Protein AF-0000000080306352 (afdb_homodimer)

Sequence (410 aa):
MARPSNTSARRAEIVDALLRVLAERGWAAATTAEIARAAGMTPGLLHYHFASKQEILLALVERLTATLEARFERRAERAGDDPRARLFALLDAHVAQGDDADPAAVASWAAIAAEAGHQPEVRDVYARAIAKQLDAIDDLVSATLRAEGREVRGARRIAAGLLAAIEGSYRIAASAPGVLPEGFAAPTITRIAEGLLASQPKARRMARPSNTSARRAEIVDALLRVLAERGWAAATTAEIARAAGMTPGLLHYHFASKQEILLALVERLTATLEARFERRAERAGDDPRARLFALLDAHVAQGDDADPAAVASWAAIAAEAGHQPEVRDVYARAIAKQLDAIDDLVSATLRAEGREVRGARRIAAGLLAAIEGSYRIAASAPGVLPEGFAAPTITRIAEGLLASQPKARR

Nearest PDB structures (foldseek):
  2gfn-assembly1_B  TM=7.613E-01  e=2.752E-05  Rhodococcus jostii RHA1
  3br5-assembly2_E  TM=7.615E-01  e=8.671E-05  Staphylococcus aureus
  3bhq-assembly1_B  TM=6.679E-01  e=5.479E-05  Mesorhizobium japonicum MAFF 303099
  3eup-assembly1_B  TM=7.920E-01  e=9.434E-04  Cytophaga hutchinsonii ATCC 33406
  7pt0-assembly1_A  TM=6.375E-01  e=1.196E-04  Streptomyces coelicolor

InterPro domains:
  IPR001647 DNA-binding HTH domain, TetR-type [PF00440] (14-60)
  IPR001647 DNA-binding HTH domain, TetR-type [PR00455] (14-27)
  IPR001647 DNA-binding HTH domain, TetR-type [PR00455] (35-58)
  IPR001647 DNA-binding HTH domain, TetR-type [PS50977] (8-68)
  IPR009057 Homedomain-like superfamily [SSF46689] (3-81)
  IPR036271 Tetracyclin repressor-like, C-terminal domain superfamily [SSF48498] (81-192)
  IPR039538 BetI-type transcriptional repressor, C-terminal [PF13977] (83-197)
  IPR050109 HTH-type, TetR-like transcriptional regulator [PTHR30055] (2-197)

Organism: NCBI:txid927083

Secondary structure (DSSP, 8-state):
----HHHHHHHHHHHHHHHHHHHHH-TTT--HHHHHHHTT--HHHHHHH-SSHHHHHHHHHHHHHHHHHHHHHHHHGGGTT-HHHHHHHHHHHHH--STT--HHHHHHHHHHHHHHTT-HHHHHHHHHHHHHHHHHHHHHHHHHHHHTTB--TTHHHHHHHHHHHHHHHHHHHHHSTTSSPTT-HHHHHHHHHHHHHHHSPBPP-/----HHHHHHHHHHHHHHHHHHHHH-TTT--HHHHHHHTT--HHHHHHH-SSHHHHHHHHHHHHHHHHHHHHHHHHGGGTT-HHHHHHHHHHHHH--STT--HHHHHHHHHHHHHHTT-HHHHHHHHHHHHHHHHHHHHHHHHHHHHTTB--TTHHHHHHHHHHHHHHHHHHHHHSTTSSPTT-HHHHHHHHHHHHHHHSPBPP-

Structure (mmCIF, N/CA/C/O backbone):
data_AF-0000000080306352-model_v1
#
loop_
_entity.id
_entity.type
_entity.pdbx_description
1 polymer 'HTH-type transcriptional regulator BetI'
#
loop_
_atom_site.group_PDB
_atom_site.id
_atom_site.type_symbol
_atom_site.label_atom_id
_atom_site.label_alt_id
_atom_site.label_comp_id
_atom_site.label_asym_id
_atom_site.label_entity_id
_atom_site.label_seq_id
_atom_site.pdbx_PDB_ins_code
_atom_site.Cartn_x
_atom_site.Cartn_y
_atom_site.Cartn_z
_atom_site.occupancy
_atom_site.B_iso_or_equiv
_atom_site.auth_seq_id
_atom_site.auth_comp_id
_atom_site.auth_asym_id
_atom_site.auth_atom_id
_atom_site.pdbx_PDB_model_num
ATOM 1 N N . MET A 1 1 ? -47.219 12.938 8.984 1 34.75 1 MET A N 1
ATOM 2 C CA . MET A 1 1 ? -46.469 11.844 8.367 1 34.75 1 MET A CA 1
ATOM 3 C C . MET A 1 1 ? -45.031 12.25 8.141 1 34.75 1 MET A C 1
ATOM 5 O O . MET A 1 1 ? -44.75 13.18 7.383 1 34.75 1 MET A O 1
ATOM 9 N N . ALA A 1 2 ? -44.094 12.195 9.039 1 40.59 2 ALA A N 1
ATOM 10 C CA . ALA A 1 2 ? -42.906 13 9.258 1 40.59 2 ALA A CA 1
ATOM 11 C C . ALA A 1 2 ? -41.969 12.93 8.062 1 40.59 2 ALA A C 1
ATOM 13 O O . ALA A 1 2 ? -41.875 11.898 7.387 1 40.59 2 ALA A O 1
ATOM 14 N N . ARG A 1 3 ? -41.5 13.938 7.336 1 42.78 3 ARG A N 1
ATOM 15 C CA . ARG A 1 3 ? -40.656 14.141 6.152 1 42.78 3 ARG A CA 1
ATOM 16 C C . ARG A 1 3 ? -39.375 13.359 6.254 1 42.78 3 ARG A C 1
ATOM 18 O O . ARG A 1 3 ? -38.438 13.781 6.938 1 42.78 3 ARG A O 1
ATOM 25 N N . PRO A 1 4 ? -39.094 12.086 6.68 1 45.66 4 PRO A N 1
ATOM 26 C CA . PRO A 1 4 ? -38.156 11.031 7.004 1 45.66 4 PRO A CA 1
ATOM 27 C C . PRO A 1 4 ? -36.938 11.008 6.055 1 45.66 4 PRO A C 1
ATOM 29 O O . PRO A 1 4 ? -35.844 10.625 6.453 1 45.66 4 PRO A O 1
ATOM 32 N N . SER A 1 5 ? -37 10.797 4.719 1 53.09 5 SER A N 1
ATOM 33 C CA . SER A 1 5 ? -36.344 10.438 3.475 1 53.09 5 SER A CA 1
ATOM 34 C C . SER A 1 5 ? -35.188 11.414 3.156 1 53.09 5 SER A C 1
ATOM 36 O O . SER A 1 5 ? -34.156 11.023 2.613 1 53.09 5 SER A O 1
ATOM 38 N N . ASN A 1 6 ? -35.25 12.641 3.625 1 63.47 6 ASN A N 1
ATOM 39 C CA . ASN A 1 6 ? -34.375 13.789 3.455 1 63.47 6 ASN A CA 1
ATOM 40 C C . ASN A 1 6 ? -33.094 13.641 4.266 1 63.47 6 ASN A C 1
ATOM 42 O O . ASN A 1 6 ? -32 13.992 3.793 1 63.47 6 ASN A O 1
ATOM 46 N N . THR A 1 7 ? -33.25 12.82 5.332 1 76.56 7 THR A N 1
ATOM 47 C CA . THR A 1 7 ? -32.125 12.68 6.219 1 76.56 7 THR A CA 1
ATOM 48 C C . THR A 1 7 ? -31.047 11.781 5.59 1 76.56 7 THR A C 1
ATOM 50 O O . THR A 1 7 ? -29.859 12.109 5.617 1 76.56 7 THR A O 1
ATOM 53 N N . SER A 1 8 ? -31.672 10.734 4.973 1 84.56 8 SER A N 1
ATOM 54 C CA . SER A 1 8 ? -30.719 9.805 4.355 1 84.56 8 SER A CA 1
ATOM 55 C C . SER A 1 8 ? -30 10.453 3.18 1 84.56 8 SER A C 1
ATOM 57 O O . SER A 1 8 ? -28.797 10.273 3.008 1 84.56 8 SER A O 1
ATOM 59 N N . ALA A 1 9 ? -30.766 11.172 2.475 1 88.88 9 ALA A N 1
ATOM 60 C CA . ALA A 1 9 ? -30.172 11.867 1.331 1 88.88 9 ALA A CA 1
ATOM 61 C C . ALA A 1 9 ? -29.156 12.906 1.785 1 88.88 9 ALA A C 1
ATOM 63 O O . ALA A 1 9 ? -28.078 13.039 1.185 1 88.88 9 ALA A O 1
ATOM 64 N N . ARG A 1 10 ? -29.469 13.586 2.848 1 91.06 10 ARG A N 1
ATOM 65 C CA . ARG A 1 10 ? -28.562 14.602 3.375 1 91.06 10 ARG A CA 1
ATOM 66 C C . ARG A 1 10 ? -27.297 13.969 3.953 1 91.06 10 ARG A C 1
ATOM 68 O O . ARG A 1 10 ? -26.188 14.477 3.74 1 91.06 10 ARG A O 1
ATOM 75 N N . ARG A 1 11 ? -27.516 12.914 4.578 1 93.69 11 ARG A N 1
ATOM 76 C CA . ARG A 1 11 ? -26.344 12.195 5.105 1 93.69 11 ARG A CA 1
ATOM 77 C C . ARG A 1 11 ? -25.438 11.727 3.977 1 93.69 11 ARG A C 1
ATOM 79 O O . ARG A 1 11 ? -24.219 11.836 4.082 1 93.69 11 ARG A O 1
ATOM 86 N N . ALA A 1 12 ? -26.078 11.258 2.932 1 94.31 12 ALA A N 1
ATOM 87 C CA . ALA A 1 12 ? -25.312 10.82 1.777 1 94.31 12 ALA A CA 1
ATOM 88 C C . ALA A 1 12 ? -24.531 11.977 1.169 1 94.31 12 ALA A C 1
ATOM 90 O O . ALA A 1 12 ? -23.375 11.812 0.745 1 94.31 12 ALA A O 1
ATOM 91 N N . GLU A 1 13 ? -25.094 13.078 1.108 1 94.62 13 GLU A N 1
ATOM 92 C CA . GLU A 1 13 ? -24.453 14.273 0.581 1 94.62 13 GLU A CA 1
ATOM 93 C C . GLU A 1 13 ? -23.25 14.664 1.434 1 94.62 13 GLU A C 1
ATOM 95 O O . GLU A 1 13 ? -22.203 15.07 0.903 1 94.62 13 GLU A O 1
ATOM 100 N N . ILE A 1 14 ? -23.438 14.562 2.705 1 95.56 14 ILE A N 1
ATOM 101 C CA . ILE A 1 14 ? -22.375 14.898 3.643 1 95.56 14 ILE A CA 1
ATOM 102 C C . ILE A 1 14 ? -21.219 13.914 3.475 1 95.56 14 ILE A C 1
ATOM 104 O O . ILE A 1 14 ? -20.047 14.328 3.438 1 95.56 14 ILE A O 1
ATOM 108 N N . VAL A 1 15 ? -21.547 12.688 3.344 1 95.81 15 VAL A N 1
ATOM 109 C CA . VAL A 1 15 ? -20.531 11.648 3.162 1 95.81 15 VAL A CA 1
ATOM 110 C C . VAL A 1 15 ? -19.797 11.867 1.842 1 95.81 15 VAL A C 1
ATOM 112 O O . VAL A 1 15 ? -18.578 11.766 1.781 1 95.81 15 VAL A O 1
ATOM 115 N N . ASP A 1 16 ? -20.531 12.258 0.791 1 94.75 16 ASP A N 1
ATOM 116 C CA . ASP A 1 16 ? -19.938 12.578 -0.503 1 94.75 16 ASP A CA 1
ATOM 117 C C . ASP A 1 16 ? -19 13.773 -0.398 1 94.75 16 ASP A C 1
ATOM 119 O O . ASP A 1 16 ? -17.953 13.805 -1.043 1 94.75 16 ASP A O 1
ATOM 123 N N . ALA A 1 17 ? -19.406 14.672 0.369 1 94.94 17 ALA A N 1
ATOM 124 C CA . ALA A 1 17 ? -18.578 15.852 0.582 1 94.94 17 ALA A CA 1
ATOM 125 C C . ALA A 1 17 ? -17.266 15.484 1.271 1 94.94 17 ALA A C 1
ATOM 127 O O . ALA A 1 17 ? -16.203 15.961 0.878 1 94.94 17 ALA A O 1
ATOM 128 N N . LEU A 1 18 ? -17.375 14.648 2.336 1 93.94 18 LEU A N 1
ATOM 129 C CA . LEU A 1 18 ? -16.156 14.203 3.004 1 93.94 18 LEU A CA 1
ATOM 130 C C . LEU A 1 18 ? -15.234 13.484 2.025 1 93.94 18 LEU A C 1
ATOM 132 O O . LEU A 1 18 ? -14.023 13.727 2.016 1 93.94 18 LEU A O 1
ATOM 136 N N . LEU A 1 19 ? -15.828 12.602 1.184 1 92.31 19 LEU A N 1
ATOM 137 C CA . LEU A 1 19 ? -15.055 11.875 0.181 1 92.31 19 LEU A CA 1
ATOM 138 C C . LEU A 1 19 ? -14.266 12.836 -0.705 1 92.31 19 LEU A C 1
ATOM 140 O O . LEU A 1 19 ? -13.062 12.656 -0.906 1 92.31 19 LEU A O 1
ATOM 144 N N . ARG A 1 20 ? -14.859 13.828 -1.146 1 90.62 20 ARG A N 1
ATOM 145 C CA . ARG A 1 20 ? -14.234 14.781 -2.059 1 90.62 20 ARG A CA 1
ATOM 146 C C . ARG A 1 20 ? -13.148 15.586 -1.353 1 90.62 20 ARG A C 1
ATOM 148 O O . ARG A 1 20 ? -12.055 15.758 -1.891 1 90.62 20 ARG A O 1
ATOM 155 N N . VAL A 1 21 ? -13.461 16.062 -0.124 1 89.62 21 VAL A N 1
ATOM 156 C CA . VAL A 1 21 ? -12.5 16.859 0.625 1 89.62 21 VAL A CA 1
ATOM 157 C C . VAL A 1 21 ? -11.266 16.016 0.937 1 89.62 21 VAL A C 1
ATOM 159 O O . VAL A 1 21 ? -10.133 16.484 0.792 1 89.62 21 VAL A O 1
ATOM 162 N N . LEU A 1 22 ? -11.5 14.773 1.284 1 86.38 22 LEU A N 1
ATOM 163 C CA . LEU A 1 22 ? -10.398 13.867 1.593 1 86.38 22 LEU A CA 1
ATOM 164 C C . LEU A 1 22 ? -9.547 13.602 0.355 1 86.38 22 LEU A C 1
ATOM 166 O O . LEU A 1 22 ? -8.32 13.656 0.42 1 86.38 22 LEU A O 1
ATOM 170 N N . ALA A 1 23 ? -10.227 13.328 -0.707 1 83.44 23 ALA A N 1
ATOM 171 C CA . ALA A 1 23 ? -9.531 13 -1.949 1 83.44 23 ALA A CA 1
ATOM 172 C C . ALA A 1 23 ? -8.672 14.164 -2.428 1 83.44 23 ALA A C 1
ATOM 174 O O . ALA A 1 23 ? -7.578 13.961 -2.951 1 83.44 23 ALA A O 1
ATOM 175 N N . GLU A 1 24 ? -9.125 15.359 -2.176 1 82.56 24 GLU A N 1
ATOM 176 C CA . GLU A 1 24 ? -8.477 16.547 -2.744 1 82.56 24 GLU A CA 1
ATOM 177 C C . GLU A 1 24 ? -7.469 17.141 -1.77 1 82.56 24 GLU A C 1
ATOM 179 O O . GLU A 1 24 ? -6.395 17.594 -2.178 1 82.56 24 GLU A O 1
ATOM 184 N N . ARG A 1 25 ? -7.871 17.141 -0.413 1 81.31 25 ARG A N 1
ATOM 185 C CA . ARG A 1 25 ? -7.094 17.984 0.493 1 81.31 25 ARG A CA 1
ATOM 186 C C . ARG A 1 25 ? -6.617 17.188 1.704 1 81.31 25 ARG A C 1
ATOM 188 O O . ARG A 1 25 ? -5.816 17.688 2.502 1 81.31 25 ARG A O 1
ATOM 195 N N . GLY A 1 26 ? -7.105 16.031 1.854 1 79.12 26 GLY A N 1
ATOM 196 C CA . GLY A 1 26 ? -6.648 15.188 2.947 1 79.12 26 GLY A CA 1
ATOM 197 C C . GLY A 1 26 ? -7.449 15.375 4.223 1 79.12 26 GLY A C 1
ATOM 198 O O . GLY A 1 26 ? -8.359 16.219 4.273 1 79.12 26 GLY A O 1
ATOM 199 N N . TRP A 1 27 ? -7.148 14.617 5.266 1 79.5 27 TRP A N 1
ATOM 200 C CA . TRP A 1 27 ? -7.914 14.531 6.504 1 79.5 27 TRP A CA 1
ATOM 201 C C . TRP A 1 27 ? -7.77 15.805 7.328 1 79.5 27 TRP A C 1
ATOM 203 O O . TRP A 1 27 ? -8.734 16.266 7.941 1 79.5 27 TRP A O 1
ATOM 213 N N . ALA A 1 28 ? -6.547 16.312 7.406 1 75.06 28 ALA A N 1
ATOM 214 C CA . ALA A 1 28 ? -6.305 17.531 8.195 1 75.06 28 ALA A CA 1
ATOM 215 C C . ALA A 1 28 ? -7.172 18.688 7.711 1 75.06 28 ALA A C 1
ATOM 217 O O . ALA A 1 28 ? -7.625 19.5 8.508 1 75.06 28 ALA A O 1
ATOM 218 N N . ALA A 1 29 ? -7.457 18.672 6.488 1 82.81 29 ALA A N 1
ATOM 219 C CA . ALA A 1 29 ? -8.258 19.734 5.887 1 82.81 29 ALA A CA 1
ATOM 220 C C . ALA A 1 29 ? -9.75 19.438 6.012 1 82.81 29 ALA A C 1
ATOM 222 O O . ALA A 1 29 ? -10.578 20.328 5.828 1 82.81 29 ALA A O 1
ATOM 223 N N . ALA A 1 30 ? -10.086 18.203 6.281 1 88.19 30 ALA A N 1
ATOM 224 C CA . ALA A 1 30 ? -11.484 17.781 6.324 1 88.19 30 ALA A CA 1
ATOM 225 C C . ALA A 1 30 ? -12.117 18.125 7.664 1 88.19 30 ALA A C 1
ATOM 227 O O . ALA A 1 30 ? -12.586 17.25 8.391 1 88.19 30 ALA A O 1
ATOM 228 N N . THR A 1 31 ? -12.297 19.469 7.918 1 90.88 31 THR A N 1
ATOM 229 C CA . THR A 1 31 ? -13 19.922 9.117 1 90.88 31 THR A CA 1
ATOM 230 C C . THR A 1 31 ? -14.508 19.875 8.906 1 90.88 31 THR A C 1
ATOM 232 O O . THR A 1 31 ? -14.984 19.812 7.77 1 90.88 31 THR A O 1
ATOM 235 N N . THR A 1 32 ? -15.211 19.875 10.031 1 93.19 32 THR A N 1
ATOM 236 C CA . THR A 1 32 ? -16.656 19.891 9.922 1 93.19 32 THR A CA 1
ATOM 237 C C . THR A 1 32 ? -17.141 21.109 9.133 1 93.19 32 THR A C 1
ATOM 239 O O . THR A 1 32 ? -18.094 21.031 8.359 1 93.19 32 THR A O 1
ATOM 242 N N . ALA A 1 33 ? -16.5 22.203 9.312 1 94.25 33 ALA A N 1
ATOM 243 C CA . ALA A 1 33 ? -16.844 23.422 8.57 1 94.25 33 ALA A CA 1
ATOM 244 C C . ALA A 1 33 ? -16.609 23.234 7.074 1 94.25 33 ALA A C 1
ATOM 246 O O . ALA A 1 33 ? -17.453 23.609 6.258 1 94.25 33 ALA A O 1
ATOM 247 N N . GLU A 1 34 ? -15.516 22.641 6.703 1 94.5 34 GLU A N 1
ATOM 248 C CA . GLU A 1 34 ? -15.188 22.422 5.297 1 94.5 34 GLU A CA 1
ATOM 249 C C . GLU A 1 34 ? -16.109 21.391 4.664 1 94.5 34 GLU A C 1
ATOM 251 O O . GLU A 1 34 ? -16.5 21.531 3.502 1 94.5 34 GLU A O 1
ATOM 256 N N . ILE A 1 35 ? -16.406 20.328 5.406 1 95.88 35 ILE A N 1
ATOM 257 C CA . ILE A 1 35 ? -17.328 19.297 4.922 1 95.88 35 ILE A CA 1
ATOM 258 C C . ILE A 1 35 ? -18.703 19.891 4.68 1 95.88 35 ILE A C 1
ATOM 260 O O . ILE A 1 35 ? -19.328 19.641 3.65 1 95.88 35 ILE A O 1
ATOM 264 N N . ALA A 1 36 ? -19.125 20.734 5.637 1 96 36 ALA A N 1
ATOM 265 C CA . ALA A 1 36 ? -20.406 21.391 5.5 1 96 36 ALA A CA 1
ATOM 266 C C . ALA A 1 36 ? -20.438 22.281 4.262 1 96 36 ALA A C 1
ATOM 268 O O . ALA A 1 36 ? -21.375 22.219 3.467 1 96 36 ALA A O 1
ATOM 269 N N . ARG A 1 37 ? -19.469 23.047 4.082 1 95.88 37 ARG A N 1
ATOM 270 C CA . ARG A 1 37 ? -19.359 23.938 2.924 1 95.88 37 ARG A CA 1
ATOM 271 C C . ARG A 1 37 ? -19.406 23.141 1.623 1 95.88 37 ARG A C 1
ATOM 273 O O . ARG A 1 37 ? -20.141 23.5 0.698 1 95.88 37 ARG A O 1
ATOM 280 N N . ALA A 1 38 ? -18.672 22.047 1.567 1 94.56 38 ALA A N 1
ATOM 281 C CA . ALA A 1 38 ? -18.625 21.203 0.378 1 94.56 38 ALA A CA 1
ATOM 282 C C . ALA A 1 38 ? -19.984 20.562 0.105 1 94.56 38 ALA A C 1
ATOM 284 O O . ALA A 1 38 ? -20.312 20.266 -1.046 1 94.56 38 ALA A O 1
ATOM 285 N N . ALA A 1 39 ? -20.719 20.359 1.143 1 95.12 39 ALA A N 1
ATOM 286 C CA . ALA A 1 39 ? -22.031 19.734 1.022 1 95.12 39 ALA A CA 1
ATOM 287 C C . ALA A 1 39 ? -23.109 20.797 0.779 1 95.12 39 ALA A C 1
ATOM 289 O O . ALA A 1 39 ? -24.297 20.453 0.639 1 95.12 39 ALA A O 1
ATOM 290 N N . GLY A 1 40 ? -22.719 22.047 0.777 1 95.19 40 GLY A N 1
ATOM 291 C CA . GLY A 1 40 ? -23.672 23.125 0.581 1 95.19 40 GLY A CA 1
ATOM 292 C C . GLY A 1 40 ? -24.594 23.328 1.774 1 95.19 40 GLY A C 1
ATOM 293 O O . GLY A 1 40 ? -25.781 23.625 1.612 1 95.19 40 GLY A O 1
ATOM 294 N N . MET A 1 41 ? -24.047 23.078 2.922 1 93.94 41 MET A N 1
ATOM 295 C CA . MET A 1 41 ? -24.812 23.188 4.16 1 93.94 41 MET A CA 1
ATOM 296 C C . MET A 1 41 ? -24.094 24.078 5.176 1 93.94 41 MET A C 1
ATOM 298 O O . MET A 1 41 ? -22.922 24.406 5 1 93.94 41 MET A O 1
ATOM 302 N N . THR A 1 42 ? -24.844 24.5 6.18 1 92.5 42 THR A N 1
ATOM 303 C CA . THR A 1 42 ? -24.234 25.172 7.324 1 92.5 42 THR A CA 1
ATOM 304 C C . THR A 1 42 ? -23.672 24.156 8.312 1 92.5 42 THR A C 1
ATOM 306 O O . THR A 1 42 ? -24.141 23.016 8.375 1 92.5 42 THR A O 1
ATOM 309 N N . PRO A 1 43 ? -22.625 24.562 9.07 1 91.75 43 PRO A N 1
ATOM 310 C CA . PRO A 1 43 ? -22.094 23.656 10.094 1 91.75 43 PRO A CA 1
ATOM 311 C C . PRO A 1 43 ? -23.172 23.156 11.062 1 91.75 43 PRO A C 1
ATOM 313 O O . PRO A 1 43 ? -23.125 22 11.492 1 91.75 43 PRO A O 1
ATOM 316 N N . GLY A 1 44 ? -24.062 23.969 11.398 1 91 44 GLY A N 1
ATOM 317 C CA . GLY A 1 44 ? -25.156 23.578 12.289 1 91 44 GLY A CA 1
ATOM 318 C C . GLY A 1 44 ? -26 22.453 11.727 1 91 44 GLY A C 1
ATOM 319 O O . GLY A 1 44 ? -26.328 21.5 12.438 1 91 44 GLY A O 1
ATOM 320 N N . LEU A 1 45 ? -26.344 22.562 10.539 1 91.56 45 LEU A N 1
ATOM 321 C CA . LEU A 1 45 ? -27.141 21.531 9.875 1 91.56 45 LEU A CA 1
ATOM 322 C C . LEU A 1 45 ? -26.359 20.219 9.797 1 91.56 45 LEU A C 1
ATOM 324 O O . LEU A 1 45 ? -26.953 19.141 9.898 1 91.56 45 LEU A O 1
ATOM 328 N N . LEU A 1 46 ? -25.047 20.312 9.531 1 94.62 46 LEU A N 1
ATOM 329 C CA . LEU A 1 46 ? -24.234 19.094 9.508 1 94.62 46 LEU A CA 1
ATOM 330 C C . LEU A 1 46 ? -24.312 18.375 10.844 1 94.62 46 LEU A C 1
ATOM 332 O O . LEU A 1 46 ? -24.406 17.141 10.883 1 94.62 46 LEU A O 1
ATOM 336 N N . HIS A 1 47 ? -24.344 19.141 11.93 1 93.19 47 HIS A N 1
ATOM 337 C CA . HIS A 1 47 ? -24.344 18.578 13.266 1 93.19 47 HIS A CA 1
ATOM 338 C C . HIS A 1 47 ? -25.656 17.875 13.57 1 93.19 47 HIS A C 1
ATOM 340 O O . HIS A 1 47 ? -25.719 16.969 14.406 1 93.19 47 HIS A O 1
ATOM 346 N N . TYR A 1 48 ? -26.672 18.359 12.891 1 92.62 48 TYR A N 1
ATOM 347 C CA . TYR A 1 48 ? -27.969 17.688 13.023 1 92.62 48 TYR A CA 1
ATOM 348 C C . TYR A 1 48 ? -27.891 16.25 12.531 1 92.62 48 TYR A C 1
ATOM 350 O O . TYR A 1 48 ? -28.531 15.359 13.094 1 92.62 48 TYR A O 1
ATOM 358 N N . HIS A 1 49 ? -27.109 16.031 11.555 1 94.44 49 HIS A N 1
ATOM 359 C CA . HIS A 1 49 ? -27.078 14.742 10.891 1 94.44 49 HIS A CA 1
ATOM 360 C C . HIS A 1 49 ? -25.938 13.875 11.438 1 94.44 49 HIS A C 1
ATOM 362 O O . HIS A 1 49 ? -26.031 12.648 11.438 1 94.44 49 HIS A O 1
ATOM 368 N N . PHE A 1 50 ? -24.781 14.461 11.844 1 95.5 50 PHE A N 1
ATOM 369 C CA . PHE A 1 50 ? -23.641 13.758 12.391 1 95.5 50 PHE A CA 1
ATOM 370 C C . PHE A 1 50 ? -23.109 14.453 13.633 1 95.5 50 PHE A C 1
ATOM 372 O O . PHE A 1 50 ? -22.938 15.672 13.641 1 95.5 50 PHE A O 1
ATOM 379 N N . ALA A 1 51 ? -22.797 13.609 14.562 1 92.06 51 ALA A N 1
ATOM 380 C CA . ALA A 1 51 ? -22.375 14.148 15.852 1 92.06 51 ALA A CA 1
ATOM 381 C C . ALA A 1 51 ? -20.891 14.523 15.836 1 92.06 51 ALA A C 1
ATOM 383 O O . ALA A 1 51 ? -20.438 15.32 16.656 1 92.06 51 ALA A O 1
ATOM 384 N N . SER A 1 52 ? -20.188 13.852 14.938 1 90.31 52 SER A N 1
ATOM 385 C CA . SER A 1 52 ? -18.75 14.086 14.922 1 90.31 52 SER A CA 1
ATOM 386 C C . SER A 1 52 ? -18.156 13.766 13.555 1 90.31 52 SER A C 1
ATOM 388 O O . SER A 1 52 ? -18.781 13.109 12.734 1 90.31 52 SER A O 1
ATOM 390 N N . LYS A 1 53 ? -17.016 14.281 13.297 1 90 53 LYS A N 1
ATOM 391 C CA . LYS A 1 53 ? -16.25 13.953 12.094 1 90 53 LYS A CA 1
ATOM 392 C C . LYS A 1 53 ? -16 12.453 11.984 1 90 53 LYS A C 1
ATOM 394 O O . LYS A 1 53 ? -16.016 11.898 10.891 1 90 53 LYS A O 1
ATOM 399 N N . GLN A 1 54 ? -15.859 11.781 13.094 1 89.44 54 GLN A N 1
ATOM 400 C CA . GLN A 1 54 ? -15.625 10.344 13.141 1 89.44 54 GLN A CA 1
ATOM 401 C C . GLN A 1 54 ? -16.844 9.57 12.625 1 89.44 54 GLN A C 1
ATOM 403 O O . GLN A 1 54 ? -16.688 8.555 11.945 1 89.44 54 GLN A O 1
ATOM 408 N N . GLU A 1 55 ? -17.906 10.062 12.961 1 93.94 55 GLU A N 1
ATOM 409 C CA . GLU A 1 55 ? -19.125 9.414 12.484 1 93.94 55 GLU A CA 1
ATOM 410 C C . GLU A 1 55 ? -19.25 9.531 10.969 1 93.94 55 GLU A C 1
ATOM 412 O O . GLU A 1 55 ? -19.734 8.602 10.312 1 93.94 55 GLU A O 1
ATOM 417 N N . ILE A 1 56 ? -18.891 10.688 10.461 1 95.19 56 ILE A N 1
ATOM 418 C CA . ILE A 1 56 ? -18.922 10.859 9.008 1 95.19 56 ILE A CA 1
ATOM 419 C C . ILE A 1 56 ? -17.938 9.891 8.352 1 95.19 56 ILE A C 1
ATOM 421 O O . ILE A 1 56 ? -18.25 9.273 7.34 1 95.19 56 ILE A O 1
ATOM 425 N N . LEU A 1 57 ? -16.781 9.75 8.969 1 94.06 57 LEU A N 1
ATOM 426 C CA . LEU A 1 57 ? -15.766 8.844 8.461 1 94.06 57 LEU A CA 1
ATOM 427 C C . LEU A 1 57 ? -16.281 7.406 8.438 1 94.06 57 LEU A C 1
ATOM 429 O O . LEU A 1 57 ? -16.078 6.688 7.453 1 94.06 57 LEU A O 1
ATOM 433 N N . LEU A 1 58 ? -16.906 7.008 9.539 1 94.5 58 LEU A N 1
ATOM 434 C CA . LEU A 1 58 ? -17.469 5.664 9.609 1 94.5 58 LEU A CA 1
ATOM 435 C C . LEU A 1 58 ? -18.484 5.438 8.477 1 94.5 58 LEU A C 1
ATOM 437 O O . LEU A 1 58 ? -18.453 4.395 7.828 1 94.5 58 LEU A O 1
ATOM 441 N N . ALA A 1 59 ? -19.266 6.418 8.258 1 95.62 59 ALA A N 1
ATOM 442 C CA . ALA A 1 59 ? -20.266 6.328 7.184 1 95.62 59 ALA A CA 1
ATOM 443 C C . ALA A 1 59 ? -19.578 6.254 5.816 1 95.62 59 ALA A C 1
ATOM 445 O O . ALA A 1 59 ? -20.047 5.535 4.926 1 95.62 59 ALA A O 1
ATOM 446 N N . LEU A 1 60 ? -18.547 7.023 5.629 1 96.19 60 LEU A N 1
ATOM 447 C CA . LEU A 1 60 ? -17.812 6.992 4.375 1 96.19 60 LEU A CA 1
ATOM 448 C C . LEU A 1 60 ? -17.188 5.613 4.141 1 96.19 60 LEU A C 1
ATOM 450 O O . LEU A 1 60 ? -17.312 5.055 3.049 1 96.19 60 LEU A O 1
ATOM 454 N N . VAL A 1 61 ? -16.547 5.023 5.109 1 96.12 61 VAL A N 1
ATOM 455 C CA . VAL A 1 61 ? -15.93 3.707 4.996 1 96.12 61 VAL A CA 1
ATOM 456 C C . VAL A 1 61 ? -17 2.66 4.672 1 96.12 61 VAL A C 1
ATOM 458 O O . VAL A 1 61 ? -16.781 1.784 3.83 1 96.12 61 VAL A O 1
ATOM 461 N N . GLU A 1 62 ? -18.125 2.785 5.32 1 95.12 62 GLU A N 1
ATOM 462 C CA . GLU A 1 62 ? -19.234 1.884 5.031 1 95.12 62 GLU A CA 1
ATOM 463 C C . GLU A 1 62 ? -19.688 2.023 3.58 1 95.12 62 GLU A C 1
ATOM 465 O O . GLU A 1 62 ? -19.969 1.024 2.912 1 95.12 62 GLU A O 1
ATOM 470 N N . ARG A 1 63 ? -19.781 3.238 3.146 1 94.69 63 ARG A N 1
ATOM 471 C CA . ARG A 1 63 ? -20.172 3.492 1.763 1 94.69 63 ARG A CA 1
ATOM 472 C C . ARG A 1 63 ? -19.156 2.893 0.792 1 94.69 63 ARG A C 1
ATOM 474 O O . ARG A 1 63 ? -19.531 2.283 -0.21 1 94.69 63 ARG A O 1
ATOM 481 N N . LEU A 1 64 ? -17.891 3.096 1.023 1 95.38 64 LEU A N 1
ATOM 482 C CA . LEU A 1 64 ? -16.844 2.555 0.167 1 95.38 64 LEU A CA 1
ATOM 483 C C . LEU A 1 64 ? -16.891 1.029 0.153 1 95.38 64 LEU A C 1
ATOM 485 O O . LEU A 1 64 ? -16.734 0.41 -0.903 1 95.38 64 LEU A O 1
ATOM 489 N N . THR A 1 65 ? -17.125 0.426 1.311 1 94.75 65 THR A N 1
ATOM 490 C CA . THR A 1 65 ? -17.234 -1.023 1.424 1 94.75 65 THR A CA 1
ATOM 491 C C . THR A 1 65 ? -18.438 -1.531 0.636 1 94.75 65 THR A C 1
ATOM 493 O O . THR A 1 65 ? -18.344 -2.531 -0.079 1 94.75 65 THR A O 1
ATOM 496 N N . ALA A 1 66 ? -19.516 -0.82 0.771 1 93.88 66 ALA A N 1
ATOM 497 C CA . ALA A 1 66 ? -20.734 -1.196 0.048 1 93.88 66 ALA A CA 1
ATOM 498 C C . ALA A 1 66 ? -20.516 -1.108 -1.461 1 93.88 66 ALA A C 1
ATOM 500 O O . ALA A 1 66 ? -21.031 -1.938 -2.215 1 93.88 66 ALA A O 1
ATOM 501 N N . THR A 1 67 ? -19.844 -0.094 -1.889 1 93.44 67 THR A N 1
ATOM 502 C CA . THR A 1 67 ? -19.531 0.068 -3.303 1 93.44 67 THR A CA 1
ATOM 503 C C . THR A 1 67 ? -18.703 -1.109 -3.807 1 93.44 67 THR A C 1
ATOM 505 O O . THR A 1 67 ? -18.969 -1.648 -4.883 1 93.44 67 THR A O 1
ATOM 508 N N . LEU A 1 68 ? -17.719 -1.567 -3.086 1 95.38 68 LEU A N 1
ATOM 509 C CA . LEU A 1 68 ? -16.906 -2.719 -3.438 1 95.38 68 LEU A CA 1
ATOM 510 C C . LEU A 1 68 ? -17.734 -3.988 -3.516 1 95.38 68 LEU A C 1
ATOM 512 O O . LEU A 1 68 ? -17.578 -4.789 -4.441 1 95.38 68 LEU A O 1
ATOM 516 N N . GLU A 1 69 ? -18.609 -4.141 -2.525 1 95.31 69 GLU A N 1
ATOM 517 C CA . GLU A 1 69 ? -19.484 -5.309 -2.502 1 95.31 69 GLU A CA 1
ATOM 518 C C . GLU A 1 69 ? -20.391 -5.344 -3.729 1 95.31 69 GLU A C 1
ATOM 520 O O . GLU A 1 69 ? -20.609 -6.406 -4.316 1 95.31 69 GLU A O 1
ATOM 525 N N . ALA A 1 70 ? -20.906 -4.211 -4.09 1 94.69 70 ALA A N 1
ATOM 526 C CA . ALA A 1 70 ? -21.75 -4.133 -5.273 1 94.69 70 ALA A CA 1
ATOM 527 C C . ALA A 1 70 ? -20.969 -4.488 -6.535 1 94.69 70 ALA A C 1
ATOM 529 O O . ALA A 1 70 ? -21.484 -5.195 -7.41 1 94.69 70 ALA A O 1
ATOM 530 N N . ARG A 1 71 ? -19.781 -4 -6.668 1 94.62 71 ARG A N 1
ATOM 531 C CA . ARG A 1 71 ? -18.922 -4.34 -7.793 1 94.62 71 ARG A CA 1
ATOM 532 C C . ARG A 1 71 ? -18.641 -5.84 -7.848 1 94.62 71 ARG A C 1
ATOM 534 O O . ARG A 1 71 ? -18.688 -6.441 -8.922 1 94.62 71 ARG A O 1
ATOM 541 N N . PHE A 1 72 ? -18.422 -6.43 -6.73 1 96.5 72 PHE A N 1
ATOM 542 C CA . PHE A 1 72 ? -18.188 -7.867 -6.633 1 96.5 72 PHE A CA 1
ATOM 543 C C . PHE A 1 72 ? -19.406 -8.648 -7.105 1 96.5 72 PHE A C 1
ATOM 545 O O . PHE A 1 72 ? -19.281 -9.578 -7.91 1 96.5 72 PHE A O 1
ATOM 552 N N . GLU A 1 73 ? -20.531 -8.234 -6.582 1 95.38 73 GLU A N 1
ATOM 553 C CA . GLU A 1 73 ? -21.75 -8.953 -6.93 1 95.38 73 GLU A CA 1
ATOM 554 C C . GLU A 1 73 ? -22.016 -8.906 -8.43 1 95.38 73 GLU A C 1
ATOM 556 O O . GLU A 1 73 ? -22.438 -9.898 -9.023 1 95.38 73 GLU A O 1
ATOM 561 N N . ARG A 1 74 ? -21.75 -7.832 -9.047 1 93.5 74 ARG A N 1
ATOM 562 C CA . ARG A 1 74 ? -21.922 -7.691 -10.484 1 93.5 74 ARG A CA 1
ATOM 563 C C . ARG A 1 74 ? -21 -8.633 -11.25 1 93.5 74 ARG A C 1
ATOM 565 O O . ARG A 1 74 ? -21.406 -9.242 -12.242 1 93.5 74 ARG A O 1
ATOM 572 N N . ARG A 1 75 ? -19.812 -8.781 -10.773 1 93.06 75 ARG A N 1
ATOM 573 C CA . ARG A 1 75 ? -18.812 -9.602 -11.445 1 93.06 75 ARG A CA 1
ATOM 574 C C . ARG A 1 75 ? -19.016 -11.078 -11.133 1 93.06 75 ARG A C 1
ATOM 576 O O . ARG A 1 75 ? -18.656 -11.945 -11.93 1 93.06 75 ARG A O 1
ATOM 583 N N . ALA A 1 76 ? -19.547 -11.32 -9.922 1 94.94 76 ALA A N 1
ATOM 584 C CA . ALA A 1 76 ? -19.719 -12.695 -9.461 1 94.94 76 ALA A CA 1
ATOM 585 C C . ALA A 1 76 ? -20.953 -13.328 -10.078 1 94.94 76 ALA A C 1
ATOM 587 O O . ALA A 1 76 ? -21.172 -14.539 -9.961 1 94.94 76 ALA A O 1
ATOM 588 N N . GLU A 1 77 ? -21.781 -12.484 -10.617 1 92.06 77 GLU A N 1
ATOM 589 C CA . GLU A 1 77 ? -23.031 -13 -11.203 1 92.06 77 GLU A CA 1
ATOM 590 C C . GLU A 1 77 ? -22.734 -14.125 -12.195 1 92.06 77 GLU A C 1
ATOM 592 O O . GLU A 1 77 ? -23.453 -15.133 -12.211 1 92.06 77 GLU A O 1
ATOM 597 N N . ARG A 1 78 ? -21.719 -14.031 -13 1 87.88 78 ARG A N 1
ATOM 598 C CA . ARG A 1 78 ? -21.422 -15.016 -14.023 1 87.88 78 ARG A CA 1
ATOM 599 C C . ARG A 1 78 ? -20.625 -16.188 -13.445 1 87.88 78 ARG A C 1
ATOM 601 O O . ARG A 1 78 ? -20.484 -17.219 -14.086 1 87.88 78 ARG A O 1
ATOM 608 N N . ALA A 1 79 ? -20.078 -16.016 -12.258 1 89.94 79 ALA A N 1
ATOM 609 C CA . ALA A 1 79 ? -19.172 -17 -11.664 1 89.94 79 ALA A CA 1
ATOM 610 C C .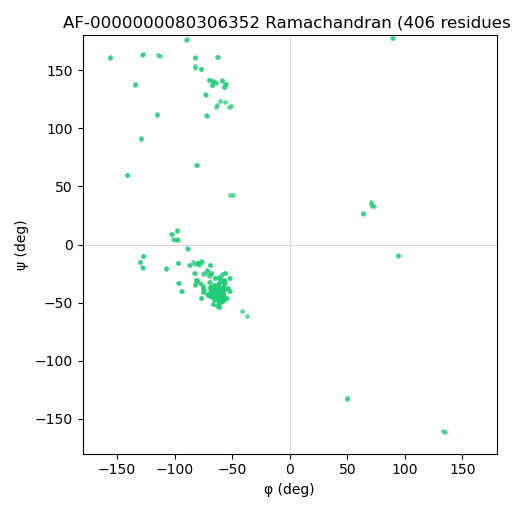 ALA A 1 79 ? -19.953 -18.203 -11.125 1 89.94 79 ALA A C 1
ATOM 612 O O . ALA A 1 79 ? -19.391 -19.266 -10.914 1 89.94 79 ALA A O 1
ATOM 613 N N . GLY A 1 80 ? -21.328 -18.141 -10.953 1 88.75 80 GLY A N 1
ATOM 614 C CA . GLY A 1 80 ? -22.062 -19.188 -10.281 1 88.75 80 GLY A CA 1
ATOM 615 C C . GLY A 1 80 ? -21.469 -19.578 -8.945 1 88.75 80 GLY A C 1
ATOM 616 O O . GLY A 1 80 ? -21.141 -18.719 -8.125 1 88.75 80 GLY A O 1
ATOM 617 N N . ASP A 1 81 ? -21.297 -20.953 -8.711 1 91.75 81 ASP A N 1
ATOM 618 C CA . ASP A 1 81 ? -20.812 -21.422 -7.422 1 91.75 81 ASP A CA 1
ATOM 619 C C . ASP A 1 81 ? -19.344 -21.812 -7.496 1 91.75 81 ASP A C 1
ATOM 621 O O . ASP A 1 81 ? -18.781 -22.359 -6.539 1 91.75 81 ASP A O 1
ATOM 625 N N . ASP A 1 82 ? -18.656 -21.516 -8.602 1 96.94 82 ASP A N 1
ATOM 626 C CA . ASP A 1 82 ? -17.234 -21.844 -8.758 1 96.94 82 ASP A CA 1
ATOM 627 C C . ASP A 1 82 ? -16.359 -20.953 -7.891 1 96.94 82 ASP A C 1
ATOM 629 O O . ASP A 1 82 ? -16.25 -19.75 -8.156 1 96.94 82 ASP A O 1
ATOM 633 N N . PRO A 1 83 ? -15.758 -21.531 -6.863 1 97.69 83 PRO A N 1
ATOM 634 C CA . PRO A 1 83 ? -15 -20.719 -5.91 1 97.69 83 PRO A CA 1
ATOM 635 C C . PRO A 1 83 ? -13.867 -19.938 -6.574 1 97.69 83 PRO A C 1
ATOM 637 O O . PRO A 1 83 ? -13.617 -18.781 -6.219 1 97.69 83 PRO A O 1
ATOM 640 N N . ARG A 1 84 ? -13.242 -20.547 -7.516 1 97.88 84 ARG A N 1
ATOM 641 C CA . ARG A 1 84 ? -12.141 -19.875 -8.195 1 97.88 84 ARG A CA 1
ATOM 642 C C . ARG A 1 84 ? -12.641 -18.672 -8.984 1 97.88 84 ARG A C 1
ATOM 644 O O . ARG A 1 84 ? -12.047 -17.594 -8.922 1 97.88 84 ARG A O 1
ATOM 651 N N . ALA A 1 85 ? -13.703 -18.875 -9.742 1 97.75 85 ALA A N 1
ATOM 652 C CA . ALA A 1 85 ? -14.289 -17.781 -10.5 1 97.75 85 ALA A CA 1
ATOM 653 C C . ALA A 1 85 ? -14.742 -16.656 -9.578 1 97.75 85 ALA A C 1
ATOM 655 O O . ALA A 1 85 ? -14.609 -15.477 -9.906 1 97.75 85 ALA A O 1
ATOM 656 N N . ARG A 1 86 ? -15.289 -16.969 -8.453 1 98.25 86 ARG A N 1
ATOM 657 C CA . ARG A 1 86 ? -15.742 -15.969 -7.488 1 98.25 86 ARG A CA 1
ATOM 658 C C . ARG A 1 86 ? -14.562 -15.227 -6.867 1 98.25 86 ARG A C 1
ATOM 660 O O . ARG A 1 86 ? -14.641 -14.023 -6.617 1 98.25 86 ARG A O 1
ATOM 667 N N . LEU A 1 87 ? -13.461 -15.953 -6.574 1 98.56 87 LEU A N 1
ATOM 668 C CA . LEU A 1 87 ? -12.25 -15.305 -6.082 1 98.56 87 LEU A CA 1
ATOM 669 C C . LEU A 1 87 ? -11.758 -14.258 -7.066 1 98.56 87 LEU A C 1
ATOM 671 O O . LEU A 1 87 ? -11.5 -13.109 -6.684 1 98.56 87 LEU A O 1
ATOM 675 N N . PHE A 1 88 ? -11.703 -14.602 -8.336 1 97.94 88 PHE A N 1
ATOM 676 C CA . PHE A 1 88 ? -11.188 -13.688 -9.344 1 97.94 88 PHE A CA 1
ATOM 677 C C . PHE A 1 88 ? -12.156 -12.523 -9.562 1 97.94 88 PHE A C 1
ATOM 679 O O . PHE A 1 88 ? -11.727 -11.398 -9.836 1 97.94 88 PHE A O 1
ATOM 686 N N . 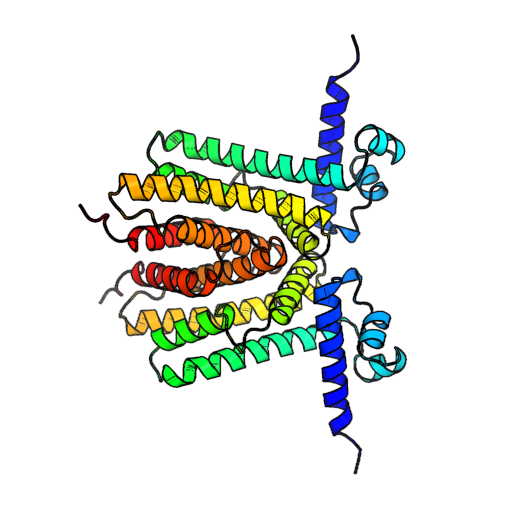ALA A 1 89 ? -13.461 -12.773 -9.406 1 97.5 89 ALA A N 1
ATOM 687 C CA . ALA A 1 89 ? -14.445 -11.695 -9.43 1 97.5 89 ALA A CA 1
ATOM 688 C C . ALA A 1 89 ? -14.203 -10.695 -8.305 1 97.5 89 ALA A C 1
ATOM 690 O O . ALA A 1 89 ? -14.305 -9.484 -8.5 1 97.5 89 ALA A O 1
ATOM 691 N N . LEU A 1 90 ? -13.891 -11.195 -7.129 1 97.94 90 LEU A N 1
ATOM 692 C CA . LEU A 1 90 ? -13.609 -10.336 -5.988 1 97.94 90 LEU A CA 1
ATOM 693 C C . LEU A 1 90 ? -12.344 -9.523 -6.219 1 97.94 90 LEU A C 1
ATOM 695 O O . LEU A 1 90 ? -12.312 -8.32 -5.945 1 97.94 90 LEU A O 1
ATOM 699 N N . LEU A 1 91 ? -11.281 -10.203 -6.715 1 98.06 91 LEU A N 1
ATOM 700 C CA . LEU A 1 91 ? -10.039 -9.5 -7.008 1 98.06 91 LEU A CA 1
ATOM 701 C C . LEU A 1 91 ? -10.258 -8.414 -8.055 1 98.06 91 LEU A C 1
ATOM 703 O O . LEU A 1 91 ? -9.797 -7.285 -7.895 1 98.06 91 LEU A O 1
ATOM 707 N N . ASP A 1 92 ? -11.031 -8.703 -9.094 1 96 92 ASP A N 1
ATOM 708 C CA . ASP A 1 92 ? -11.359 -7.738 -10.141 1 96 92 ASP A CA 1
ATOM 709 C C . ASP A 1 92 ? -12.172 -6.574 -9.578 1 96 92 ASP A C 1
ATOM 711 O O . ASP A 1 92 ? -12.016 -5.43 -10.008 1 96 92 ASP A O 1
ATOM 715 N N . ALA A 1 93 ? -13.07 -6.867 -8.688 1 96.25 93 ALA A N 1
ATOM 716 C CA . ALA A 1 93 ? -13.875 -5.812 -8.07 1 96.25 93 ALA A CA 1
ATOM 717 C C . ALA A 1 93 ? -12.984 -4.77 -7.406 1 96.25 93 ALA A C 1
ATOM 719 O O . ALA A 1 93 ? -13.32 -3.584 -7.375 1 96.25 93 ALA A O 1
ATOM 720 N N . HIS A 1 94 ? -11.898 -5.188 -6.879 1 97.12 94 HIS A N 1
ATOM 721 C CA . HIS A 1 94 ? -10.969 -4.285 -6.203 1 97.12 94 HIS A CA 1
ATOM 722 C C . HIS A 1 94 ? -10.188 -3.449 -7.211 1 97.12 94 HIS A C 1
ATOM 724 O O . HIS A 1 94 ? -9.977 -2.252 -7.004 1 97.12 94 HIS A O 1
ATOM 730 N N . VAL A 1 95 ? -9.758 -4.066 -8.406 1 96.25 95 VAL A N 1
ATOM 731 C CA . VAL A 1 95 ? -8.656 -3.402 -9.086 1 96.25 95 VAL A CA 1
ATOM 732 C C . VAL A 1 95 ? -9.008 -3.201 -10.562 1 96.25 95 VAL A C 1
ATOM 734 O O . VAL A 1 95 ? -8.297 -2.508 -11.289 1 96.25 95 VAL A O 1
ATOM 737 N N . ALA A 1 96 ? -10.016 -3.879 -11.039 1 92.69 96 ALA A N 1
ATOM 738 C CA . ALA A 1 96 ? -10.352 -3.75 -12.453 1 92.69 96 ALA A CA 1
ATOM 739 C C . ALA A 1 96 ? -10.812 -2.334 -12.781 1 92.69 96 ALA A C 1
ATOM 741 O O . ALA A 1 96 ? -11.523 -1.707 -11.992 1 92.69 96 ALA A O 1
ATOM 742 N N . GLN A 1 97 ? -10.352 -1.963 -13.875 1 88.5 97 GLN A N 1
ATOM 743 C CA . GLN A 1 97 ? -10.797 -0.671 -14.383 1 88.5 97 GLN A CA 1
ATOM 744 C C . GLN A 1 97 ? -12.047 -0.823 -15.25 1 88.5 97 GLN A C 1
ATOM 746 O O . GLN A 1 97 ? -12.625 -1.909 -15.328 1 88.5 97 GLN A O 1
ATOM 751 N N . GLY A 1 98 ? -12.625 0.193 -15.727 1 83.12 98 GLY A N 1
ATOM 752 C CA . GLY A 1 98 ? -13.844 0.178 -16.516 1 83.12 98 GLY A CA 1
ATOM 753 C C . GLY A 1 98 ? -14.852 1.225 -16.094 1 83.12 98 GLY A C 1
ATOM 754 O O . GLY A 1 98 ? -14.508 2.162 -15.367 1 83.12 98 GLY A O 1
ATOM 755 N N . ASP A 1 99 ? -16.062 0.985 -16.5 1 82.88 99 ASP A N 1
ATOM 756 C CA . ASP A 1 99 ? -17.094 2.01 -16.328 1 82.88 99 ASP A CA 1
ATOM 757 C C . ASP A 1 99 ? -17.5 2.146 -14.859 1 82.88 99 ASP A C 1
ATOM 759 O O . ASP A 1 99 ? -17.953 3.211 -14.43 1 82.88 99 ASP A O 1
ATOM 763 N N . ASP A 1 100 ? -17.266 1.121 -14.133 1 87.12 100 ASP A N 1
ATOM 764 C CA . ASP A 1 100 ? -17.703 1.158 -12.742 1 87.12 100 ASP A CA 1
ATOM 765 C C . ASP A 1 100 ? -16.547 1.499 -11.812 1 87.12 100 ASP A C 1
ATOM 767 O O . ASP A 1 100 ? -16.672 1.428 -10.586 1 87.12 100 ASP A O 1
ATOM 771 N N . ALA A 1 101 ? -15.438 1.76 -12.445 1 86.25 101 ALA A N 1
ATOM 772 C CA . ALA A 1 101 ? -14.289 2.199 -11.656 1 86.25 101 ALA A CA 1
ATOM 773 C C . ALA A 1 101 ? -14.516 3.605 -11.102 1 86.25 101 ALA A C 1
ATOM 775 O O . ALA A 1 101 ? -15.148 4.441 -11.75 1 86.25 101 ALA A O 1
ATOM 776 N N . ASP A 1 102 ? -14.07 3.822 -9.859 1 87.31 102 ASP A N 1
ATOM 777 C CA . ASP A 1 102 ? -14.203 5.109 -9.18 1 87.31 102 ASP A CA 1
ATOM 778 C C . ASP A 1 102 ? -12.867 5.574 -8.609 1 87.31 102 ASP A C 1
ATOM 780 O O . ASP A 1 102 ? -12.562 5.324 -7.438 1 87.31 102 ASP A O 1
ATOM 784 N N . PRO A 1 103 ? -12.125 6.34 -9.406 1 86.25 103 PRO A N 1
ATOM 785 C CA . PRO A 1 103 ? -10.82 6.809 -8.953 1 86.25 103 PRO A CA 1
ATOM 786 C C . PRO A 1 103 ? -10.898 7.652 -7.684 1 86.25 103 PRO A C 1
ATOM 788 O O . PRO A 1 103 ? -9.969 7.641 -6.875 1 86.25 103 PRO A O 1
ATOM 791 N N . ALA A 1 104 ? -11.969 8.367 -7.496 1 85.69 104 ALA A N 1
ATOM 792 C CA . ALA A 1 104 ? -12.133 9.18 -6.289 1 85.69 104 ALA A CA 1
ATOM 793 C C . ALA A 1 104 ? -12.273 8.297 -5.055 1 85.69 104 ALA A C 1
ATOM 795 O O . ALA A 1 104 ? -11.789 8.641 -3.975 1 85.69 104 ALA A O 1
ATOM 796 N N . ALA A 1 105 ? -12.953 7.156 -5.223 1 89.75 105 ALA A N 1
ATOM 797 C CA . ALA A 1 105 ? -13.094 6.203 -4.125 1 89.75 105 ALA A CA 1
ATOM 798 C C . ALA A 1 105 ? -11.742 5.645 -3.705 1 89.75 105 ALA A C 1
ATOM 800 O O . ALA A 1 105 ? -11.445 5.539 -2.512 1 89.75 105 ALA A O 1
ATOM 801 N N . VAL A 1 106 ? -10.891 5.352 -4.719 1 89.06 106 VAL A N 1
ATOM 802 C CA . VAL A 1 106 ? -9.562 4.816 -4.461 1 89.06 106 VAL A CA 1
ATOM 803 C C . VAL A 1 106 ? -8.711 5.867 -3.742 1 89.06 106 VAL A C 1
ATOM 805 O O . VAL A 1 106 ? -8.055 5.566 -2.744 1 89.06 106 VAL A O 1
ATOM 808 N N . ALA A 1 107 ? -8.781 7.07 -4.234 1 86.75 107 ALA A N 1
ATOM 809 C CA . ALA A 1 107 ? -8.016 8.164 -3.635 1 86.75 107 ALA A CA 1
ATOM 810 C C . ALA A 1 107 ? -8.469 8.422 -2.199 1 86.75 107 ALA A C 1
ATOM 812 O O . ALA A 1 107 ? -7.641 8.656 -1.315 1 86.75 107 ALA A O 1
ATOM 813 N N . SER A 1 108 ? -9.758 8.414 -1.981 1 89.5 108 SER A N 1
ATOM 814 C CA . SER A 1 108 ? -10.297 8.617 -0.643 1 89.5 108 SER A CA 1
ATOM 815 C C . SER A 1 108 ? -9.867 7.504 0.303 1 89.5 108 SER A C 1
ATOM 817 O O . SER A 1 108 ? -9.516 7.762 1.455 1 89.5 108 SER A O 1
ATOM 819 N N . TRP A 1 109 ? -9.906 6.262 -0.207 1 92.94 109 TRP A N 1
ATOM 820 C CA . TRP A 1 109 ? -9.469 5.121 0.592 1 92.94 109 TRP A CA 1
ATOM 821 C C . TRP A 1 109 ? -8.008 5.254 0.985 1 92.94 109 TRP A C 1
ATOM 823 O O . TRP A 1 109 ? -7.641 5.023 2.141 1 92.94 109 TRP A O 1
ATOM 833 N N . ALA A 1 110 ? -7.176 5.617 0.011 1 89.81 110 ALA A N 1
ATOM 834 C CA . ALA A 1 110 ? -5.754 5.828 0.283 1 89.81 110 ALA A CA 1
ATOM 835 C C . ALA A 1 110 ? -5.555 6.926 1.322 1 89.81 110 ALA A C 1
ATOM 837 O O . ALA A 1 110 ? -4.664 6.828 2.174 1 89.81 110 ALA A O 1
ATOM 838 N N . ALA A 1 111 ? -6.34 7.977 1.27 1 86.88 111 ALA A N 1
ATOM 839 C CA . ALA A 1 111 ? -6.254 9.078 2.229 1 86.88 111 ALA A CA 1
ATOM 840 C C . ALA A 1 111 ? -6.633 8.609 3.631 1 86.88 111 ALA A C 1
ATOM 842 O O . ALA A 1 111 ? -6.012 9.016 4.617 1 86.88 111 ALA A O 1
ATOM 843 N N . ILE A 1 112 ? -7.684 7.812 3.699 1 91.38 112 ILE A N 1
ATOM 844 C CA . ILE A 1 112 ? -8.102 7.262 4.984 1 91.38 112 ILE A CA 1
ATOM 845 C C . ILE A 1 112 ? -6.977 6.414 5.574 1 91.38 112 ILE A C 1
ATOM 847 O O . ILE A 1 112 ? -6.656 6.527 6.758 1 91.38 112 ILE A O 1
ATOM 851 N N . ALA A 1 113 ? -6.355 5.609 4.738 1 91.56 113 ALA A N 1
ATOM 852 C CA . ALA A 1 113 ? -5.238 4.773 5.168 1 91.56 113 ALA A CA 1
ATOM 853 C C . ALA A 1 113 ? -4.098 5.621 5.723 1 91.56 113 ALA A C 1
ATOM 855 O O . ALA A 1 113 ? -3.496 5.273 6.742 1 91.56 113 ALA A O 1
ATOM 856 N N . ALA A 1 114 ? -3.816 6.684 5.027 1 84.69 114 ALA A N 1
ATOM 857 C CA . ALA A 1 114 ? -2.748 7.586 5.445 1 84.69 114 ALA A CA 1
ATOM 858 C C . ALA A 1 114 ? -3.014 8.141 6.844 1 84.69 114 ALA A C 1
ATOM 860 O O . ALA A 1 114 ? -2.104 8.219 7.672 1 84.69 114 ALA A O 1
ATOM 861 N N . GLU A 1 115 ? -4.23 8.453 7.105 1 84.94 115 GLU A N 1
ATOM 862 C CA . GLU A 1 115 ? -4.59 9.047 8.383 1 84.94 115 GLU A CA 1
ATOM 863 C C . GLU A 1 115 ? -4.637 7.992 9.492 1 84.94 115 GLU A C 1
ATOM 865 O O . GLU A 1 115 ? -4.383 8.297 10.656 1 84.94 115 GLU A O 1
ATOM 870 N N . ALA A 1 116 ? -5.043 6.809 9.133 1 89.44 116 ALA A N 1
ATOM 871 C CA . ALA A 1 116 ? -5.125 5.707 10.086 1 89.44 116 ALA A CA 1
ATOM 872 C C . ALA A 1 116 ? -3.777 5.473 10.766 1 89.44 116 ALA A C 1
ATOM 874 O O . ALA A 1 116 ? -3.727 5.031 11.922 1 89.44 116 ALA A O 1
ATOM 875 N N . GLY A 1 117 ? -2.691 5.859 10.148 1 83.5 117 GLY A N 1
ATOM 876 C CA . GLY A 1 117 ? -1.365 5.727 10.734 1 83.5 117 GLY A CA 1
ATOM 877 C C . GLY A 1 117 ? -1.134 6.648 11.914 1 83.5 117 GLY A C 1
ATOM 878 O O . GLY A 1 117 ? -0.239 6.414 12.727 1 83.5 117 GLY A O 1
ATOM 879 N N . HIS A 1 118 ? -1.944 7.664 12.055 1 80.5 118 HIS A N 1
ATOM 880 C CA . HIS A 1 118 ? -1.619 8.695 13.039 1 80.5 118 HIS A CA 1
ATOM 881 C C . HIS A 1 118 ? -2.795 8.953 13.977 1 80.5 118 HIS A C 1
ATOM 883 O O . HIS A 1 118 ? -2.619 9.523 15.055 1 80.5 118 HIS A O 1
ATOM 889 N N . GLN A 1 119 ? -3.947 8.57 13.547 1 82.69 119 GLN A N 1
ATOM 890 C CA . GLN A 1 119 ? -5.152 8.805 14.336 1 82.69 119 GLN A CA 1
ATOM 891 C C . GLN A 1 119 ? -5.785 7.488 14.781 1 82.69 119 GLN A C 1
ATOM 893 O O . GLN A 1 119 ? -6.395 6.785 13.969 1 82.69 119 GLN A O 1
ATOM 898 N N . PRO A 1 120 ? -5.723 7.266 16.062 1 85.31 120 PRO A N 1
ATOM 899 C CA . PRO A 1 120 ? -6.227 5.98 16.562 1 85.31 120 PRO A CA 1
ATOM 900 C C . PRO A 1 120 ? -7.68 5.723 16.156 1 85.31 120 PRO A C 1
ATOM 902 O O . PRO A 1 120 ? -8.047 4.586 15.859 1 85.31 120 PRO A O 1
ATOM 905 N N . GLU A 1 121 ? -8.469 6.766 16.172 1 83.69 121 GLU A N 1
ATOM 906 C CA . GLU A 1 121 ? -9.883 6.582 15.852 1 83.69 121 GLU A CA 1
ATOM 907 C C . GLU A 1 121 ? -10.07 6.223 14.383 1 83.69 121 GLU A C 1
ATOM 909 O O . GLU A 1 121 ? -10.961 5.441 14.039 1 83.69 121 GLU A O 1
ATOM 914 N N . VAL A 1 122 ? -9.32 6.781 13.508 1 89.31 122 VAL A N 1
ATOM 915 C CA . VAL A 1 122 ? -9.359 6.434 12.094 1 89.31 122 VAL A CA 1
ATOM 916 C C . VAL A 1 122 ? -8.789 5.031 11.891 1 89.31 122 VAL A C 1
ATOM 918 O O . VAL A 1 122 ? -9.336 4.242 11.109 1 89.31 122 VAL A O 1
ATOM 921 N N . ARG A 1 123 ? -7.754 4.727 12.695 1 93.19 123 ARG A N 1
ATOM 922 C CA . ARG A 1 123 ? -7.074 3.438 12.602 1 93.19 123 ARG A CA 1
ATOM 923 C C . ARG A 1 123 ? -8.039 2.289 12.891 1 93.19 123 ARG A C 1
ATOM 925 O O . ARG A 1 123 ? -8.039 1.28 12.18 1 93.19 123 ARG A O 1
ATOM 932 N N . ASP A 1 124 ? -8.836 2.455 13.883 1 93.62 124 ASP A N 1
ATOM 933 C CA . ASP A 1 124 ? -9.758 1.392 14.266 1 93.62 124 ASP A CA 1
ATOM 934 C C . ASP A 1 124 ? -10.758 1.103 13.141 1 93.62 124 ASP A C 1
ATOM 936 O O . ASP A 1 124 ? -11.016 -0.058 12.82 1 93.62 124 ASP A O 1
ATOM 940 N N . VAL A 1 125 ? -11.32 2.17 12.594 1 93.31 125 VAL A N 1
ATOM 941 C CA . VAL A 1 125 ? -12.289 2.039 11.516 1 93.31 125 VAL A CA 1
ATOM 942 C C . VAL A 1 125 ? -11.633 1.406 10.297 1 93.31 125 VAL A C 1
ATOM 944 O O . VAL A 1 125 ? -12.172 0.47 9.703 1 93.31 125 VAL A O 1
ATOM 947 N N . TYR A 1 126 ? -10.5 1.819 9.953 1 95.31 126 TYR A N 1
ATOM 948 C CA . TYR A 1 126 ? -9.766 1.328 8.789 1 95.31 126 TYR A CA 1
ATOM 949 C C . TYR A 1 126 ? -9.352 -0.125 8.984 1 95.31 126 TYR A C 1
ATOM 951 O O . TYR A 1 126 ? -9.531 -0.955 8.094 1 95.31 126 TYR A O 1
ATOM 959 N N . ALA A 1 127 ? -8.828 -0.454 10.195 1 96.75 127 ALA A N 1
ATOM 960 C CA . ALA A 1 127 ? -8.352 -1.804 10.492 1 96.75 127 ALA A CA 1
ATOM 961 C C . ALA A 1 127 ? -9.492 -2.814 10.406 1 96.75 127 ALA A C 1
ATOM 963 O O . ALA A 1 127 ? -9.312 -3.926 9.906 1 96.75 127 ALA A O 1
ATOM 964 N N . ARG A 1 128 ? -10.609 -2.408 10.836 1 95.81 128 ARG A N 1
ATOM 965 C CA . ARG A 1 128 ? -11.766 -3.293 10.766 1 95.81 128 ARG A CA 1
ATOM 966 C C . ARG A 1 128 ? -12.156 -3.559 9.32 1 95.81 128 ARG A C 1
ATOM 968 O O . ARG A 1 128 ? -12.523 -4.68 8.961 1 95.81 128 ARG A O 1
ATOM 975 N N . ALA A 1 129 ? -12.133 -2.488 8.516 1 97 129 ALA A N 1
ATOM 976 C CA . ALA A 1 129 ? -12.453 -2.639 7.102 1 97 129 ALA A CA 1
ATOM 977 C C . ALA A 1 129 ? -11.445 -3.543 6.402 1 97 129 ALA A C 1
ATOM 979 O O . ALA A 1 129 ? -11.82 -4.398 5.598 1 97 129 ALA A O 1
ATOM 980 N N . ILE A 1 130 ? -10.18 -3.418 6.73 1 98 130 ILE A N 1
ATOM 981 C CA . ILE A 1 130 ? -9.109 -4.23 6.16 1 98 130 ILE A CA 1
ATOM 982 C C . ILE A 1 130 ? -9.273 -5.684 6.598 1 98 130 ILE A C 1
ATOM 984 O O . ILE A 1 130 ? -9.133 -6.602 5.785 1 98 130 ILE A O 1
ATOM 988 N N . ALA A 1 131 ? -9.586 -5.875 7.863 1 98.06 131 ALA A N 1
ATOM 989 C CA . ALA A 1 131 ? -9.805 -7.227 8.375 1 98.06 131 ALA A CA 1
ATOM 990 C C . ALA A 1 131 ? -10.953 -7.91 7.645 1 98.06 131 ALA A C 1
ATOM 992 O O . ALA A 1 131 ? -10.867 -9.094 7.305 1 98.06 131 ALA A O 1
ATOM 993 N N . LYS A 1 132 ? -11.977 -7.176 7.43 1 97.69 132 LYS A N 1
ATOM 994 C CA . LYS A 1 132 ? -13.125 -7.719 6.707 1 97.69 132 LYS A CA 1
ATOM 995 C C . LYS A 1 132 ? -12.742 -8.102 5.281 1 97.69 132 LYS A C 1
ATOM 997 O O . LYS A 1 132 ? -13.188 -9.133 4.77 1 97.69 132 LYS A O 1
ATOM 1002 N N . GLN A 1 133 ? -11.992 -7.254 4.617 1 98.06 133 GLN A N 1
ATOM 1003 C CA . GLN A 1 133 ? -11.523 -7.562 3.271 1 98.06 133 GLN A CA 1
ATOM 1004 C C . GLN A 1 133 ? -10.641 -8.812 3.266 1 98.06 133 GLN A C 1
ATOM 1006 O O . GLN A 1 133 ? -10.789 -9.68 2.402 1 98.06 133 GLN A O 1
ATOM 1011 N N . LEU A 1 134 ? -9.734 -8.906 4.242 1 98.5 134 LEU A N 1
ATOM 1012 C CA . LEU A 1 134 ? -8.875 -10.078 4.363 1 98.5 134 LEU A CA 1
ATOM 1013 C C . LEU A 1 134 ? -9.703 -11.344 4.551 1 98.5 134 LEU A C 1
ATOM 1015 O O . LEU A 1 134 ? -9.438 -12.367 3.914 1 98.5 134 LEU A O 1
ATOM 1019 N N . ASP A 1 135 ? -10.688 -11.258 5.406 1 98.56 135 ASP A N 1
ATOM 1020 C CA . ASP A 1 135 ? -11.562 -12.398 5.66 1 98.56 135 ASP A CA 1
ATOM 1021 C C . ASP A 1 135 ? -12.273 -12.844 4.383 1 98.56 135 ASP A C 1
ATOM 1023 O O . ASP A 1 135 ? -12.383 -14.047 4.113 1 98.56 135 ASP A O 1
ATOM 1027 N N . ALA A 1 136 ? -12.773 -11.906 3.625 1 98.38 136 ALA A N 1
ATOM 1028 C CA . ALA A 1 136 ? -13.484 -12.219 2.391 1 98.38 136 ALA A CA 1
ATOM 1029 C C . ALA A 1 136 ? -12.57 -12.922 1.391 1 98.38 136 ALA A C 1
ATOM 1031 O O . ALA A 1 136 ? -12.961 -13.914 0.775 1 98.38 136 ALA A O 1
ATOM 1032 N N . ILE A 1 137 ? -11.375 -12.445 1.209 1 98.75 137 ILE A N 1
ATOM 1033 C CA . ILE A 1 137 ? -10.414 -13.062 0.294 1 98.75 137 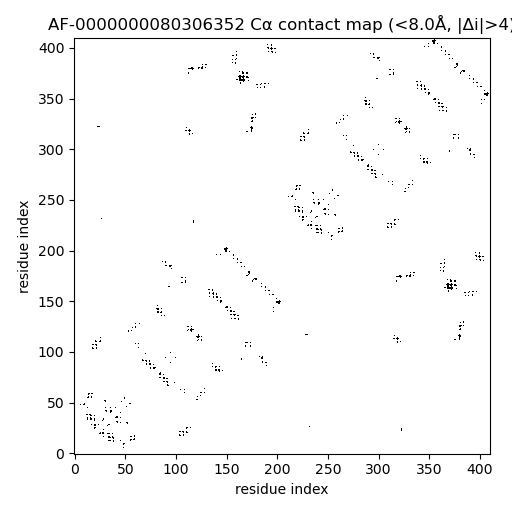ILE A CA 1
ATOM 1034 C C . ILE A 1 137 ? -10.016 -14.438 0.816 1 98.75 137 ILE A C 1
ATOM 1036 O O . ILE A 1 137 ? -9.953 -15.406 0.053 1 98.75 137 ILE A O 1
ATOM 1040 N N . ASP A 1 138 ? -9.75 -14.5 2.119 1 98.69 138 ASP A N 1
ATOM 1041 C CA . ASP A 1 138 ? -9.367 -15.758 2.748 1 98.69 138 ASP A CA 1
ATOM 1042 C C . ASP A 1 138 ? -10.438 -16.828 2.535 1 98.69 138 ASP A C 1
ATOM 1044 O O . ASP A 1 138 ? -10.117 -17.984 2.225 1 98.69 138 ASP A O 1
ATOM 1048 N N . ASP A 1 139 ? -11.68 -16.469 2.736 1 98.69 139 ASP A N 1
ATOM 1049 C CA . ASP A 1 139 ? -12.781 -17.391 2.557 1 98.69 139 ASP A CA 1
ATOM 1050 C C . ASP A 1 139 ? -12.781 -17.984 1.146 1 98.69 139 ASP A C 1
ATOM 1052 O O . ASP A 1 139 ? -12.914 -19.203 0.973 1 98.69 139 ASP A O 1
ATOM 1056 N N . LEU A 1 140 ? -12.625 -17.172 0.167 1 98.62 140 LEU A N 1
ATOM 1057 C CA . LEU A 1 140 ? -12.688 -17.625 -1.216 1 98.62 140 LEU A CA 1
ATOM 1058 C C . LEU A 1 140 ? -11.422 -18.375 -1.604 1 98.62 140 LEU A C 1
ATOM 1060 O O . LEU A 1 140 ? -11.469 -19.328 -2.391 1 98.62 140 LEU A O 1
ATOM 1064 N N . VAL A 1 141 ? -10.242 -17.938 -1.075 1 98.75 141 VAL A N 1
ATOM 1065 C CA . VAL A 1 141 ? -9.008 -18.688 -1.29 1 98.75 141 VAL A CA 1
ATOM 1066 C C . VAL A 1 141 ? -9.156 -20.094 -0.716 1 98.75 141 VAL A C 1
ATOM 1068 O O . VAL A 1 141 ? -8.844 -21.078 -1.388 1 98.75 141 VAL A O 1
ATOM 1071 N N . SER A 1 142 ? -9.641 -20.172 0.547 1 98.69 142 SER A N 1
ATOM 1072 C CA . SER A 1 142 ? -9.828 -21.453 1.209 1 98.69 142 SER A CA 1
ATOM 1073 C C . SER A 1 142 ? -10.789 -22.344 0.425 1 98.69 142 SER A C 1
ATOM 1075 O O . SER A 1 142 ? -10.523 -23.531 0.223 1 98.69 142 SER A O 1
ATOM 1077 N N . ALA A 1 143 ? -11.914 -21.781 -0.009 1 98.5 143 ALA A N 1
ATOM 1078 C CA . ALA A 1 143 ? -12.891 -22.516 -0.799 1 98.5 143 ALA A CA 1
ATOM 1079 C C . ALA A 1 143 ? -12.273 -23.031 -2.102 1 98.5 143 ALA A C 1
ATOM 1081 O O . ALA A 1 143 ? -12.531 -24.156 -2.521 1 98.5 143 ALA A O 1
ATOM 1082 N N . THR A 1 144 ? -11.508 -22.203 -2.801 1 98.56 144 THR A N 1
ATOM 1083 C CA . THR A 1 144 ? -10.852 -22.562 -4.047 1 98.56 144 THR A CA 1
ATOM 1084 C C . THR A 1 144 ? -9.883 -23.734 -3.818 1 98.56 144 THR A C 1
ATOM 1086 O O . THR A 1 144 ? -9.898 -24.719 -4.559 1 98.56 144 THR A O 1
ATOM 1089 N N . LEU A 1 145 ? -9.031 -23.609 -2.732 1 98.25 145 LEU A N 1
ATOM 1090 C CA . LEU A 1 145 ? -8.07 -24.656 -2.414 1 98.25 145 LEU A CA 1
ATOM 1091 C C . LEU A 1 145 ? -8.773 -25.969 -2.113 1 98.25 145 LEU A C 1
ATOM 1093 O O . LEU A 1 145 ? -8.367 -27.031 -2.605 1 98.25 145 LEU A O 1
ATOM 1097 N N . ARG A 1 146 ? -9.828 -25.906 -1.348 1 97.88 146 ARG A N 1
ATOM 1098 C CA . ARG A 1 146 ? -10.602 -27.094 -1.038 1 97.88 146 ARG A CA 1
ATOM 1099 C C . ARG A 1 146 ? -11.164 -27.734 -2.307 1 97.88 146 ARG A C 1
ATOM 1101 O O . ARG A 1 146 ? -11.055 -28.953 -2.502 1 97.88 146 ARG A O 1
ATOM 1108 N N . ALA A 1 147 ? -11.75 -26.938 -3.141 1 97.31 147 ALA A N 1
ATOM 1109 C CA . ALA A 1 147 ? -12.359 -27.422 -4.379 1 97.31 147 ALA A CA 1
ATOM 1110 C C . ALA A 1 147 ? -11.312 -28.062 -5.285 1 97.31 147 ALA A C 1
ATOM 1112 O O . ALA A 1 147 ? -11.617 -28.984 -6.047 1 97.31 147 ALA A O 1
ATOM 1113 N N . GLU A 1 148 ? -10.07 -27.625 -5.184 1 96.94 148 GLU A N 1
ATOM 1114 C CA . GLU A 1 148 ? -9 -28.109 -6.055 1 96.94 148 GLU A CA 1
ATOM 1115 C C . GLU A 1 148 ? -8.195 -29.219 -5.379 1 96.94 148 GLU A C 1
ATOM 1117 O O . GLU A 1 148 ? -7.172 -29.656 -5.906 1 96.94 148 GLU A O 1
ATOM 1122 N N . GLY A 1 149 ? -8.594 -29.625 -4.211 1 97.31 149 GLY A N 1
ATOM 1123 C CA . GLY A 1 149 ? -7.934 -30.703 -3.494 1 97.31 149 GLY A CA 1
ATOM 1124 C C . GLY A 1 149 ? -6.562 -30.328 -2.971 1 97.31 149 GLY A C 1
ATOM 1125 O O . GLY A 1 149 ? -5.648 -31.141 -2.951 1 97.31 149 GLY A O 1
ATOM 1126 N N . ARG A 1 150 ? -6.43 -29.062 -2.537 1 97.12 150 ARG A N 1
ATOM 1127 C CA . ARG A 1 150 ? -5.152 -28.578 -2.029 1 97.12 150 ARG A CA 1
ATOM 1128 C C . ARG A 1 150 ? -5.246 -28.25 -0.541 1 97.12 150 ARG A C 1
ATOM 1130 O O . ARG A 1 150 ? -6.344 -28.109 0.003 1 97.12 150 ARG A O 1
ATOM 1137 N N . GLU A 1 151 ? -4.066 -28.141 0.113 1 96.94 151 GLU A N 1
ATOM 1138 C CA . GLU A 1 151 ? -4.008 -27.828 1.537 1 96.94 151 GLU A CA 1
ATOM 1139 C C . GLU A 1 151 ? -4.496 -26.406 1.807 1 96.94 151 GLU A C 1
ATOM 1141 O O . GLU A 1 151 ? -4.113 -25.469 1.106 1 96.94 151 GLU A O 1
ATOM 1146 N N . VAL A 1 152 ? -5.297 -26.266 2.873 1 96.94 152 VAL A N 1
ATOM 1147 C CA . VAL A 1 152 ? -5.906 -24.984 3.17 1 96.94 152 VAL A CA 1
ATOM 1148 C C . VAL A 1 152 ? -5.078 -24.25 4.219 1 96.94 152 VAL A C 1
ATOM 1150 O O . VAL A 1 152 ? -5.27 -23.047 4.445 1 96.94 152 VAL A O 1
ATOM 1153 N N . ARG A 1 153 ? -4.164 -24.812 4.984 1 92.94 153 ARG A N 1
ATOM 1154 C CA . ARG A 1 153 ? -3.377 -24.234 6.066 1 92.94 153 ARG A CA 1
ATOM 1155 C C . ARG A 1 153 ? -2.664 -22.969 5.609 1 92.94 153 ARG A C 1
ATOM 1157 O O . ARG A 1 153 ? -2.502 -22.031 6.387 1 92.94 153 ARG A O 1
ATOM 1164 N N . GLY A 1 154 ? -2.293 -22.734 4.395 1 93.62 154 GLY A N 1
ATOM 1165 C CA . GLY A 1 154 ? -1.598 -21.562 3.893 1 93.62 154 GLY A CA 1
ATOM 1166 C C . GLY A 1 154 ? -2.527 -20.547 3.256 1 93.62 154 GLY A C 1
ATOM 1167 O O . GLY A 1 154 ? -2.076 -19.516 2.754 1 93.62 154 GLY A O 1
ATOM 1168 N N . ALA A 1 155 ? -3.869 -20.719 3.465 1 97.5 155 ALA A N 1
ATOM 1169 C CA . ALA A 1 155 ? -4.844 -19.891 2.746 1 97.5 155 ALA A CA 1
ATOM 1170 C C . ALA A 1 155 ? -4.801 -18.453 3.217 1 97.5 155 ALA A C 1
ATOM 1172 O O . ALA A 1 155 ? -4.836 -17.516 2.402 1 97.5 155 ALA A O 1
ATOM 1173 N N . ARG A 1 156 ? -4.734 -18.234 4.504 1 97.44 156 ARG A N 1
ATOM 1174 C CA . ARG A 1 156 ? -4.773 -16.875 5.035 1 97.44 156 ARG A CA 1
ATOM 1175 C C . ARG A 1 156 ? -3.547 -16.078 4.598 1 97.44 156 ARG A C 1
ATOM 1177 O O . ARG A 1 156 ? -3.633 -14.875 4.359 1 97.44 156 ARG A O 1
ATOM 1184 N N . ARG A 1 157 ? -2.379 -16.703 4.516 1 96.94 157 ARG A N 1
ATOM 1185 C CA . ARG A 1 157 ? -1.175 -16.031 4.031 1 96.94 157 ARG A CA 1
ATOM 1186 C C . ARG A 1 157 ? -1.308 -15.672 2.557 1 96.94 157 ARG A C 1
ATOM 1188 O O . ARG A 1 157 ? -0.853 -14.609 2.131 1 96.94 157 ARG A O 1
ATOM 1195 N N . ILE A 1 158 ? -1.906 -16.578 1.804 1 97.38 158 ILE A N 1
ATOM 1196 C CA . ILE A 1 158 ? -2.195 -16.281 0.404 1 97.38 158 ILE A CA 1
ATOM 1197 C C . ILE A 1 158 ? -3.109 -15.062 0.312 1 97.38 158 ILE A C 1
ATOM 1199 O O . ILE A 1 158 ? -2.822 -14.117 -0.427 1 97.38 158 ILE A O 1
ATOM 1203 N N . ALA A 1 159 ? -4.207 -15.078 1.107 1 98.56 159 ALA A N 1
ATOM 1204 C CA . ALA A 1 159 ? -5.152 -13.969 1.135 1 98.56 159 ALA A CA 1
ATOM 1205 C C . ALA A 1 159 ? -4.453 -12.664 1.517 1 98.56 159 ALA A C 1
ATOM 1207 O O . ALA A 1 159 ? -4.695 -11.625 0.908 1 98.56 159 ALA A O 1
ATOM 1208 N N . ALA A 1 160 ? -3.574 -12.727 2.502 1 98.38 160 ALA A N 1
ATOM 1209 C CA . ALA A 1 160 ? -2.826 -11.562 2.967 1 98.38 160 ALA A CA 1
ATOM 1210 C C . ALA A 1 160 ? -1.936 -11.008 1.858 1 98.38 160 ALA A C 1
ATOM 1212 O O . ALA A 1 160 ? -1.824 -9.789 1.696 1 98.38 160 ALA A O 1
ATOM 1213 N N . GLY A 1 161 ? -1.262 -11.883 1.133 1 98.19 161 GLY A N 1
ATOM 1214 C CA . GLY A 1 161 ? -0.439 -11.453 0.014 1 98.19 161 GLY A CA 1
ATOM 1215 C C . GLY A 1 161 ? -1.23 -10.75 -1.071 1 98.19 161 GLY A C 1
ATOM 1216 O O . GLY A 1 161 ? -0.788 -9.727 -1.607 1 98.19 161 GLY A O 1
ATOM 1217 N N . LEU A 1 162 ? -2.4 -11.266 -1.363 1 98.69 162 LEU A N 1
ATOM 1218 C CA . LEU A 1 162 ? -3.266 -10.656 -2.367 1 98.69 162 LEU A CA 1
ATOM 1219 C C . LEU A 1 162 ? -3.762 -9.289 -1.904 1 98.69 162 LEU A C 1
ATOM 1221 O O . LEU A 1 162 ? -3.756 -8.328 -2.676 1 98.69 162 LEU A O 1
ATOM 1225 N N . LEU A 1 163 ? -4.152 -9.211 -0.668 1 98.69 163 LEU A N 1
ATOM 1226 C CA . LEU A 1 163 ? -4.605 -7.945 -0.107 1 98.69 163 LEU A CA 1
ATOM 1227 C C . LEU A 1 163 ? -3.484 -6.91 -0.119 1 98.69 163 LEU A C 1
ATOM 1229 O O . LEU A 1 163 ? -3.709 -5.746 -0.462 1 98.69 163 LEU A O 1
ATOM 1233 N N . ALA A 1 164 ? -2.295 -7.336 0.263 1 98.31 164 ALA A N 1
ATOM 1234 C CA . ALA A 1 164 ? -1.151 -6.43 0.25 1 98.31 164 ALA A CA 1
ATOM 1235 C C . ALA A 1 164 ? -0.903 -5.879 -1.151 1 98.31 164 ALA A C 1
ATOM 1237 O O . ALA A 1 164 ? -0.673 -4.68 -1.323 1 98.31 164 ALA A O 1
ATOM 1238 N N . ALA A 1 165 ? -0.942 -6.73 -2.146 1 98.44 165 ALA A N 1
ATOM 1239 C CA . ALA A 1 165 ? -0.745 -6.293 -3.525 1 98.44 165 ALA A CA 1
ATOM 1240 C C . ALA A 1 165 ? -1.83 -5.309 -3.951 1 98.44 165 ALA A C 1
ATOM 1242 O O . ALA A 1 165 ? -1.546 -4.309 -4.617 1 98.44 165 ALA A O 1
ATOM 1243 N N . ILE A 1 166 ? -3.076 -5.566 -3.582 1 98.19 166 ILE A N 1
ATOM 1244 C CA . ILE A 1 166 ? -4.203 -4.691 -3.887 1 98.19 166 ILE A CA 1
ATOM 1245 C C . ILE A 1 166 ? -3.984 -3.322 -3.244 1 98.19 166 ILE A C 1
ATOM 1247 O O . ILE A 1 166 ? -4.023 -2.295 -3.924 1 98.19 166 ILE A O 1
ATOM 1251 N N . GLU A 1 167 ? -3.75 -3.34 -1.969 1 97.62 167 GLU A N 1
ATOM 1252 C CA . GLU A 1 167 ? -3.576 -2.098 -1.22 1 97.62 167 GLU A CA 1
ATOM 1253 C C . GLU A 1 167 ? -2.359 -1.32 -1.715 1 97.62 167 GLU A C 1
ATOM 1255 O O . GLU A 1 167 ? -2.385 -0.089 -1.77 1 97.62 167 GLU A O 1
ATOM 1260 N N . GLY A 1 168 ? -1.275 -2.055 -1.988 1 97.44 168 GLY A N 1
ATOM 1261 C CA . GLY A 1 168 ? -0.116 -1.399 -2.572 1 97.44 168 GLY A CA 1
ATOM 1262 C C . GLY A 1 168 ? -0.412 -0.737 -3.904 1 97.44 168 GLY A C 1
ATOM 1263 O O . GLY A 1 168 ? 0.104 0.345 -4.195 1 97.44 168 GLY A O 1
ATOM 1264 N N . SER A 1 169 ? -1.229 -1.356 -4.766 1 96.94 169 SER A N 1
ATOM 1265 C CA . SER A 1 169 ? -1.628 -0.767 -6.039 1 96.94 169 SER A CA 1
ATOM 1266 C C . SER A 1 169 ? -2.398 0.533 -5.828 1 96.94 169 SER A C 1
ATOM 1268 O O . SER A 1 169 ? -2.193 1.507 -6.555 1 96.94 169 SER A O 1
ATOM 1270 N N . TYR A 1 170 ? -3.314 0.551 -4.82 1 94.81 170 TYR A N 1
ATOM 1271 C CA . TYR A 1 170 ? -4.047 1.767 -4.488 1 94.81 170 TYR A CA 1
ATOM 1272 C C . TYR A 1 170 ? -3.096 2.875 -4.055 1 94.81 170 TYR A C 1
ATOM 1274 O O . TYR A 1 170 ? -3.211 4.016 -4.512 1 94.81 170 TYR A O 1
ATOM 1282 N N . ARG A 1 171 ? -2.236 2.512 -3.191 1 93.81 171 ARG A N 1
ATOM 1283 C CA . ARG A 1 171 ? -1.322 3.492 -2.615 1 93.81 171 ARG A CA 1
ATOM 1284 C C . ARG A 1 171 ? -0.441 4.117 -3.689 1 93.81 171 ARG A C 1
ATOM 1286 O O . ARG A 1 171 ? -0.306 5.344 -3.754 1 93.81 171 ARG A O 1
ATOM 1293 N N . ILE A 1 172 ? 0.19 3.291 -4.504 1 95.56 172 ILE A N 1
ATOM 1294 C CA . ILE A 1 172 ? 1.103 3.801 -5.523 1 95.56 172 ILE A CA 1
ATOM 1295 C C . ILE A 1 172 ? 0.326 4.633 -6.543 1 95.56 172 ILE A C 1
ATOM 1297 O O . ILE A 1 172 ? 0.79 5.688 -6.973 1 95.56 172 ILE A O 1
ATOM 1301 N N . ALA A 1 173 ? -0.885 4.215 -6.898 1 92.75 173 ALA A N 1
ATOM 1302 C CA . ALA A 1 173 ? -1.72 4.98 -7.82 1 92.75 173 ALA A CA 1
ATOM 1303 C C . ALA A 1 173 ? -2.002 6.379 -7.277 1 92.75 173 ALA A C 1
ATOM 1305 O O . ALA A 1 173 ? -2.016 7.355 -8.031 1 92.75 173 ALA A O 1
ATOM 1306 N N . ALA A 1 174 ? -2.188 6.469 -6.004 1 89.19 174 ALA A N 1
ATOM 1307 C CA . ALA A 1 174 ? -2.549 7.734 -5.371 1 89.19 174 ALA A CA 1
ATOM 1308 C C . ALA A 1 174 ? -1.316 8.602 -5.133 1 89.19 174 ALA A C 1
ATOM 1310 O O . ALA A 1 174 ? -1.379 9.828 -5.254 1 89.19 174 ALA A O 1
ATOM 1311 N N . SER A 1 175 ? -0.186 7.996 -4.832 1 92.62 175 SER A N 1
ATOM 1312 C CA . SER A 1 175 ? 0.949 8.75 -4.309 1 92.62 175 SER A CA 1
ATOM 1313 C C . SER A 1 175 ? 2.053 8.883 -5.352 1 92.62 175 SER A C 1
ATOM 1315 O O . SER A 1 175 ? 2.951 9.711 -5.211 1 92.62 175 SER A O 1
ATOM 1317 N N . ALA A 1 176 ? 2.035 8.039 -6.301 1 94.94 176 ALA A N 1
ATOM 1318 C CA . ALA A 1 176 ? 3.023 8.039 -7.375 1 94.94 176 ALA A CA 1
ATOM 1319 C C . ALA A 1 176 ? 2.377 7.695 -8.719 1 94.94 176 ALA A C 1
ATOM 1321 O O . ALA A 1 176 ? 2.779 6.738 -9.375 1 94.94 176 ALA A O 1
ATOM 1322 N N . PRO A 1 177 ? 1.406 8.547 -9.117 1 91.88 177 PRO A N 1
ATOM 1323 C CA . PRO A 1 177 ? 0.705 8.266 -10.375 1 91.88 177 PRO A CA 1
ATOM 1324 C C . PRO A 1 177 ? 1.65 8.172 -11.57 1 91.88 177 PRO A C 1
ATOM 1326 O O . PRO A 1 177 ? 2.594 8.961 -11.672 1 91.88 177 PRO A O 1
ATOM 1329 N N . GLY A 1 178 ? 1.423 7.145 -12.398 1 93.62 178 GLY A N 1
ATOM 1330 C CA . GLY A 1 178 ? 2.176 7.027 -13.641 1 93.62 178 GLY A CA 1
ATOM 1331 C C . GLY A 1 178 ? 3.402 6.145 -13.508 1 93.62 178 GLY A C 1
ATOM 1332 O O . GLY A 1 178 ? 4.035 5.801 -14.508 1 93.62 178 GLY A O 1
ATOM 1333 N N . VAL A 1 179 ? 3.754 5.746 -12.297 1 96.38 179 VAL A N 1
ATOM 1334 C CA . VAL A 1 179 ? 4.957 4.941 -12.125 1 96.38 179 VAL A CA 1
ATOM 1335 C C . VAL A 1 179 ? 4.68 3.5 -12.539 1 96.38 179 VAL A C 1
ATOM 1337 O O . VAL A 1 179 ? 5.488 2.879 -13.234 1 96.38 179 VAL A O 1
ATOM 1340 N N . LEU A 1 180 ? 3.521 2.951 -12.07 1 96.38 180 LEU A N 1
ATOM 1341 C CA . LEU A 1 180 ? 3.164 1.593 -12.461 1 96.38 180 LEU A CA 1
ATOM 1342 C C . LEU A 1 180 ? 2.623 1.568 -13.891 1 96.38 180 LEU A C 1
ATOM 1344 O O . LEU A 1 180 ? 2.025 2.545 -14.352 1 96.38 180 LEU A O 1
ATOM 1348 N N . PRO A 1 181 ? 2.826 0.449 -14.562 1 94 181 PRO A N 1
ATOM 1349 C CA . PRO A 1 181 ? 2.258 0.337 -15.906 1 94 181 PRO A CA 1
ATOM 1350 C C . PRO A 1 181 ? 0.74 0.502 -15.922 1 94 181 PRO A C 1
ATOM 1352 O O . PRO A 1 181 ? 0.06 0.071 -14.984 1 94 181 PRO A O 1
ATOM 1355 N N . GLU A 1 182 ? 0.236 1.224 -17 1 89.69 182 GLU A N 1
ATOM 1356 C CA . GLU A 1 182 ? -1.207 1.386 -17.156 1 89.69 182 GLU A CA 1
ATOM 1357 C C . GLU A 1 182 ? -1.914 0.034 -17.188 1 89.69 182 GLU A C 1
ATOM 1359 O O . GLU A 1 182 ? -1.446 -0.901 -17.844 1 89.69 182 GLU A O 1
ATOM 1364 N N . GLY A 1 183 ? -3.018 -0.08 -16.531 1 90.19 183 GLY A N 1
ATOM 1365 C CA . GLY A 1 183 ? -3.822 -1.29 -16.562 1 90.19 183 GLY A CA 1
ATOM 1366 C C . GLY A 1 183 ? -3.111 -2.498 -15.977 1 90.19 183 GLY A C 1
ATOM 1367 O O . GLY A 1 183 ? -3.383 -3.635 -16.375 1 90.19 183 GLY A O 1
ATOM 1368 N N . PHE A 1 184 ? -2.186 -2.312 -15.094 1 91.88 184 PHE A N 1
ATOM 1369 C CA . PHE A 1 184 ? -1.351 -3.428 -14.664 1 91.88 184 PHE A CA 1
ATOM 1370 C C . PHE A 1 184 ? -2.064 -4.262 -13.609 1 91.88 184 PHE A C 1
ATOM 1372 O O . PHE A 1 184 ? -1.839 -5.469 -13.508 1 91.88 184 PHE A O 1
ATOM 1379 N N . ALA A 1 185 ? -2.936 -3.607 -12.781 1 95.19 185 ALA A N 1
ATOM 1380 C CA . ALA A 1 185 ? -3.301 -4.184 -11.492 1 95.19 185 ALA A CA 1
ATOM 1381 C C . ALA A 1 185 ? -4.102 -5.469 -11.672 1 95.19 185 ALA A C 1
ATOM 1383 O O . ALA A 1 185 ? -3.725 -6.52 -11.148 1 95.19 185 ALA A O 1
ATOM 1384 N N . ALA A 1 186 ? -5.168 -5.422 -12.484 1 95.69 186 ALA A N 1
ATOM 1385 C CA . ALA A 1 186 ? -6.086 -6.555 -12.562 1 95.69 186 ALA A CA 1
ATOM 1386 C C . ALA A 1 186 ? -5.383 -7.793 -13.109 1 95.69 186 ALA A C 1
ATOM 1388 O O . ALA A 1 186 ? -5.359 -8.836 -12.453 1 95.69 186 ALA A O 1
ATOM 1389 N N . PRO A 1 187 ? -4.711 -7.703 -14.25 1 95.31 187 PRO A N 1
ATOM 1390 C CA . PRO A 1 187 ? -4.051 -8.906 -14.766 1 95.31 187 PRO A CA 1
ATOM 1391 C C . PRO A 1 187 ? -2.914 -9.383 -13.859 1 95.31 187 PRO A C 1
ATOM 1393 O O . PRO A 1 187 ? -2.689 -10.594 -13.734 1 95.31 187 PRO A O 1
ATOM 1396 N N . THR A 1 188 ? -2.197 -8.484 -13.242 1 95.69 188 THR A N 1
ATOM 1397 C CA . THR A 1 188 ? -1.06 -8.844 -12.398 1 95.69 188 THR A CA 1
ATOM 1398 C C . THR A 1 188 ? -1.53 -9.508 -11.109 1 95.69 188 THR A C 1
ATOM 1400 O O . THR A 1 188 ? -0.959 -10.516 -10.68 1 95.69 188 THR A O 1
ATOM 1403 N N . ILE A 1 189 ? -2.58 -8.969 -10.469 1 97.25 189 ILE A N 1
ATOM 1404 C CA . ILE A 1 189 ? -3.117 -9.555 -9.25 1 97.25 189 ILE A CA 1
ATOM 1405 C C . ILE A 1 189 ? -3.67 -10.953 -9.547 1 97.25 189 ILE A C 1
ATOM 1407 O O . ILE A 1 189 ? -3.512 -11.875 -8.742 1 97.25 189 ILE A O 1
ATOM 1411 N N . THR A 1 190 ? -4.32 -11.078 -10.68 1 96.81 190 THR A N 1
ATOM 1412 C CA . THR A 1 190 ? -4.797 -12.383 -11.117 1 96.81 190 THR A CA 1
ATOM 1413 C C . THR A 1 190 ? -3.637 -13.367 -11.234 1 96.81 190 THR A C 1
ATOM 1415 O O . THR A 1 190 ? -3.732 -14.508 -10.766 1 96.81 190 THR A O 1
ATOM 1418 N N . ARG A 1 191 ? -2.541 -12.961 -11.82 1 95.75 191 ARG A N 1
ATOM 1419 C CA . ARG A 1 191 ? -1.373 -13.828 -11.969 1 95.75 191 ARG A CA 1
ATOM 1420 C C . ARG A 1 191 ? -0.775 -14.188 -10.617 1 95.75 191 ARG A C 1
ATOM 1422 O O . ARG A 1 191 ? -0.332 -15.312 -10.406 1 95.75 191 ARG A O 1
ATOM 1429 N N . ILE A 1 192 ? -0.727 -13.227 -9.742 1 97.56 192 ILE A N 1
ATOM 1430 C CA . ILE A 1 192 ? -0.247 -13.484 -8.391 1 97.56 192 ILE A CA 1
ATOM 1431 C C . ILE A 1 192 ? -1.11 -14.562 -7.73 1 97.56 192 ILE A C 1
ATOM 1433 O O . ILE A 1 192 ? -0.589 -15.531 -7.172 1 97.56 192 ILE A O 1
ATOM 1437 N N . ALA A 1 193 ? -2.412 -14.367 -7.84 1 98.25 193 ALA A N 1
ATOM 1438 C CA . ALA A 1 193 ? -3.336 -15.336 -7.25 1 98.25 193 ALA A CA 1
ATOM 1439 C C . ALA A 1 193 ? -3.119 -16.734 -7.832 1 98.25 193 ALA A C 1
ATOM 1441 O O . ALA A 1 193 ? -3.045 -17.719 -7.094 1 98.25 193 ALA A O 1
ATOM 1442 N N . GLU A 1 194 ? -3.016 -16.812 -9.156 1 96.62 194 GLU A N 1
ATOM 1443 C CA . GLU A 1 194 ? -2.801 -18.094 -9.82 1 96.62 194 GLU A CA 1
ATOM 1444 C C . GLU A 1 194 ? -1.523 -18.766 -9.32 1 96.62 194 GLU A C 1
ATOM 1446 O O . GLU A 1 194 ? -1.52 -19.953 -9.031 1 96.62 194 GLU A O 1
ATOM 1451 N N . GLY A 1 195 ? -0.479 -17.953 -9.219 1 93.94 195 GLY A N 1
ATOM 1452 C CA . GLY A 1 195 ? 0.79 -18.5 -8.75 1 93.94 195 GLY A CA 1
ATOM 1453 C C . GLY A 1 195 ? 0.742 -18.984 -7.316 1 93.94 195 GLY A C 1
ATOM 1454 O O . GLY A 1 195 ? 1.271 -20.047 -7 1 93.94 195 GLY A O 1
ATOM 1455 N N . LEU A 1 196 ? 0.132 -18.234 -6.445 1 96 196 LEU A N 1
ATOM 1456 C CA . LEU A 1 196 ? 0.058 -18.594 -5.031 1 96 196 LEU A CA 1
ATOM 1457 C C . LEU A 1 196 ? -0.802 -19.844 -4.832 1 96 196 LEU A C 1
ATOM 1459 O O . LEU A 1 196 ? -0.446 -20.734 -4.051 1 96 196 LEU A O 1
ATOM 1463 N N . LEU A 1 197 ? -1.93 -19.906 -5.559 1 95.88 197 LEU A N 1
ATOM 1464 C CA . LEU A 1 197 ? -2.795 -21.078 -5.457 1 95.88 197 LEU A CA 1
ATOM 1465 C C . LEU A 1 197 ? -2.078 -22.328 -5.953 1 95.88 197 LEU A C 1
ATOM 1467 O O . LEU A 1 197 ? -2.148 -23.375 -5.316 1 95.88 197 LEU A O 1
ATOM 1471 N N . ALA A 1 198 ? -1.369 -22.141 -7.027 1 92.38 198 ALA A N 1
ATOM 1472 C CA . ALA A 1 198 ? -0.688 -23.266 -7.648 1 92.38 198 ALA A CA 1
ATOM 1473 C C . ALA A 1 198 ? 0.451 -23.781 -6.766 1 92.38 198 ALA A C 1
ATOM 1475 O O . ALA A 1 198 ? 0.854 -24.938 -6.867 1 92.38 198 ALA A O 1
ATOM 1476 N N . SER A 1 199 ? 0.98 -22.969 -5.926 1 90.31 199 SER A N 1
ATOM 1477 C CA . SER A 1 199 ? 2.127 -23.328 -5.098 1 90.31 199 SER A CA 1
ATOM 1478 C C . SER A 1 199 ? 1.698 -24.156 -3.893 1 90.31 199 SER A C 1
ATOM 1480 O O . SER A 1 199 ? 2.537 -24.75 -3.219 1 90.31 199 SER A O 1
ATOM 1482 N N . GLN A 1 200 ? 0.396 -24.156 -3.578 1 94 200 GLN A N 1
ATOM 1483 C CA . GLN A 1 200 ? -0.074 -24.938 -2.436 1 94 200 GLN A CA 1
ATOM 1484 C C . GLN A 1 200 ? -0.065 -26.438 -2.744 1 94 200 GLN A C 1
ATOM 1486 O O . GLN A 1 200 ? -0.509 -26.859 -3.814 1 94 200 GLN A O 1
ATOM 1491 N N . PRO A 1 201 ? 0.537 -27.156 -1.862 1 93.31 201 PRO A N 1
ATOM 1492 C CA . PRO A 1 201 ? 0.602 -28.609 -2.092 1 93.31 201 PRO A CA 1
ATOM 1493 C C . PRO A 1 201 ? -0.778 -29.266 -2.121 1 93.31 201 PRO A C 1
ATOM 1495 O O . PRO A 1 201 ? -1.743 -28.703 -1.596 1 93.31 201 PRO A O 1
ATOM 1498 N N . LYS A 1 202 ? -0.796 -30.453 -2.697 1 94.56 202 LYS A N 1
ATOM 1499 C CA . LYS A 1 202 ? -2.016 -31.266 -2.664 1 94.56 202 LYS A CA 1
ATOM 1500 C C . LYS A 1 202 ? -2.33 -31.719 -1.245 1 94.56 202 LYS A C 1
ATOM 1502 O O . LYS A 1 202 ? -1.422 -32.031 -0.472 1 94.56 202 LYS A O 1
ATOM 1507 N N . ALA A 1 203 ? -3.623 -31.688 -0.976 1 89.81 203 ALA A N 1
ATOM 1508 C CA . ALA A 1 203 ? -4.031 -32.156 0.347 1 89.81 203 ALA A CA 1
ATOM 1509 C C . ALA A 1 203 ? -3.707 -33.625 0.531 1 89.81 203 ALA A C 1
ATOM 1511 O O . ALA A 1 203 ? -3.781 -34.406 -0.42 1 89.81 203 ALA A O 1
ATOM 1512 N N . ARG A 1 204 ? -2.859 -33.969 1.483 1 79.38 204 ARG A N 1
ATOM 1513 C CA . ARG A 1 204 ? -2.553 -35.375 1.758 1 79.38 204 ARG A CA 1
ATOM 1514 C C . ARG A 1 204 ? -3.83 -36.188 1.935 1 79.38 204 ARG A C 1
ATOM 1516 O O . ARG A 1 204 ? -4.781 -35.719 2.572 1 79.38 204 ARG A O 1
ATOM 1523 N N . ARG A 1 205 ? -4.07 -37.25 1.052 1 66.06 205 ARG A N 1
ATOM 1524 C CA . ARG A 1 205 ? -5.137 -38.25 1.253 1 66.06 205 ARG A CA 1
ATOM 1525 C C . ARG A 1 205 ? -4.984 -38.938 2.594 1 66.06 205 ARG A C 1
ATOM 1527 O O . ARG A 1 205 ? -3.865 -39.125 3.084 1 66.06 205 ARG A O 1
ATOM 1534 N N . MET B 1 1 ? 41.625 25.578 9.289 1 35.53 1 MET B N 1
ATOM 1535 C CA . MET B 1 1 ? 41.094 24.359 8.727 1 35.53 1 MET B CA 1
ATOM 1536 C C . MET B 1 1 ? 39.594 24.234 9.047 1 35.53 1 MET B C 1
ATOM 1538 O O . MET B 1 1 ? 39.219 24.234 10.211 1 35.53 1 MET B O 1
ATOM 1542 N N . ALA B 1 2 ? 38.688 24.656 8.312 1 41.06 2 ALA B N 1
ATOM 1543 C CA . ALA B 1 2 ? 37.281 25 8.641 1 41.06 2 ALA B CA 1
ATOM 1544 C C . ALA B 1 2 ? 36.562 23.828 9.289 1 41.06 2 ALA B C 1
ATOM 1546 O O . ALA B 1 2 ? 36.812 22.672 8.945 1 41.06 2 ALA B O 1
ATOM 1547 N N . ARG B 1 3 ? 35.969 23.781 10.461 1 43.22 3 ARG B N 1
ATOM 1548 C CA . ARG B 1 3 ? 35.312 22.781 11.297 1 43.22 3 ARG B CA 1
ATOM 1549 C C . ARG B 1 3 ? 34.25 22.047 10.516 1 43.22 3 ARG B C 1
ATOM 1551 O O . ARG B 1 3 ? 33.125 22.562 10.367 1 43.22 3 ARG B O 1
ATOM 1558 N N . PRO B 1 4 ? 34.219 21.531 9.242 1 46.28 4 PRO B N 1
ATOM 1559 C CA . PRO B 1 4 ? 33.469 20.906 8.156 1 46.28 4 PRO B CA 1
ATOM 1560 C C . PRO B 1 4 ? 32.5 19.828 8.648 1 46.28 4 PRO B C 1
ATOM 1562 O O . PRO B 1 4 ? 31.484 19.594 8.016 1 46.28 4 PRO B O 1
ATOM 1565 N N . SER B 1 5 ? 32.875 18.781 9.352 1 53.59 5 SER B N 1
ATOM 1566 C CA . SER B 1 5 ? 32.438 17.469 9.82 1 53.59 5 SER B CA 1
ATOM 1567 C C . SER B 1 5 ? 31.172 17.578 10.648 1 53.59 5 SER B C 1
ATOM 1569 O O . SER B 1 5 ? 30.297 16.719 10.562 1 53.59 5 SER B O 1
ATOM 1571 N N . ASN B 1 6 ? 30.906 18.719 11.273 1 63.97 6 ASN B N 1
ATOM 1572 C CA . ASN B 1 6 ? 29.812 19.062 12.172 1 63.97 6 ASN B CA 1
ATOM 1573 C C . ASN B 1 6 ? 28.516 19.281 11.414 1 63.97 6 ASN B C 1
ATOM 1575 O O . ASN B 1 6 ? 27.438 18.875 11.867 1 63.97 6 ASN B O 1
ATOM 1579 N N . THR B 1 7 ? 28.734 19.656 10.125 1 76.81 7 THR B N 1
ATOM 1580 C CA . THR B 1 7 ? 27.562 19.984 9.328 1 76.81 7 THR B CA 1
ATOM 1581 C C . THR B 1 7 ? 26.812 18.719 8.914 1 76.81 7 THR B C 1
ATOM 1583 O O . THR B 1 7 ? 25.594 18.641 9.016 1 76.81 7 THR B O 1
ATOM 1586 N N . SER B 1 8 ? 27.734 17.766 8.57 1 84.5 8 SER B N 1
ATOM 1587 C CA . SER B 1 8 ? 27.125 16.516 8.133 1 84.5 8 SER B CA 1
ATOM 1588 C C . SER B 1 8 ? 26.406 15.82 9.289 1 84.5 8 SER B C 1
ATOM 1590 O O . SER B 1 8 ? 25.312 15.289 9.125 1 84.5 8 SER B O 1
ATOM 1592 N N . ALA B 1 9 ? 27.062 15.883 10.375 1 88.75 9 ALA B N 1
ATOM 1593 C CA . ALA B 1 9 ? 26.469 15.266 11.555 1 88.75 9 ALA B CA 1
ATOM 1594 C C . ALA B 1 9 ? 25.188 15.984 11.969 1 88.75 9 ALA B C 1
ATOM 1596 O O . ALA B 1 9 ? 24.188 15.344 12.328 1 88.75 9 ALA B O 1
ATOM 1597 N N . ARG B 1 10 ? 25.203 17.281 11.867 1 91 10 ARG B N 1
ATOM 1598 C CA . ARG B 1 10 ? 24.031 18.062 12.227 1 91 10 ARG B CA 1
ATOM 1599 C C . ARG B 1 10 ? 22.891 17.844 11.234 1 91 10 ARG B C 1
ATOM 1601 O O . ARG B 1 10 ? 21.734 17.703 11.633 1 91 10 ARG B O 1
ATOM 1608 N N . ARG B 1 11 ? 23.266 17.75 10.039 1 93.56 11 ARG B N 1
ATOM 1609 C CA . ARG B 1 11 ? 22.25 17.469 9.031 1 93.56 11 ARG B CA 1
ATOM 1610 C C . ARG B 1 11 ? 21.609 16.094 9.273 1 93.56 11 ARG B C 1
ATOM 1612 O O . ARG B 1 11 ? 20.391 15.953 9.164 1 93.56 11 ARG B O 1
ATOM 1619 N N . ALA B 1 12 ? 22.469 15.172 9.633 1 94.12 12 ALA B N 1
ATOM 1620 C CA . ALA B 1 12 ? 21.953 13.836 9.93 1 94.12 12 ALA B CA 1
ATOM 1621 C C . ALA B 1 12 ? 21 13.859 11.125 1 94.12 12 ALA B C 1
ATOM 1623 O O . ALA B 1 12 ? 19.984 13.164 11.133 1 94.12 12 ALA B O 1
ATOM 1624 N N . GLU B 1 13 ? 21.312 14.594 12.07 1 94.5 13 GLU B N 1
ATOM 1625 C CA . GLU B 1 13 ? 20.469 14.734 13.25 1 94.5 13 GLU B CA 1
ATOM 1626 C C . GLU B 1 13 ? 19.125 15.344 12.898 1 94.5 13 GLU B C 1
ATOM 1628 O O . GLU B 1 13 ? 18.094 14.922 13.43 1 94.5 13 GLU B O 1
ATOM 1633 N N . ILE B 1 14 ? 19.172 16.312 12.031 1 95.44 14 ILE B N 1
ATOM 1634 C CA . ILE B 1 14 ? 17.953 16.984 11.594 1 95.44 14 ILE B CA 1
ATOM 1635 C C . ILE B 1 14 ? 17.094 15.992 10.812 1 95.44 14 ILE B C 1
ATOM 1637 O O . ILE B 1 14 ? 15.875 15.922 11.023 1 95.44 14 ILE B O 1
ATOM 1641 N N . VAL B 1 15 ? 17.703 15.242 9.984 1 95.56 15 VAL B N 1
ATOM 1642 C CA . VAL B 1 15 ? 17 14.25 9.188 1 95.56 15 VAL B CA 1
ATOM 1643 C C . VAL B 1 15 ? 16.391 13.18 10.102 1 95.56 15 VAL B C 1
ATOM 1645 O O . VAL B 1 15 ? 15.242 12.781 9.93 1 95.56 15 VAL B O 1
ATOM 1648 N N . ASP B 1 16 ? 17.141 12.789 11.148 1 94.38 16 ASP B N 1
ATOM 1649 C CA . ASP B 1 16 ? 16.656 11.828 12.133 1 94.38 16 ASP B CA 1
ATOM 1650 C C . ASP B 1 16 ? 15.453 12.391 12.891 1 94.38 16 ASP B C 1
ATOM 1652 O O . ASP B 1 16 ? 14.508 11.664 13.211 1 94.38 16 ASP B O 1
ATOM 1656 N N . ALA B 1 17 ? 15.555 13.609 13.148 1 94.81 17 ALA B N 1
ATOM 1657 C CA . ALA B 1 17 ? 14.445 14.266 13.844 1 94.81 17 ALA B CA 1
ATOM 1658 C C . ALA B 1 17 ? 13.188 14.266 12.984 1 94.81 17 ALA B C 1
ATOM 1660 O O . ALA B 1 17 ? 12.094 13.984 13.484 1 94.81 17 ALA B O 1
ATOM 1661 N N . LEU B 1 18 ? 13.352 14.625 11.688 1 93.75 18 LEU B N 1
ATOM 1662 C CA . LEU B 1 18 ? 12.195 14.578 10.797 1 93.75 18 LEU B CA 1
ATOM 1663 C C . LEU B 1 18 ? 11.602 13.18 10.75 1 93.75 18 LEU B C 1
ATOM 1665 O O . LEU B 1 18 ? 10.375 13.016 10.812 1 93.75 18 LEU B O 1
ATOM 1669 N N . LEU B 1 19 ? 12.477 12.156 10.656 1 91.94 19 LEU B N 1
ATOM 1670 C CA . LEU B 1 19 ? 12.023 10.773 10.633 1 91.94 19 LEU B CA 1
ATOM 1671 C C . LEU B 1 19 ? 11.156 10.461 11.844 1 91.94 19 LEU B C 1
ATOM 1673 O O . LEU B 1 19 ? 10.055 9.914 11.703 1 91.94 19 LEU B O 1
ATOM 1677 N N . ARG B 1 20 ? 11.562 10.836 12.953 1 90.19 20 ARG B N 1
ATOM 1678 C CA . ARG B 1 20 ? 10.844 10.539 14.195 1 90.19 20 ARG B CA 1
ATOM 1679 C C . ARG B 1 20 ? 9.523 11.289 14.258 1 90.19 20 ARG B C 1
ATOM 1681 O O . ARG B 1 20 ? 8.492 10.711 14.609 1 90.19 20 ARG B O 1
ATOM 1688 N N . VAL B 1 21 ? 9.555 12.609 13.891 1 89.69 21 VAL B N 1
ATOM 1689 C CA . VAL B 1 21 ? 8.344 13.414 13.938 1 89.69 21 VAL B CA 1
ATOM 1690 C C . VAL B 1 21 ? 7.312 12.859 12.953 1 89.69 21 VAL B C 1
ATOM 1692 O O . VAL B 1 21 ? 6.129 12.75 13.281 1 89.69 21 VAL B O 1
ATOM 1695 N N . LEU B 1 22 ? 7.789 12.461 11.812 1 86.38 22 LEU B N 1
ATOM 1696 C CA . LEU B 1 22 ? 6.902 11.898 10.797 1 86.38 22 LEU B CA 1
ATOM 1697 C C . LEU B 1 22 ? 6.297 10.586 11.266 1 86.38 22 LEU B C 1
ATOM 1699 O O . LEU B 1 22 ? 5.094 10.359 11.125 1 86.38 22 LEU B O 1
ATOM 1703 N N . ALA B 1 23 ? 7.152 9.766 11.789 1 83.12 23 ALA B N 1
ATOM 1704 C CA . ALA B 1 23 ? 6.719 8.445 12.234 1 83.12 23 ALA B CA 1
ATOM 1705 C C . ALA B 1 23 ? 5.672 8.547 13.336 1 83.12 23 ALA B C 1
ATOM 1707 O O . ALA B 1 23 ? 4.727 7.758 13.391 1 83.12 23 ALA B O 1
ATOM 1708 N N . GLU B 1 24 ? 5.805 9.547 14.156 1 82.5 24 GLU B N 1
ATOM 1709 C CA . GLU B 1 24 ? 4.973 9.648 15.359 1 82.5 24 GLU B CA 1
ATOM 1710 C C . GLU B 1 24 ? 3.734 10.5 15.094 1 82.5 24 GLU B C 1
ATOM 1712 O O . GLU B 1 24 ? 2.646 10.195 15.586 1 82.5 24 GLU B O 1
ATOM 1717 N N . ARG B 1 25 ? 3.953 11.656 14.297 1 81.69 25 ARG B N 1
ATOM 1718 C CA . ARG B 1 25 ? 2.893 12.656 14.289 1 81.69 25 ARG B CA 1
ATOM 1719 C C . ARG B 1 25 ? 2.475 13 12.859 1 81.69 25 ARG B C 1
ATOM 1721 O O . ARG B 1 25 ? 1.485 13.703 12.656 1 81.69 25 ARG B O 1
ATOM 1728 N N . GLY B 1 26 ? 3.191 12.555 11.93 1 79.44 26 GLY B N 1
ATOM 1729 C CA . GLY B 1 26 ? 2.824 12.789 10.547 1 79.44 26 GLY B CA 1
ATOM 1730 C C . GLY B 1 26 ? 3.396 14.078 9.984 1 79.44 26 GLY B C 1
ATOM 1731 O O . GLY B 1 26 ? 4.062 14.828 10.703 1 79.44 26 GLY B O 1
ATOM 1732 N N . TRP B 1 27 ? 3.17 14.383 8.711 1 79.44 27 TRP B N 1
ATOM 1733 C CA . TRP B 1 27 ? 3.781 15.469 7.961 1 79.44 27 TRP B CA 1
ATOM 1734 C C . TRP B 1 27 ? 3.232 16.812 8.414 1 79.44 27 TRP B C 1
ATOM 1736 O O . TRP B 1 27 ? 3.975 17.797 8.5 1 79.44 27 TRP B O 1
ATOM 1746 N N . ALA B 1 28 ? 1.92 16.891 8.617 1 75 28 ALA B N 1
ATOM 1747 C CA . ALA B 1 28 ? 1.301 18.141 9.023 1 75 28 ALA B CA 1
ATOM 1748 C C . ALA B 1 28 ? 1.92 18.672 10.312 1 75 28 ALA B C 1
ATOM 1750 O O . ALA B 1 28 ? 2.062 19.875 10.5 1 75 28 ALA B O 1
ATOM 1751 N N . ALA B 1 29 ? 2.352 17.781 11.102 1 82.94 29 ALA B N 1
ATOM 1752 C CA . ALA B 1 29 ? 2.941 18.156 12.391 1 82.94 29 ALA B CA 1
ATOM 1753 C C . ALA B 1 29 ? 4.434 18.438 12.25 1 82.94 29 ALA B C 1
ATOM 1755 O O . ALA B 1 29 ? 5.047 19.016 13.141 1 82.94 29 ALA B O 1
ATOM 1756 N N . ALA B 1 30 ? 5.016 17.969 11.172 1 88.19 30 ALA B N 1
ATOM 1757 C CA . ALA B 1 30 ? 6.461 18.094 10.977 1 88.19 30 ALA B CA 1
ATOM 1758 C C . ALA B 1 30 ? 6.828 19.484 10.477 1 88.19 30 ALA B C 1
ATOM 1760 O O . ALA B 1 30 ? 7.398 19.641 9.391 1 88.19 30 ALA B O 1
ATOM 1761 N N . THR B 1 31 ? 6.652 20.516 11.367 1 90.75 31 THR B N 1
ATOM 1762 C CA . THR B 1 31 ? 7.07 21.875 11.039 1 90.75 31 THR B CA 1
A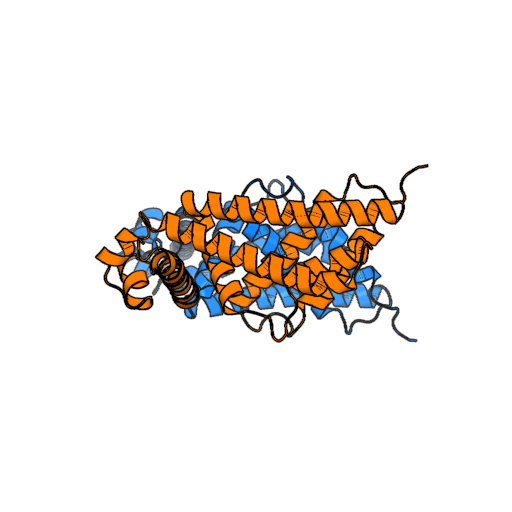TOM 1763 C C . THR B 1 31 ? 8.562 22.047 11.305 1 90.75 31 THR B C 1
ATOM 1765 O O . THR B 1 31 ? 9.18 21.25 12.016 1 90.75 31 THR B O 1
ATOM 1768 N N . THR B 1 32 ? 9.094 23.094 10.688 1 93.19 32 THR B N 1
ATOM 1769 C CA . THR B 1 32 ? 10.508 23.375 10.922 1 93.19 32 THR B CA 1
ATOM 1770 C C . THR B 1 32 ? 10.773 23.609 12.406 1 93.19 32 THR B C 1
ATOM 1772 O O . THR B 1 32 ? 11.812 23.188 12.922 1 93.19 32 THR B O 1
ATOM 1775 N N . ALA B 1 33 ? 9.891 24.234 13.078 1 94.25 33 ALA B N 1
ATOM 1776 C CA . ALA B 1 33 ? 10.023 24.453 14.516 1 94.25 33 ALA B CA 1
ATOM 1777 C C . ALA B 1 33 ? 10.023 23.141 15.281 1 94.25 33 ALA B C 1
ATOM 1779 O O . ALA B 1 33 ? 10.852 22.922 16.172 1 94.25 33 ALA B O 1
ATOM 1780 N N . GLU B 1 34 ? 9.156 22.234 14.93 1 94.5 34 GLU B N 1
ATOM 1781 C CA . GLU B 1 34 ? 9.055 20.938 15.602 1 94.5 34 GLU B CA 1
ATOM 1782 C C . GLU B 1 34 ? 10.273 20.078 15.305 1 94.5 34 GLU B C 1
ATOM 1784 O O . GLU B 1 34 ? 10.758 19.344 16.172 1 94.5 34 GLU B O 1
ATOM 1789 N N . ILE B 1 35 ? 10.727 20.094 14.047 1 95.81 35 ILE B N 1
ATOM 1790 C CA . ILE B 1 35 ? 11.906 19.328 13.648 1 95.81 35 ILE B CA 1
ATOM 1791 C C . ILE B 1 35 ? 13.125 19.844 14.414 1 95.81 35 ILE B C 1
ATOM 1793 O O . ILE B 1 35 ? 13.922 19.047 14.93 1 95.81 35 ILE B O 1
ATOM 1797 N N . ALA B 1 36 ? 13.211 21.172 14.508 1 96 36 ALA B N 1
ATOM 1798 C CA . ALA B 1 36 ? 14.312 21.766 15.25 1 96 36 ALA B CA 1
ATOM 1799 C C . ALA B 1 36 ? 14.289 21.344 16.719 1 96 36 ALA B C 1
ATOM 1801 O O . ALA B 1 36 ? 15.305 20.922 17.266 1 96 36 ALA B O 1
ATOM 1802 N N . ARG B 1 37 ? 13.195 21.406 17.312 1 95.88 37 ARG B N 1
ATOM 1803 C CA . ARG B 1 37 ? 13.016 21.016 18.703 1 95.88 37 ARG B CA 1
ATOM 1804 C C . ARG B 1 37 ? 13.414 19.547 18.906 1 95.88 37 ARG B C 1
ATOM 1806 O O . ARG B 1 37 ? 14.148 19.234 19.844 1 95.88 37 ARG B O 1
ATOM 1813 N N . ALA B 1 38 ? 12.969 18.703 18.031 1 94.5 38 ALA B N 1
ATOM 1814 C CA . ALA B 1 38 ? 13.258 17.266 18.109 1 94.5 38 ALA B CA 1
ATOM 1815 C C . ALA B 1 38 ? 14.75 17.016 17.922 1 94.5 38 ALA B C 1
ATOM 1817 O O . ALA B 1 38 ? 15.289 16.031 18.453 1 94.5 38 ALA B O 1
ATOM 1818 N N . ALA B 1 39 ? 15.391 17.859 17.203 1 95.06 39 ALA B N 1
ATOM 1819 C CA . ALA B 1 39 ? 16.812 17.719 16.938 1 95.06 39 ALA B CA 1
ATOM 1820 C C . ALA B 1 39 ? 17.641 18.406 18.031 1 95.06 39 ALA B C 1
ATOM 1822 O O . ALA B 1 39 ? 18.875 18.375 17.984 1 95.06 39 ALA B O 1
ATOM 1823 N N . GLY B 1 40 ? 16.969 19.062 18.953 1 95.12 40 GLY B N 1
ATOM 1824 C CA . GLY B 1 40 ? 17.672 19.766 20.016 1 95.12 40 GLY B CA 1
ATOM 1825 C C . GLY B 1 40 ? 18.359 21.031 19.531 1 95.12 40 GLY B C 1
ATOM 1826 O O . GLY B 1 40 ? 19.453 21.359 19.984 1 95.12 40 GLY B O 1
ATOM 1827 N N . MET B 1 41 ? 17.734 21.641 18.562 1 93.88 41 MET B N 1
ATOM 1828 C CA . MET B 1 41 ? 18.312 22.844 17.938 1 93.88 41 MET B CA 1
ATOM 1829 C C . MET B 1 41 ? 17.281 23.969 17.922 1 93.88 41 MET B C 1
ATOM 1831 O O . MET B 1 41 ? 16.094 23.75 18.156 1 93.88 41 MET B O 1
ATOM 1835 N N . THR B 1 42 ? 17.797 25.188 17.703 1 92.5 42 THR B N 1
ATOM 1836 C CA . THR B 1 42 ? 16.906 26.312 17.438 1 92.5 42 THR B CA 1
ATOM 1837 C C . THR B 1 42 ? 16.484 26.328 15.969 1 92.5 42 THR B C 1
ATOM 1839 O O . THR B 1 42 ? 17.188 25.828 15.102 1 92.5 42 THR B O 1
ATOM 1842 N N . PRO B 1 43 ? 15.289 26.922 15.695 1 91.81 43 PRO B N 1
ATOM 1843 C CA . PRO B 1 43 ? 14.859 27.047 14.305 1 91.81 43 PRO B CA 1
ATOM 1844 C C . PRO B 1 43 ? 15.891 27.75 13.43 1 91.81 43 PRO B C 1
ATOM 1846 O O . PRO B 1 43 ? 16.062 27.406 12.258 1 91.81 43 PRO B O 1
ATOM 1849 N N . GLY B 1 44 ? 16.531 28.703 13.938 1 90.88 44 GLY B N 1
ATOM 1850 C CA . GLY B 1 44 ? 17.547 29.422 13.203 1 90.88 44 GLY B CA 1
ATOM 1851 C C . GLY B 1 44 ? 18.719 28.531 12.781 1 90.88 44 GLY B C 1
ATOM 1852 O O . GLY B 1 44 ? 19.156 28.594 11.633 1 90.88 44 GLY B O 1
ATOM 1853 N N . LEU B 1 45 ? 19.156 27.766 13.633 1 91.5 45 LEU B N 1
ATOM 1854 C CA . LEU B 1 45 ? 20.25 26.828 13.336 1 91.5 45 LEU B CA 1
ATOM 1855 C C . LEU B 1 45 ? 19.812 25.812 12.289 1 91.5 45 LEU B C 1
ATOM 1857 O O . LEU B 1 45 ? 20.625 25.406 11.453 1 91.5 45 LEU B O 1
ATOM 1861 N N . LEU B 1 46 ? 18.562 25.344 12.383 1 94.62 46 LEU B N 1
ATOM 1862 C CA . LEU B 1 46 ? 18.062 24.422 11.375 1 94.62 46 LEU B CA 1
ATOM 1863 C C . LEU B 1 46 ? 18.141 25.031 9.984 1 94.62 46 LEU B C 1
ATOM 1865 O O . LEU B 1 46 ? 18.531 24.375 9.023 1 94.62 46 LEU B O 1
ATOM 1869 N N . HIS B 1 47 ? 17.875 26.344 9.914 1 93.12 47 HIS B N 1
ATOM 1870 C CA . HIS B 1 47 ? 17.844 27.031 8.633 1 93.12 47 HIS B CA 1
ATOM 1871 C C . HIS B 1 47 ? 19.234 27.172 8.047 1 93.12 47 HIS B C 1
ATOM 1873 O O . HIS B 1 47 ? 19.406 27.297 6.832 1 93.12 47 HIS B O 1
ATOM 1879 N N . TYR B 1 48 ? 20.172 27.172 8.953 1 92.62 48 TYR B N 1
ATOM 1880 C CA . TYR B 1 48 ? 21.562 27.188 8.5 1 92.62 48 TYR B CA 1
ATOM 1881 C C . TYR B 1 48 ? 21.891 25.938 7.691 1 92.62 48 TYR B C 1
ATOM 1883 O O . TYR B 1 48 ? 22.656 26.016 6.723 1 92.62 48 TYR B O 1
ATOM 1891 N N . HIS B 1 49 ? 21.312 24.875 8.047 1 94.44 49 HIS B N 1
ATOM 1892 C CA . HIS B 1 49 ? 21.656 23.594 7.461 1 94.44 49 HIS B CA 1
ATOM 1893 C C . HIS B 1 49 ? 20.703 23.234 6.324 1 94.44 49 HIS B C 1
ATOM 1895 O O . HIS B 1 49 ? 21.078 22.531 5.387 1 94.44 49 HIS B O 1
ATOM 1901 N N . PHE B 1 50 ? 19.406 23.625 6.398 1 95.44 50 PHE B N 1
ATOM 1902 C CA . PHE B 1 50 ? 18.391 23.344 5.387 1 95.44 50 PHE B CA 1
ATOM 1903 C C . PHE B 1 50 ? 17.578 24.594 5.086 1 95.44 50 PHE B C 1
ATOM 1905 O O . PHE B 1 50 ? 17.125 25.297 6.004 1 95.44 50 PHE B O 1
ATOM 1912 N N . ALA B 1 51 ? 17.359 24.75 3.812 1 91.94 51 ALA B N 1
ATOM 1913 C CA . ALA B 1 51 ? 16.672 25.953 3.375 1 91.94 51 ALA B CA 1
ATOM 1914 C C . ALA B 1 51 ? 15.164 25.812 3.512 1 91.94 51 ALA B C 1
ATOM 1916 O O . ALA B 1 51 ? 14.438 26.812 3.564 1 91.94 51 ALA B O 1
ATOM 1917 N N . SER B 1 52 ? 14.75 24.547 3.492 1 90 52 SER B N 1
ATOM 1918 C CA . SER B 1 52 ? 13.312 24.328 3.529 1 90 52 SER B CA 1
ATOM 1919 C C . SER B 1 52 ? 12.977 22.938 4.074 1 90 52 SER B C 1
ATOM 1921 O O . SER B 1 52 ? 13.844 22.062 4.145 1 90 52 SER B O 1
ATOM 1923 N N . LYS B 1 53 ? 11.781 22.781 4.5 1 89.56 53 LYS B N 1
ATOM 1924 C CA . LYS B 1 53 ? 11.266 21.484 4.922 1 89.56 53 LYS B CA 1
ATOM 1925 C C . LYS B 1 53 ? 11.383 20.453 3.799 1 89.56 53 LYS B C 1
ATOM 1927 O O . LYS B 1 53 ? 11.656 19.281 4.055 1 89.56 53 LYS B O 1
ATOM 1932 N N . GLN B 1 54 ? 11.281 20.859 2.574 1 88.81 54 GLN B N 1
ATOM 1933 C CA . GLN B 1 54 ? 11.391 20 1.406 1 88.81 54 GLN B CA 1
ATOM 1934 C C . GLN B 1 54 ? 12.797 19.438 1.259 1 88.81 54 GLN B C 1
ATOM 1936 O O . GLN B 1 54 ? 12.977 18.266 0.883 1 88.81 54 GLN B O 1
ATOM 1941 N N . GLU B 1 55 ? 13.664 20.234 1.551 1 93.75 55 GLU B N 1
ATOM 1942 C CA . GLU B 1 55 ? 15.047 19.766 1.478 1 93.75 55 GLU B CA 1
ATOM 1943 C C . GLU B 1 55 ? 15.328 18.703 2.529 1 93.75 55 GLU B C 1
ATOM 1945 O O . GLU B 1 55 ? 16.078 17.766 2.277 1 93.75 55 GLU B O 1
ATOM 1950 N N . ILE B 1 56 ? 14.781 18.906 3.705 1 95 56 ILE B N 1
ATOM 1951 C CA . ILE B 1 56 ? 14.938 17.891 4.746 1 95 56 ILE B CA 1
ATOM 1952 C C . ILE B 1 56 ? 14.289 16.578 4.305 1 95 56 ILE B C 1
ATOM 1954 O O . ILE B 1 56 ? 14.859 15.5 4.492 1 95 56 ILE B O 1
ATOM 1958 N N . LEU B 1 57 ? 13.141 16.703 3.686 1 93.69 57 LEU B N 1
ATOM 1959 C CA . LEU B 1 57 ? 12.422 15.531 3.186 1 93.69 57 LEU B CA 1
ATOM 1960 C C . LEU B 1 57 ? 13.258 14.789 2.15 1 93.69 57 LEU B C 1
ATOM 1962 O O . LEU B 1 57 ? 13.352 13.555 2.189 1 93.69 57 LEU B O 1
ATOM 1966 N N . LEU B 1 58 ? 13.828 15.547 1.227 1 94.31 58 LEU B N 1
ATOM 1967 C CA . LEU B 1 58 ? 14.672 14.938 0.209 1 94.31 58 LEU B CA 1
ATOM 1968 C C . LEU B 1 58 ? 15.828 14.18 0.85 1 94.31 58 LEU B C 1
ATOM 1970 O O . LEU B 1 58 ? 16.125 13.047 0.451 1 94.31 58 LEU B O 1
ATOM 1974 N N . ALA B 1 59 ? 16.391 14.773 1.836 1 95.44 59 ALA B N 1
ATOM 1975 C CA . ALA B 1 59 ? 17.484 14.133 2.545 1 95.44 59 ALA B CA 1
ATOM 1976 C C . ALA B 1 59 ? 17.016 12.875 3.27 1 95.44 59 ALA B C 1
ATOM 1978 O O . ALA B 1 59 ? 17.719 11.867 3.322 1 95.44 59 ALA B O 1
ATOM 1979 N N . LEU B 1 60 ? 15.859 12.945 3.871 1 95.94 60 LEU B N 1
ATOM 1980 C CA . LEU B 1 60 ? 15.297 11.781 4.551 1 95.94 60 LEU B CA 1
ATOM 1981 C C . LEU B 1 60 ? 15.047 10.641 3.568 1 95.94 60 LEU B C 1
ATOM 1983 O O . LEU B 1 60 ? 15.414 9.492 3.838 1 95.94 60 LEU B O 1
ATOM 1987 N N . VAL B 1 61 ? 14.461 10.875 2.432 1 96 61 VAL B N 1
ATOM 1988 C CA . VAL B 1 61 ? 14.18 9.859 1.421 1 96 61 VAL B CA 1
ATOM 1989 C C . VAL B 1 61 ? 15.492 9.242 0.941 1 96 61 VAL B C 1
ATOM 1991 O O . VAL B 1 61 ? 15.578 8.023 0.773 1 96 61 VAL B O 1
ATOM 1994 N N . GLU B 1 62 ? 16.469 10.086 0.752 1 95 62 GLU B N 1
ATOM 1995 C CA . GLU B 1 62 ? 17.797 9.586 0.366 1 95 62 GLU B CA 1
ATOM 1996 C C . GLU B 1 62 ? 18.375 8.664 1.436 1 95 62 GLU B C 1
ATOM 1998 O O . GLU B 1 62 ? 18.953 7.625 1.119 1 95 62 GLU B O 1
ATOM 2003 N N . ARG B 1 63 ? 18.219 9.07 2.654 1 94.44 63 ARG B N 1
ATOM 2004 C CA . ARG B 1 63 ? 18.688 8.25 3.762 1 94.44 63 ARG B CA 1
ATOM 2005 C C . ARG B 1 63 ? 17.969 6.91 3.803 1 94.44 63 ARG B C 1
ATOM 2007 O O . ARG B 1 63 ? 18.594 5.867 4.008 1 94.44 63 ARG B O 1
ATOM 2014 N N . LEU B 1 64 ? 16.688 6.906 3.67 1 95.12 64 LEU B N 1
ATOM 2015 C CA . LEU B 1 64 ? 15.898 5.68 3.672 1 95.12 64 LEU B CA 1
ATOM 2016 C C . LEU B 1 64 ? 16.297 4.77 2.516 1 95.12 64 LEU B C 1
ATOM 2018 O O . LEU B 1 64 ? 16.422 3.557 2.688 1 95.12 64 LEU B O 1
ATOM 2022 N N . THR B 1 65 ? 16.531 5.355 1.348 1 94.69 65 THR B N 1
ATOM 2023 C CA . THR B 1 65 ? 16.969 4.605 0.176 1 94.69 65 THR B CA 1
ATOM 2024 C C . THR B 1 65 ? 18.344 3.982 0.421 1 94.69 65 THR B C 1
ATOM 2026 O O . THR B 1 65 ? 18.562 2.816 0.09 1 94.69 65 THR B O 1
ATOM 2029 N N . ALA B 1 66 ? 19.203 4.766 1.014 1 93.75 66 ALA B N 1
ATOM 2030 C CA . ALA B 1 66 ? 20.547 4.273 1.318 1 93.75 66 ALA B CA 1
ATOM 2031 C C . ALA B 1 66 ? 20.5 3.117 2.312 1 93.75 66 ALA B C 1
ATOM 2033 O O . ALA B 1 66 ? 21.266 2.166 2.209 1 93.75 66 ALA B O 1
ATOM 2034 N N . THR B 1 67 ? 19.656 3.232 3.281 1 93.12 67 THR B N 1
ATOM 2035 C CA . THR B 1 67 ? 19.469 2.168 4.258 1 93.12 67 THR B CA 1
ATOM 2036 C C . THR B 1 67 ? 19 0.885 3.578 1 93.12 67 THR B C 1
ATOM 2038 O O . THR B 1 67 ? 19.5 -0.199 3.871 1 93.12 67 THR B O 1
ATOM 2041 N N . LEU B 1 68 ? 18.078 0.936 2.664 1 95.25 68 LEU B N 1
ATOM 2042 C CA . LEU B 1 68 ? 17.594 -0.214 1.908 1 95.25 68 LEU B CA 1
ATOM 2043 C C . LEU B 1 68 ? 18.719 -0.831 1.079 1 95.25 68 LEU B C 1
ATOM 2045 O O . LEU B 1 68 ? 18.859 -2.055 1.029 1 95.25 68 LEU B O 1
ATOM 2049 N N . GLU B 1 69 ? 19.484 0.04 0.441 1 95.25 69 GLU B N 1
ATOM 2050 C CA . GLU B 1 69 ? 20.594 -0.433 -0.372 1 95.25 69 GLU B CA 1
ATOM 2051 C C . GLU B 1 69 ? 21.625 -1.181 0.478 1 95.25 69 GLU B C 1
ATOM 2053 O O . GLU B 1 69 ? 22.141 -2.213 0.058 1 95.25 69 GLU B O 1
ATOM 2058 N N . ALA B 1 70 ? 21.891 -0.661 1.628 1 94.56 70 ALA B N 1
ATOM 2059 C CA . ALA B 1 70 ? 22.828 -1.322 2.533 1 94.56 70 ALA B CA 1
ATOM 2060 C C . ALA B 1 70 ? 22.297 -2.686 2.969 1 94.56 70 ALA B C 1
ATOM 2062 O O . ALA B 1 70 ? 23.047 -3.66 3.035 1 94.56 70 ALA B O 1
ATOM 2063 N N . ARG B 1 71 ? 21.047 -2.781 3.293 1 94.44 71 ARG B N 1
ATOM 2064 C CA . ARG B 1 71 ? 20.406 -4.047 3.648 1 94.44 71 ARG B CA 1
ATOM 2065 C C . ARG B 1 71 ? 20.516 -5.051 2.502 1 94.44 71 ARG B C 1
ATOM 2067 O O . ARG B 1 71 ? 20.812 -6.227 2.721 1 94.44 71 ARG B O 1
ATOM 2074 N N . PHE B 1 72 ? 20.297 -4.59 1.319 1 96.38 72 PHE B N 1
ATOM 2075 C CA . PHE B 1 72 ? 20.406 -5.426 0.129 1 96.38 72 PHE B CA 1
ATOM 2076 C C . PHE B 1 72 ? 21.812 -5.969 -0.035 1 96.38 72 PHE B C 1
ATOM 2078 O O . PHE B 1 72 ? 22 -7.164 -0.254 1 96.38 72 PHE B O 1
ATOM 2085 N N . GLU B 1 73 ? 22.75 -5.059 0.077 1 95.31 73 GLU B N 1
ATOM 2086 C CA . GLU B 1 73 ? 24.141 -5.461 -0.119 1 95.31 73 GLU B CA 1
ATOM 2087 C C . GLU B 1 73 ? 24.547 -6.527 0.893 1 95.31 73 GLU B C 1
ATOM 2089 O O . GLU B 1 73 ? 25.281 -7.465 0.552 1 95.31 73 GLU B O 1
ATOM 2094 N N . ARG B 1 74 ? 24.109 -6.414 2.07 1 93.31 74 ARG B N 1
ATOM 2095 C CA . ARG B 1 74 ? 24.422 -7.395 3.107 1 93.31 74 ARG B CA 1
ATOM 2096 C C . ARG B 1 74 ? 23.828 -8.758 2.758 1 93.31 74 ARG B C 1
ATOM 2098 O O . ARG B 1 74 ? 24.484 -9.789 2.963 1 93.31 74 ARG B O 1
ATOM 2105 N N . ARG B 1 75 ? 22.672 -8.766 2.211 1 92.75 75 ARG B N 1
ATOM 2106 C CA . ARG B 1 75 ? 21.969 -10.008 1.886 1 92.75 75 ARG B CA 1
ATOM 2107 C C . ARG B 1 75 ? 22.484 -10.594 0.573 1 92.75 75 ARG B C 1
ATOM 2109 O O . ARG B 1 75 ? 22.438 -11.812 0.368 1 92.75 75 ARG B O 1
ATOM 2116 N N . ALA B 1 76 ? 22.906 -9.68 -0.313 1 94.94 76 ALA B N 1
ATOM 2117 C CA . ALA B 1 76 ? 23.344 -10.102 -1.644 1 94.94 76 ALA B CA 1
ATOM 2118 C C . ALA B 1 76 ? 24.75 -10.672 -1.606 1 94.94 76 ALA B C 1
ATOM 2120 O O . ALA B 1 76 ? 25.219 -11.273 -2.578 1 94.94 76 ALA B O 1
ATOM 2121 N N . GLU B 1 77 ? 25.438 -10.375 -0.534 1 92.25 77 GLU B N 1
ATOM 2122 C CA . GLU B 1 77 ? 26.812 -10.867 -0.417 1 92.25 77 GLU B CA 1
ATOM 2123 C C . GLU B 1 77 ? 26.875 -12.367 -0.653 1 92.25 77 GLU B C 1
ATOM 2125 O O . GLU B 1 77 ? 27.797 -12.852 -1.323 1 92.25 77 GLU B O 1
ATOM 2130 N N . ARG B 1 78 ? 25.953 -13.133 -0.171 1 88 78 ARG B N 1
ATOM 2131 C CA . ARG B 1 78 ? 25.969 -14.586 -0.286 1 88 78 ARG B CA 1
ATOM 2132 C C . ARG B 1 78 ? 25.422 -15.031 -1.64 1 88 78 ARG B C 1
ATOM 2134 O O . ARG B 1 78 ? 25.594 -16.188 -2.033 1 88 78 ARG B O 1
ATOM 2141 N 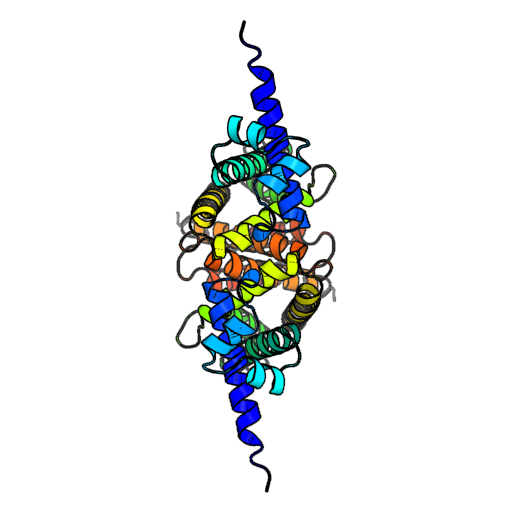N . ALA B 1 79 ? 24.734 -14.148 -2.324 1 89.88 79 ALA B N 1
ATOM 2142 C CA . ALA B 1 79 ? 24.031 -14.5 -3.561 1 89.88 79 ALA B CA 1
ATOM 2143 C C . ALA B 1 79 ? 25.016 -14.617 -4.727 1 89.88 79 ALA B C 1
ATOM 2145 O O . ALA B 1 79 ? 24.703 -15.234 -5.75 1 89.88 79 ALA B O 1
ATOM 2146 N N . GLY B 1 80 ? 26.297 -14.133 -4.633 1 88.81 80 GLY B N 1
ATOM 2147 C CA . GLY B 1 80 ? 27.203 -14.078 -5.781 1 88.81 80 GLY B CA 1
ATOM 2148 C C . GLY B 1 80 ? 26.562 -13.43 -7 1 88.81 80 GLY B C 1
ATOM 2149 O O . GLY B 1 80 ? 25.953 -12.359 -6.895 1 88.81 80 GLY B O 1
ATOM 2150 N N . ASP B 1 81 ? 26.719 -14.102 -8.203 1 91.75 81 ASP B N 1
ATOM 2151 C CA . ASP B 1 81 ? 26.219 -13.508 -9.438 1 91.75 81 ASP B CA 1
ATOM 2152 C C . ASP B 1 81 ? 24.906 -14.141 -9.867 1 91.75 81 ASP B C 1
ATOM 2154 O O . ASP B 1 81 ? 24.391 -13.859 -10.953 1 91.75 81 ASP B O 1
ATOM 2158 N N . ASP B 1 82 ? 24.281 -14.977 -9.039 1 96.94 82 ASP B N 1
ATOM 2159 C CA . ASP B 1 82 ? 23.016 -15.625 -9.359 1 96.94 82 ASP B CA 1
ATOM 2160 C C . ASP B 1 82 ? 21.859 -14.625 -9.312 1 96.94 82 ASP B C 1
ATOM 2162 O O . ASP B 1 82 ? 21.484 -14.148 -8.242 1 96.94 82 ASP B O 1
ATOM 2166 N N . PRO B 1 83 ? 21.297 -14.336 -10.484 1 97.69 83 PRO B N 1
ATOM 2167 C CA . PRO B 1 83 ? 20.266 -13.297 -10.547 1 97.69 83 PRO B CA 1
ATOM 2168 C C . PRO B 1 83 ? 19.062 -13.609 -9.656 1 97.69 83 PRO B C 1
ATOM 2170 O O . PRO B 1 83 ? 18.516 -12.703 -9.023 1 97.69 83 PRO B O 1
ATOM 2173 N N . ARG B 1 84 ? 18.703 -14.836 -9.602 1 97.88 84 ARG B N 1
ATOM 2174 C CA . ARG B 1 84 ? 17.562 -15.211 -8.781 1 97.88 84 ARG B CA 1
ATOM 2175 C C . ARG B 1 84 ? 17.844 -14.977 -7.297 1 97.88 84 ARG B C 1
ATOM 2177 O O . ARG B 1 84 ? 17.016 -14.43 -6.574 1 97.88 84 ARG B O 1
ATOM 2184 N N . ALA B 1 85 ? 19.016 -15.43 -6.855 1 97.69 85 ALA B N 1
ATOM 2185 C CA . ALA B 1 85 ? 19.406 -15.219 -5.465 1 97.69 85 ALA B CA 1
ATOM 2186 C C . ALA B 1 85 ? 19.469 -13.734 -5.137 1 97.69 85 ALA B C 1
ATOM 2188 O O . ALA B 1 85 ? 19.094 -13.312 -4.039 1 97.69 85 ALA B O 1
ATOM 2189 N N . ARG B 1 86 ? 19.953 -12.93 -6.023 1 98.25 86 ARG B N 1
ATOM 2190 C CA . ARG B 1 86 ? 20.047 -11.484 -5.812 1 98.25 86 ARG B CA 1
ATOM 2191 C C . ARG B 1 86 ? 18.656 -10.844 -5.773 1 98.25 86 ARG B C 1
ATOM 2193 O O . ARG B 1 86 ? 18.422 -9.914 -5 1 98.25 86 ARG B O 1
ATOM 2200 N N . LEU B 1 87 ? 17.734 -11.32 -6.633 1 98.56 87 LEU B N 1
ATOM 2201 C CA . LEU B 1 87 ? 16.359 -10.844 -6.586 1 98.56 87 LEU B CA 1
ATOM 2202 C C . LEU B 1 87 ? 15.75 -11.086 -5.211 1 98.56 87 LEU B C 1
ATOM 2204 O O . LEU B 1 87 ? 15.188 -10.172 -4.605 1 98.56 87 LEU B O 1
ATOM 2208 N N . PHE B 1 88 ? 15.914 -12.273 -4.684 1 97.88 88 PHE B N 1
ATOM 2209 C CA . PHE B 1 88 ? 15.32 -12.625 -3.4 1 97.88 88 PHE B CA 1
ATOM 2210 C C . PHE B 1 88 ? 16 -11.875 -2.264 1 97.88 88 PHE B C 1
ATOM 2212 O O . PHE B 1 88 ? 15.359 -11.508 -1.278 1 97.88 88 PHE B O 1
ATOM 2219 N N . ALA B 1 89 ? 17.312 -11.586 -2.408 1 97.44 89 ALA B N 1
ATOM 2220 C CA . ALA B 1 89 ? 18 -10.734 -1.453 1 97.44 89 ALA B CA 1
ATOM 2221 C C . ALA B 1 89 ? 17.406 -9.328 -1.431 1 97.44 89 ALA B C 1
ATOM 2223 O O . ALA B 1 89 ? 17.234 -8.734 -0.363 1 97.44 89 ALA B O 1
ATOM 2224 N N . LEU B 1 90 ? 17.078 -8.797 -2.59 1 97.94 90 LEU B N 1
ATOM 2225 C CA . LEU B 1 90 ? 16.484 -7.473 -2.68 1 97.94 90 LEU B CA 1
ATOM 2226 C C . LEU B 1 90 ? 15.094 -7.461 -2.053 1 97.94 90 LEU B C 1
ATOM 2228 O O . LEU B 1 90 ? 14.758 -6.543 -1.302 1 97.94 90 LEU B O 1
ATOM 2232 N N . LEU B 1 91 ? 14.289 -8.508 -2.383 1 98.06 91 LEU B N 1
ATOM 2233 C CA . LEU B 1 91 ? 12.961 -8.609 -1.797 1 98.06 91 LEU B CA 1
ATOM 2234 C C . LEU B 1 91 ? 13.039 -8.711 -0.277 1 98.06 91 LEU B C 1
ATOM 2236 O O . LEU B 1 91 ? 12.305 -8.023 0.436 1 98.06 91 LEU B O 1
ATOM 2240 N N . ASP B 1 92 ? 13.969 -9.5 0.241 1 96 92 ASP B N 1
ATOM 2241 C CA . ASP B 1 92 ? 14.172 -9.648 1.679 1 96 92 ASP B CA 1
ATOM 2242 C C . ASP B 1 92 ? 14.625 -8.336 2.309 1 96 92 ASP B C 1
ATOM 2244 O O . ASP B 1 92 ? 14.242 -8.023 3.441 1 96 92 ASP B O 1
ATOM 2248 N N . ALA B 1 93 ? 15.453 -7.613 1.624 1 96.19 93 ALA B N 1
ATOM 2249 C CA . ALA B 1 93 ? 15.906 -6.324 2.137 1 96.19 93 ALA B CA 1
ATOM 2250 C C . ALA B 1 93 ? 14.727 -5.398 2.42 1 96.19 93 ALA B C 1
ATOM 2252 O O . ALA B 1 93 ? 14.781 -4.586 3.348 1 96.19 93 ALA B O 1
ATOM 2253 N N . HIS B 1 94 ? 13.719 -5.5 1.644 1 97.06 94 HIS B N 1
ATOM 2254 C CA . HIS B 1 94 ? 12.539 -4.66 1.812 1 97.06 94 HIS B CA 1
ATOM 2255 C C . HIS B 1 94 ? 11.703 -5.125 3 1 97.06 94 HIS B C 1
ATOM 2257 O O . HIS B 1 94 ? 11.195 -4.301 3.766 1 97.06 94 HIS B O 1
ATOM 2263 N N . VAL B 1 95 ? 11.57 -6.504 3.227 1 96.06 95 VAL B N 1
ATOM 2264 C CA . VAL B 1 95 ? 10.43 -6.895 4.047 1 96.06 95 VAL B CA 1
ATOM 2265 C C . VAL B 1 95 ? 10.891 -7.828 5.164 1 96.06 95 VAL B C 1
ATOM 2267 O O . VAL B 1 95 ? 10.117 -8.148 6.074 1 96.06 95 VAL B O 1
ATOM 2270 N N . ALA B 1 96 ? 12.07 -8.367 5.055 1 92.44 96 ALA B N 1
ATOM 2271 C CA . ALA B 1 96 ? 12.523 -9.297 6.082 1 92.44 96 ALA B CA 1
ATOM 2272 C C . ALA B 1 96 ? 12.664 -8.609 7.434 1 92.44 96 ALA B C 1
ATOM 2274 O O . ALA B 1 96 ? 13.109 -7.457 7.508 1 92.44 96 ALA B O 1
ATOM 2275 N N . GLN B 1 97 ? 12.234 -9.336 8.352 1 88.44 97 GLN B N 1
ATOM 2276 C CA . GLN B 1 97 ? 12.406 -8.859 9.719 1 88.44 97 GLN B CA 1
ATOM 2277 C C . GLN B 1 97 ? 13.734 -9.32 10.305 1 88.44 97 GLN B C 1
ATOM 2279 O O . GLN B 1 97 ? 14.562 -9.898 9.594 1 88.44 97 GLN B O 1
ATOM 2284 N N . GLY B 1 98 ? 14.094 -8.961 11.453 1 82.88 98 GLY B N 1
ATOM 2285 C CA . GLY B 1 98 ? 15.352 -9.305 12.094 1 82.88 98 GLY B CA 1
ATOM 2286 C C . GLY B 1 98 ? 16.047 -8.109 12.727 1 82.88 98 GLY B C 1
ATOM 2287 O O . GLY B 1 98 ? 15.422 -7.066 12.938 1 82.88 98 GLY B O 1
ATOM 2288 N N . ASP B 1 99 ? 17.312 -8.289 12.938 1 82.38 99 ASP B N 1
ATOM 2289 C CA . ASP B 1 99 ? 18.047 -7.305 13.727 1 82.38 99 ASP B CA 1
ATOM 2290 C C . ASP B 1 99 ? 18.25 -6.008 12.953 1 82.38 99 ASP B C 1
ATOM 2292 O O . ASP B 1 99 ? 18.391 -4.938 13.547 1 82.38 99 ASP B O 1
ATOM 2296 N N . ASP B 1 100 ? 18.172 -6.109 11.68 1 87 100 ASP B N 1
ATOM 2297 C CA . ASP B 1 100 ? 18.438 -4.914 10.883 1 87 100 ASP B CA 1
ATOM 2298 C C . ASP B 1 100 ? 17.141 -4.27 10.414 1 87 100 ASP B C 1
ATOM 2300 O O . ASP B 1 100 ? 17.156 -3.342 9.602 1 87 100 ASP B O 1
ATOM 2304 N N . ALA B 1 101 ? 16.094 -4.852 10.891 1 86.25 101 ALA B N 1
ATOM 2305 C CA . ALA B 1 101 ? 14.789 -4.246 10.594 1 86.25 101 ALA B CA 1
ATOM 2306 C C . ALA B 1 101 ? 14.617 -2.928 11.344 1 86.25 101 ALA B C 1
ATOM 2308 O O . ALA B 1 101 ? 15.109 -2.777 12.461 1 86.25 101 ALA B O 1
ATOM 2309 N N . ASP B 1 102 ? 14 -1.946 10.68 1 87.25 102 ASP B N 1
ATOM 2310 C CA . ASP B 1 102 ? 13.766 -0.623 11.242 1 87.25 102 ASP B CA 1
ATOM 2311 C C . ASP B 1 102 ? 12.297 -0.215 11.086 1 87.25 102 ASP B C 1
ATOM 2313 O O . ASP B 1 102 ? 11.938 0.463 10.125 1 87.25 102 ASP B O 1
ATOM 2317 N N . PRO B 1 103 ? 11.492 -0.539 12.102 1 86.19 103 PRO B N 1
ATOM 2318 C CA . PRO B 1 103 ? 10.07 -0.212 12.023 1 86.19 103 PRO B CA 1
ATOM 2319 C C . PRO B 1 103 ? 9.812 1.286 11.883 1 86.19 103 PRO B C 1
ATOM 2321 O O . PRO B 1 103 ? 8.828 1.691 11.258 1 86.19 103 PRO B O 1
ATOM 2324 N N . ALA B 1 104 ? 10.672 2.104 12.438 1 85.56 104 ALA B N 1
ATOM 2325 C CA . ALA B 1 104 ? 10.516 3.551 12.312 1 85.56 104 ALA B CA 1
ATOM 2326 C C . ALA B 1 104 ? 10.727 4.004 10.867 1 85.56 104 ALA B C 1
ATOM 2328 O O . ALA B 1 104 ? 10.055 4.93 10.398 1 85.56 104 ALA B O 1
ATOM 2329 N N . ALA B 1 105 ? 11.656 3.346 10.172 1 89.62 105 ALA B N 1
ATOM 2330 C CA . ALA B 1 105 ? 11.891 3.652 8.766 1 89.62 105 ALA B CA 1
ATOM 2331 C C . ALA B 1 105 ? 10.664 3.324 7.918 1 89.62 105 ALA B C 1
ATOM 2333 O O . ALA B 1 105 ? 10.273 4.105 7.047 1 89.62 105 ALA B O 1
ATOM 2334 N N . VAL B 1 106 ? 10.031 2.17 8.25 1 89 106 VAL B N 1
ATOM 2335 C CA . VAL B 1 106 ? 8.836 1.74 7.523 1 89 106 VAL B CA 1
ATOM 233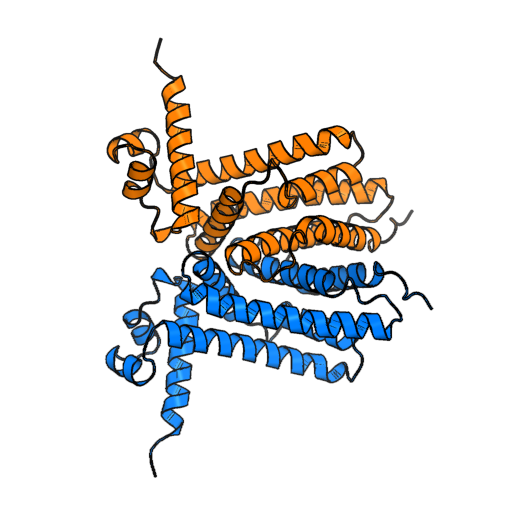6 C C . VAL B 1 106 ? 7.695 2.723 7.781 1 89 106 VAL B C 1
ATOM 2338 O O . VAL B 1 106 ? 7.02 3.156 6.844 1 89 106 VAL B O 1
ATOM 2341 N N . ALA B 1 107 ? 7.539 3.072 9.016 1 86.69 107 ALA B N 1
ATOM 2342 C CA . ALA B 1 107 ? 6.484 4.012 9.391 1 86.69 107 ALA B CA 1
ATOM 2343 C C . ALA B 1 107 ? 6.707 5.371 8.734 1 86.69 107 ALA B C 1
ATOM 2345 O O . ALA B 1 107 ? 5.754 6.004 8.266 1 86.69 107 ALA B O 1
ATOM 2346 N N . SER B 1 108 ? 7.934 5.84 8.742 1 89.25 108 SER B N 1
ATOM 2347 C CA . SER B 1 108 ? 8.266 7.113 8.109 1 89.25 108 SER B CA 1
ATOM 2348 C C . SER B 1 108 ? 8 7.074 6.609 1 89.25 108 SER B C 1
ATOM 2350 O O . SER B 1 108 ? 7.473 8.031 6.043 1 89.25 108 SER B O 1
ATOM 2352 N N . TRP B 1 109 ? 8.367 5.945 5.992 1 92.75 109 TRP B N 1
ATOM 2353 C CA . TRP B 1 109 ? 8.117 5.781 4.562 1 92.75 109 TRP B CA 1
ATOM 2354 C C . TRP B 1 109 ? 6.625 5.828 4.262 1 92.75 109 TRP B C 1
ATOM 2356 O O . TRP B 1 109 ? 6.199 6.5 3.32 1 92.75 109 TRP B O 1
ATOM 2366 N N . ALA B 1 110 ? 5.848 5.113 5.066 1 89.62 110 ALA B N 1
ATOM 2367 C CA . ALA B 1 110 ? 4.395 5.121 4.902 1 89.62 110 ALA B CA 1
ATOM 2368 C C . ALA B 1 110 ? 3.834 6.531 5.07 1 89.62 110 ALA B C 1
ATOM 2370 O O . ALA B 1 110 ? 2.904 6.926 4.363 1 89.62 110 ALA B O 1
ATOM 2371 N N . ALA B 1 111 ? 4.375 7.293 5.992 1 86.5 111 ALA B N 1
ATOM 2372 C CA . ALA B 1 111 ? 3.936 8.664 6.223 1 86.5 111 ALA B CA 1
ATOM 2373 C C . ALA B 1 111 ? 4.25 9.555 5.023 1 86.5 111 ALA B C 1
ATOM 2375 O O . ALA B 1 111 ? 3.445 10.406 4.645 1 86.5 111 ALA B O 1
ATOM 2376 N N . ILE B 1 112 ? 5.438 9.383 4.48 1 91.19 112 ILE B N 1
ATOM 2377 C CA . ILE B 1 112 ? 5.82 10.133 3.291 1 91.19 112 ILE B CA 1
ATOM 2378 C C . ILE B 1 112 ? 4.863 9.82 2.145 1 91.19 112 ILE B C 1
ATOM 2380 O O . ILE B 1 112 ? 4.395 10.727 1.451 1 91.19 112 ILE B O 1
ATOM 2384 N N . ALA B 1 113 ? 4.539 8.555 1.987 1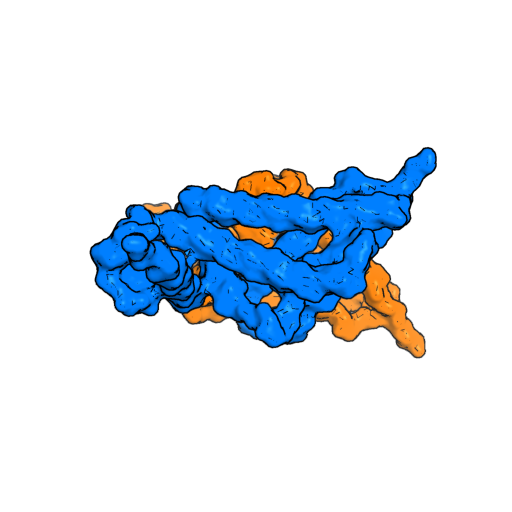 91.44 113 ALA B N 1
ATOM 2385 C CA . ALA B 1 113 ? 3.604 8.125 0.95 1 91.44 113 ALA B CA 1
ATOM 2386 C C . ALA B 1 113 ? 2.242 8.789 1.128 1 91.44 113 ALA B C 1
ATOM 2388 O O . ALA B 1 113 ? 1.625 9.219 0.153 1 91.44 113 ALA B O 1
ATOM 2389 N N . ALA B 1 114 ? 1.809 8.82 2.346 1 84.5 114 ALA B N 1
ATOM 2390 C CA . ALA B 1 114 ? 0.521 9.43 2.66 1 84.5 114 ALA B CA 1
ATOM 2391 C C . ALA B 1 114 ? 0.492 10.898 2.236 1 84.5 114 ALA B C 1
ATOM 2393 O O . ALA B 1 114 ? -0.5 11.367 1.675 1 84.5 114 ALA B O 1
ATOM 2394 N N . GLU B 1 115 ? 1.564 11.562 2.434 1 84.62 115 GLU B N 1
ATOM 2395 C CA . GLU B 1 115 ? 1.631 12.992 2.121 1 84.62 115 GLU B CA 1
ATOM 2396 C C . GLU B 1 115 ? 1.795 13.219 0.621 1 84.62 115 GLU B C 1
ATOM 2398 O O . GLU B 1 115 ? 1.346 14.234 0.089 1 84.62 115 GLU B O 1
ATOM 2403 N N . ALA B 1 116 ? 2.492 12.32 -0.02 1 89.31 116 ALA B N 1
ATOM 2404 C CA . ALA B 1 116 ? 2.713 12.414 -1.461 1 89.31 116 ALA B CA 1
ATOM 2405 C C . ALA B 1 116 ? 1.388 12.492 -2.213 1 89.31 116 ALA B C 1
ATOM 2407 O O . ALA B 1 116 ? 1.309 13.094 -3.285 1 89.31 116 ALA B O 1
ATOM 2408 N N . GLY B 1 117 ? 0.33 12.008 -1.646 1 83.25 117 GLY B N 1
ATOM 2409 C CA . GLY B 1 117 ? -0.987 12.062 -2.258 1 83.25 117 GLY B CA 1
ATOM 2410 C C . GLY B 1 117 ? -1.557 13.469 -2.316 1 83.25 117 GLY B C 1
ATOM 2411 O O . GLY B 1 117 ? -2.463 13.742 -3.107 1 83.25 117 GLY B O 1
ATOM 2412 N N . HIS B 1 118 ? -1.025 14.375 -1.541 1 80.31 118 HIS B N 1
ATOM 2413 C CA . HIS B 1 118 ? -1.691 15.664 -1.407 1 80.31 118 HIS B CA 1
ATOM 2414 C C . HIS B 1 118 ? -0.721 16.812 -1.657 1 80.31 118 HIS B C 1
ATOM 2416 O O . HIS B 1 118 ? -1.144 17.953 -1.897 1 80.31 118 HIS B O 1
ATOM 2422 N N . GLN B 1 119 ? 0.521 16.516 -1.558 1 82.19 119 GLN B N 1
ATOM 2423 C CA . GLN B 1 119 ? 1.546 17.547 -1.736 1 82.19 119 GLN B CA 1
ATOM 2424 C C . GLN B 1 119 ? 2.406 17.25 -2.963 1 82.19 119 GLN B C 1
ATOM 2426 O O . GLN B 1 119 ? 3.25 16.344 -2.936 1 82.19 119 GLN B O 1
ATOM 2431 N N . PRO B 1 120 ? 2.254 18.094 -3.945 1 84.88 120 PRO B N 1
ATOM 2432 C CA . PRO B 1 120 ? 2.977 17.828 -5.191 1 84.88 120 PRO B CA 1
ATOM 2433 C C . PRO B 1 120 ? 4.484 17.703 -4.984 1 84.88 120 PRO B C 1
ATOM 2435 O O . PRO B 1 120 ? 5.137 16.875 -5.629 1 84.88 120 PRO B O 1
ATOM 2438 N N . GLU B 1 121 ? 5 18.516 -4.109 1 83.25 121 GLU B N 1
ATOM 2439 C CA . GLU B 1 121 ? 6.445 18.484 -3.898 1 83.25 121 GLU B CA 1
ATOM 2440 C C . GLU B 1 121 ? 6.883 17.188 -3.229 1 83.25 121 GLU B C 1
ATOM 2442 O O . GLU B 1 121 ? 7.957 16.656 -3.521 1 83.25 121 GLU B O 1
ATOM 2447 N N . VAL B 1 122 ? 6.125 16.688 -2.324 1 88.81 122 VAL B N 1
ATOM 2448 C CA . VAL B 1 122 ? 6.406 15.398 -1.695 1 88.81 122 VAL B CA 1
ATOM 2449 C C . VAL B 1 122 ? 6.203 14.266 -2.707 1 88.81 122 VAL B C 1
ATOM 2451 O O . VAL B 1 122 ? 6.996 13.328 -2.766 1 88.81 122 VAL B O 1
ATOM 2454 N N . ARG B 1 123 ? 5.188 14.461 -3.564 1 92.88 123 ARG B N 1
ATOM 2455 C CA . ARG B 1 123 ? 4.84 13.461 -4.57 1 92.88 123 ARG B CA 1
ATOM 2456 C C . ARG B 1 123 ? 6.004 13.227 -5.527 1 92.88 123 ARG B C 1
ATOM 2458 O O . ARG B 1 123 ? 6.32 12.078 -5.859 1 92.88 123 ARG B O 1
ATOM 2465 N N . ASP B 1 124 ? 6.621 14.281 -5.945 1 93.31 124 ASP B N 1
ATOM 2466 C CA . ASP B 1 124 ? 7.719 14.156 -6.902 1 93.31 124 ASP B CA 1
ATOM 2467 C C . ASP B 1 124 ? 8.875 13.359 -6.309 1 93.31 124 ASP B C 1
ATOM 2469 O O . ASP B 1 124 ? 9.438 12.484 -6.969 1 93.31 124 ASP B O 1
ATOM 2473 N N . VAL B 1 125 ? 9.227 13.695 -5.086 1 93 125 VAL B N 1
ATOM 2474 C CA . VAL B 1 125 ? 10.32 13.023 -4.398 1 93 125 VAL B CA 1
ATOM 2475 C C . VAL B 1 125 ? 9.969 11.547 -4.188 1 93 125 VAL B C 1
ATOM 2477 O O . VAL B 1 125 ? 10.781 10.664 -4.469 1 93 125 VAL B O 1
ATOM 2480 N N . TYR B 1 126 ? 8.836 11.258 -3.77 1 95 126 TYR B N 1
ATOM 2481 C CA . TYR B 1 126 ? 8.367 9.906 -3.498 1 95 126 TYR B CA 1
ATOM 2482 C C . TYR B 1 126 ? 8.281 9.086 -4.781 1 95 126 TYR B C 1
ATOM 2484 O O . TYR B 1 126 ? 8.75 7.949 -4.836 1 95 126 TYR B O 1
ATOM 2492 N N . ALA B 1 127 ? 7.719 9.703 -5.867 1 96.69 127 ALA B N 1
ATOM 2493 C CA . ALA B 1 127 ? 7.547 9.016 -7.145 1 96.69 127 ALA B CA 1
ATOM 2494 C C . ALA B 1 127 ? 8.891 8.617 -7.738 1 96.69 127 ALA B C 1
ATOM 2496 O O . ALA B 1 127 ? 9.031 7.527 -8.305 1 96.69 127 ALA B O 1
ATOM 2497 N N . ARG B 1 128 ? 9.82 9.461 -7.57 1 95.62 128 ARG B N 1
ATOM 2498 C CA . ARG B 1 128 ? 11.148 9.148 -8.078 1 95.62 128 ARG B CA 1
ATOM 2499 C C . ARG B 1 128 ? 11.758 7.965 -7.324 1 95.62 128 ARG B C 1
ATOM 2501 O O . ARG B 1 128 ? 12.414 7.113 -7.926 1 95.62 128 ARG B O 1
ATOM 2508 N N . ALA B 1 129 ? 11.57 7.98 -6.004 1 96.94 129 ALA B N 1
ATOM 2509 C CA . ALA B 1 129 ? 12.078 6.879 -5.191 1 96.94 129 ALA B CA 1
ATOM 2510 C C . ALA B 1 129 ? 11.391 5.566 -5.555 1 96.94 129 ALA B C 1
ATOM 2512 O O . ALA B 1 129 ? 12.047 4.523 -5.656 1 96.94 129 ALA B O 1
ATOM 2513 N N . ILE B 1 130 ? 10.102 5.602 -5.801 1 98 130 ILE B N 1
ATOM 2514 C CA . ILE B 1 130 ? 9.32 4.43 -6.18 1 98 130 ILE B CA 1
ATOM 2515 C C . ILE B 1 130 ? 9.773 3.934 -7.555 1 98 130 ILE B C 1
ATOM 2517 O O . ILE B 1 130 ? 9.945 2.73 -7.762 1 98 130 ILE B O 1
ATOM 2521 N N . ALA B 1 131 ? 9.977 4.863 -8.469 1 98.06 131 ALA B N 1
ATOM 2522 C CA . ALA B 1 131 ? 10.445 4.5 -9.805 1 98.06 131 ALA B CA 1
ATOM 2523 C C . ALA B 1 131 ? 11.797 3.803 -9.742 1 98.06 131 ALA B C 1
ATOM 2525 O O . ALA B 1 131 ? 12.031 2.814 -10.445 1 98.06 131 ALA B O 1
ATOM 2526 N N . LYS B 1 132 ? 12.641 4.312 -8.93 1 97.69 132 LYS B N 1
ATOM 2527 C CA . LYS B 1 132 ? 13.961 3.705 -8.758 1 97.69 132 LYS B CA 1
ATOM 2528 C C . LYS B 1 132 ? 13.844 2.291 -8.195 1 97.69 132 LYS B C 1
ATOM 2530 O O . LYS B 1 132 ? 14.57 1.39 -8.617 1 97.69 132 LYS B O 1
ATOM 2535 N N . GLN B 1 133 ? 12.992 2.115 -7.211 1 98.06 133 GLN B N 1
ATOM 2536 C CA . GLN B 1 133 ? 12.766 0.786 -6.652 1 98.06 133 GLN B CA 1
ATOM 2537 C C . GLN B 1 133 ? 12.211 -0.169 -7.703 1 98.06 133 GLN B C 1
ATOM 2539 O O . GLN B 1 133 ? 12.656 -1.312 -7.809 1 98.06 133 GLN B O 1
ATOM 2544 N N . LEU B 1 134 ? 11.242 0.307 -8.492 1 98.56 134 LEU B N 1
ATOM 2545 C CA . LEU B 1 134 ? 10.672 -0.503 -9.562 1 98.56 134 LEU B CA 1
ATOM 2546 C C . LEU B 1 134 ? 11.75 -0.918 -10.562 1 98.56 134 LEU B C 1
ATOM 2548 O O . LEU B 1 134 ? 11.805 -2.08 -10.977 1 98.56 134 LEU B O 1
ATOM 2552 N N . ASP B 1 135 ? 12.586 0.023 -10.93 1 98.62 135 ASP B N 1
ATOM 2553 C CA . ASP B 1 135 ? 13.664 -0.26 -11.875 1 98.62 135 ASP B CA 1
ATOM 2554 C C . ASP B 1 135 ? 14.609 -1.333 -11.328 1 98.62 135 ASP B C 1
ATOM 2556 O O . ASP B 1 135 ? 15.031 -2.229 -12.062 1 98.62 135 ASP B O 1
ATOM 2560 N N . ALA B 1 136 ? 14.953 -1.236 -10.07 1 98.38 136 ALA B N 1
ATOM 2561 C CA . ALA B 1 136 ? 15.859 -2.201 -9.453 1 98.38 136 ALA B CA 1
ATOM 2562 C C . ALA B 1 136 ? 15.258 -3.604 -9.461 1 98.38 136 ALA B C 1
ATOM 2564 O O . ALA B 1 136 ? 15.938 -4.578 -9.789 1 98.38 136 ALA B O 1
ATOM 2565 N N . ILE B 1 137 ? 14.008 -3.744 -9.109 1 98.75 137 ILE B N 1
ATOM 2566 C CA . ILE B 1 137 ? 13.336 -5.035 -9.109 1 98.75 137 ILE B CA 1
ATOM 2567 C C . ILE B 1 137 ? 13.211 -5.559 -10.539 1 98.75 137 ILE B C 1
ATOM 2569 O O . ILE B 1 137 ? 13.477 -6.73 -10.805 1 98.75 137 ILE B O 1
ATOM 2573 N N . ASP B 1 138 ? 12.812 -4.652 -11.445 1 98.75 138 ASP B N 1
ATOM 2574 C CA . ASP B 1 138 ? 12.672 -5.012 -12.852 1 98.75 138 ASP B CA 1
ATOM 2575 C C . ASP B 1 138 ? 13.977 -5.559 -13.414 1 98.75 138 ASP B C 1
ATOM 2577 O O . ASP B 1 138 ? 13.977 -6.559 -14.133 1 98.75 138 ASP B O 1
ATOM 2581 N N . ASP B 1 139 ? 15.07 -4.895 -13.125 1 98.69 139 ASP B N 1
ATOM 2582 C CA . ASP B 1 139 ? 16.375 -5.328 -13.602 1 98.69 139 ASP B CA 1
ATOM 2583 C C . ASP B 1 139 ? 16.688 -6.762 -13.164 1 98.69 139 ASP B C 1
ATOM 2585 O O . ASP B 1 139 ? 17.109 -7.586 -13.969 1 98.69 139 ASP B O 1
ATOM 2589 N N . LEU B 1 140 ? 16.453 -7.066 -11.938 1 98.62 140 LEU B N 1
ATOM 2590 C CA . LEU B 1 140 ? 16.781 -8.383 -11.406 1 98.62 140 LEU B CA 1
ATOM 2591 C C . LEU B 1 140 ? 15.781 -9.43 -11.883 1 98.62 140 LEU B C 1
ATOM 2593 O O . LEU B 1 140 ? 16.141 -10.586 -12.109 1 98.62 140 LEU B O 1
ATOM 2597 N N . VAL B 1 141 ? 14.469 -9.039 -12.008 1 98.75 141 VAL B N 1
ATOM 2598 C CA . VAL B 1 141 ? 13.484 -9.945 -12.586 1 98.75 141 VAL B CA 1
ATOM 2599 C C . VAL B 1 141 ? 13.891 -10.312 -14.016 1 98.75 141 VAL B C 1
ATOM 2601 O O . VAL B 1 141 ? 13.898 -11.492 -14.383 1 98.75 141 VAL B O 1
ATOM 2604 N N . SER B 1 142 ? 14.227 -9.266 -14.812 1 98.75 142 SER B N 1
ATOM 2605 C CA . SER B 1 142 ? 14.641 -9.484 -16.203 1 98.75 142 SER B CA 1
ATOM 2606 C C . SER B 1 142 ? 15.867 -10.383 -16.281 1 98.75 142 SER B C 1
ATOM 2608 O O . SER B 1 142 ? 15.914 -11.312 -17.094 1 98.75 142 SER B O 1
ATOM 2610 N N . ALA B 1 143 ? 16.875 -10.117 -15.438 1 98.5 143 ALA B N 1
ATOM 2611 C CA . ALA B 1 143 ? 18.078 -10.938 -15.406 1 98.5 143 ALA B CA 1
ATOM 2612 C C . ALA B 1 143 ? 17.75 -12.383 -15.039 1 98.5 143 ALA B C 1
ATOM 2614 O O . ALA B 1 143 ? 18.312 -13.312 -15.617 1 98.5 143 ALA B O 1
ATOM 2615 N N . THR B 1 144 ? 16.891 -12.609 -14.055 1 98.56 144 THR B N 1
ATOM 2616 C CA . THR B 1 144 ? 16.484 -13.938 -13.625 1 98.56 144 THR B CA 1
ATOM 2617 C C . THR B 1 144 ? 15.805 -14.688 -14.773 1 98.56 144 THR B C 1
ATOM 2619 O O . THR B 1 144 ? 16.141 -15.836 -15.062 1 98.56 144 THR B O 1
ATOM 2622 N N . LEU B 1 145 ? 14.828 -13.984 -15.461 1 98.25 145 LEU B N 1
ATOM 2623 C CA . LEU B 1 145 ? 14.109 -14.594 -16.578 1 98.25 145 LEU B CA 1
ATOM 2624 C C . LEU B 1 145 ? 15.07 -14.977 -17.688 1 98.25 145 LEU B C 1
ATOM 2626 O O . LEU B 1 145 ? 14.977 -16.078 -18.234 1 98.25 145 LEU B O 1
ATOM 2630 N N . ARG B 1 146 ? 15.977 -14.086 -18 1 97.88 146 ARG B N 1
ATOM 2631 C CA . ARG B 1 146 ? 16.969 -14.383 -19.031 1 97.88 146 ARG B CA 1
ATOM 2632 C C . ARG B 1 146 ? 17.812 -15.602 -18.656 1 97.88 146 ARG B C 1
ATOM 2634 O O . ARG B 1 146 ? 18.016 -16.5 -19.484 1 97.88 146 ARG B O 1
ATOM 2641 N N . ALA B 1 147 ? 18.281 -15.633 -17.453 1 97.31 147 ALA B N 1
ATOM 2642 C CA . ALA B 1 147 ? 19.125 -16.734 -16.969 1 97.31 147 ALA B CA 1
ATOM 2643 C C . ALA B 1 147 ? 18.375 -18.047 -17.016 1 97.31 147 ALA B C 1
ATOM 2645 O O . ALA B 1 147 ? 18.984 -19.109 -17.203 1 97.31 147 ALA B O 1
ATOM 2646 N N . GLU B 1 148 ? 17.062 -18 -16.891 1 96.94 148 GLU B N 1
ATOM 2647 C CA . GLU B 1 148 ? 16.25 -19.219 -16.828 1 96.94 148 GLU B CA 1
ATOM 2648 C C . GLU B 1 148 ? 15.648 -19.547 -18.188 1 96.94 148 GLU B C 1
ATOM 2650 O O . GLU B 1 148 ? 14.828 -20.453 -18.312 1 96.94 148 GLU B O 1
ATOM 2655 N N . GLY B 1 149 ? 15.992 -18.797 -19.203 1 97.25 149 GLY B N 1
ATOM 2656 C CA . GLY B 1 149 ? 15.523 -19.047 -20.547 1 97.25 149 GLY B CA 1
ATOM 2657 C C . GLY B 1 149 ? 14.047 -18.734 -20.734 1 97.25 149 GLY B C 1
ATOM 2658 O O . GLY B 1 149 ? 13.352 -19.438 -21.484 1 97.25 149 GLY B O 1
ATOM 2659 N N . ARG B 1 150 ? 13.57 -17.719 -20.062 1 97.12 150 ARG B N 1
ATOM 2660 C CA . ARG B 1 150 ? 12.164 -17.328 -20.141 1 97.12 150 ARG B CA 1
ATOM 2661 C C . ARG B 1 150 ? 12.008 -15.969 -20.828 1 97.12 150 ARG B C 1
ATOM 2663 O O . ARG B 1 150 ? 12.969 -15.211 -20.938 1 97.12 150 ARG B O 1
ATOM 2670 N N . GLU B 1 151 ? 10.781 -15.672 -21.281 1 96.94 151 GLU B N 1
ATOM 2671 C CA . GLU B 1 151 ? 10.492 -14.406 -21.938 1 96.94 151 GLU B CA 1
ATOM 2672 C C . GLU B 1 151 ? 10.602 -13.234 -20.953 1 96.94 151 GLU B C 1
ATOM 2674 O O . GLU B 1 151 ? 10.086 -13.305 -19.844 1 96.94 151 GLU B O 1
ATOM 2679 N N . VAL B 1 152 ? 11.227 -12.156 -21.453 1 96.94 152 VAL B N 1
ATOM 2680 C CA . VAL B 1 152 ? 11.469 -11.016 -20.578 1 96.94 152 VAL B CA 1
ATOM 2681 C C . VAL B 1 152 ? 10.375 -9.969 -20.766 1 96.94 152 VAL B C 1
ATOM 2683 O O . VAL B 1 152 ? 10.25 -9.031 -19.969 1 96.94 152 VAL B O 1
ATOM 2686 N N . ARG B 1 153 ? 9.539 -9.938 -21.797 1 93.06 153 ARG B N 1
ATOM 2687 C CA . ARG B 1 153 ? 8.516 -8.945 -22.125 1 93.06 153 ARG B CA 1
ATOM 2688 C C . ARG B 1 153 ? 7.586 -8.703 -20.938 1 93.06 153 ARG B C 1
ATOM 2690 O O . ARG B 1 153 ? 7.125 -7.582 -20.719 1 93.06 153 ARG B O 1
ATOM 2697 N N . GLY B 1 154 ? 7.309 -9.578 -20.031 1 93.75 154 GLY B N 1
ATOM 2698 C CA . GLY B 1 154 ? 6.414 -9.422 -18.906 1 93.75 154 GLY B CA 1
ATOM 2699 C C . GLY B 1 154 ? 7.145 -9.078 -17.609 1 93.75 154 GLY B C 1
ATOM 2700 O O . GLY B 1 154 ? 6.52 -8.953 -16.562 1 93.75 154 GLY B O 1
ATOM 2701 N N . ALA B 1 155 ? 8.461 -8.719 -17.703 1 97.56 155 ALA B N 1
ATOM 2702 C CA . ALA B 1 155 ? 9.289 -8.547 -16.516 1 97.56 155 ALA B CA 1
ATOM 2703 C C . ALA B 1 155 ? 8.852 -7.332 -15.711 1 97.56 155 ALA B C 1
ATOM 2705 O O . ALA B 1 155 ? 8.758 -7.395 -14.484 1 97.56 155 ALA B O 1
ATOM 2706 N N . ARG B 1 156 ? 8.586 -6.242 -16.375 1 97.5 156 ARG B N 1
ATOM 2707 C CA . ARG B 1 156 ? 8.242 -5.012 -15.672 1 97.5 156 ARG B CA 1
ATOM 2708 C C . ARG B 1 156 ? 6.922 -5.164 -14.922 1 97.5 156 ARG B C 1
ATOM 2710 O O . ARG B 1 156 ? 6.746 -4.609 -13.836 1 97.5 156 ARG B O 1
ATOM 2717 N N . ARG B 1 157 ? 5.957 -5.875 -15.477 1 97 157 ARG B N 1
ATOM 2718 C CA . ARG B 1 157 ? 4.691 -6.137 -14.789 1 97 157 ARG B CA 1
ATOM 2719 C C . ARG B 1 157 ? 4.902 -7.02 -13.562 1 97 157 ARG B C 1
ATOM 2721 O O . ARG B 1 157 ? 4.258 -6.82 -12.531 1 97 157 ARG B O 1
ATOM 2728 N N . ILE B 1 158 ? 5.777 -7.992 -13.719 1 97.38 158 ILE B N 1
ATOM 2729 C CA . ILE B 1 158 ? 6.145 -8.82 -12.578 1 97.38 158 ILE B CA 1
ATOM 2730 C C . ILE B 1 158 ? 6.75 -7.949 -11.477 1 97.38 158 ILE B C 1
ATOM 2732 O O . ILE B 1 158 ? 6.332 -8.023 -10.32 1 97.38 158 ILE B O 1
ATOM 2736 N N . ALA B 1 159 ? 7.719 -7.086 -11.867 1 98.62 159 ALA B N 1
ATOM 2737 C CA . ALA B 1 159 ? 8.367 -6.18 -10.922 1 98.62 159 ALA B CA 1
ATOM 2738 C C . ALA B 1 159 ? 7.34 -5.273 -10.242 1 98.62 159 ALA B C 1
ATOM 2740 O O . ALA B 1 159 ? 7.395 -5.059 -9.031 1 98.62 159 ALA B O 1
ATOM 2741 N N . ALA B 1 160 ? 6.395 -4.766 -11.016 1 98.38 160 ALA B N 1
ATOM 2742 C CA . ALA B 1 160 ? 5.344 -3.893 -10.5 1 98.38 160 ALA B CA 1
ATOM 2743 C C . ALA B 1 160 ? 4.484 -4.621 -9.477 1 98.38 160 ALA B C 1
ATOM 2745 O O . ALA B 1 160 ? 4.109 -4.043 -8.453 1 98.38 160 ALA B O 1
ATOM 2746 N N . GLY B 1 161 ? 4.121 -5.859 -9.766 1 98.25 161 GLY B N 1
ATOM 2747 C CA . GLY B 1 161 ? 3.355 -6.652 -8.82 1 98.25 161 GLY B CA 1
ATOM 2748 C C . GLY B 1 161 ? 4.078 -6.875 -7.504 1 98.25 161 GLY B C 1
ATOM 2749 O O . GLY B 1 161 ? 3.473 -6.785 -6.434 1 98.25 161 GLY B O 1
ATOM 2750 N N . LEU B 1 162 ? 5.363 -7.133 -7.574 1 98.69 162 LEU B N 1
ATOM 2751 C CA . LEU B 1 162 ? 6.172 -7.336 -6.379 1 98.69 162 LEU B CA 1
ATOM 2752 C C . LEU B 1 162 ? 6.273 -6.047 -5.566 1 98.69 162 LEU B C 1
ATOM 2754 O O . LEU B 1 162 ? 6.129 -6.066 -4.344 1 98.69 162 LEU B O 1
ATOM 2758 N N . LEU B 1 163 ? 6.492 -4.957 -6.25 1 98.69 163 LEU B N 1
ATOM 2759 C CA . LEU B 1 163 ? 6.566 -3.664 -5.582 1 98.69 163 LEU B CA 1
ATOM 2760 C C . LEU B 1 163 ? 5.242 -3.324 -4.906 1 98.69 163 LEU B C 1
ATOM 2762 O O . LEU B 1 163 ? 5.227 -2.846 -3.77 1 98.69 163 LEU B O 1
ATOM 2766 N N . ALA B 1 164 ? 4.152 -3.566 -5.609 1 98.31 164 ALA B N 1
ATOM 2767 C CA . ALA B 1 164 ? 2.836 -3.307 -5.031 1 98.31 164 ALA B CA 1
ATOM 2768 C C . ALA B 1 164 ? 2.629 -4.113 -3.754 1 98.31 164 ALA B C 1
ATOM 2770 O O . ALA B 1 164 ? 2.146 -3.584 -2.75 1 98.31 164 ALA B O 1
ATOM 2771 N N . ALA B 1 165 ? 2.975 -5.379 -3.773 1 98.44 165 ALA B N 1
ATOM 2772 C CA . ALA B 1 165 ? 2.84 -6.223 -2.59 1 98.44 165 ALA B CA 1
ATOM 2773 C C . ALA B 1 165 ? 3.705 -5.707 -1.443 1 98.44 165 ALA B C 1
ATOM 2775 O O . ALA B 1 165 ? 3.271 -5.688 -0.289 1 98.44 165 ALA B O 1
ATOM 2776 N N . ILE B 1 166 ? 4.926 -5.273 -1.729 1 98.12 166 ILE B N 1
ATOM 2777 C CA . ILE B 1 166 ? 5.844 -4.723 -0.737 1 98.12 166 ILE B CA 1
ATOM 2778 C C . ILE B 1 166 ? 5.238 -3.463 -0.118 1 98.12 166 ILE B C 1
ATOM 2780 O O . ILE B 1 166 ? 5.113 -3.363 1.104 1 98.12 166 ILE B O 1
ATOM 2784 N N . GLU B 1 167 ? 4.871 -2.547 -0.96 1 97.56 167 GLU B N 1
ATOM 2785 C CA . GLU B 1 167 ? 4.328 -1.274 -0.496 1 97.56 167 GLU B CA 1
ATOM 2786 C C . GLU B 1 167 ? 3.025 -1.478 0.274 1 97.56 167 GLU B C 1
ATOM 2788 O O . GLU B 1 167 ? 2.764 -0.779 1.256 1 97.56 167 GLU B O 1
ATOM 2793 N N . GLY B 1 168 ? 2.188 -2.383 -0.239 1 97.44 168 GLY B N 1
ATOM 2794 C CA . GLY B 1 168 ? 0.979 -2.713 0.5 1 97.44 168 GLY B CA 1
ATOM 2795 C C . GLY B 1 168 ? 1.26 -3.271 1.882 1 97.44 168 GLY B C 1
ATOM 2796 O O . GLY B 1 168 ? 0.54 -2.971 2.836 1 97.44 168 GLY B O 1
ATOM 2797 N N . SER B 1 169 ? 2.293 -4.109 2.037 1 96.88 169 SER B N 1
ATOM 2798 C CA . SER B 1 169 ? 2.682 -4.641 3.34 1 96.88 169 SER B CA 1
ATOM 2799 C C . SER B 1 169 ? 3.098 -3.523 4.293 1 96.88 169 SER B C 1
ATOM 2801 O O . SER B 1 169 ? 2.752 -3.549 5.477 1 96.88 169 SER B O 1
ATOM 2803 N N . TYR B 1 170 ? 3.863 -2.523 3.781 1 94.69 170 TYR B N 1
ATOM 2804 C CA . TYR B 1 170 ? 4.246 -1.37 4.59 1 94.69 170 TYR B CA 1
ATOM 2805 C C . TYR B 1 170 ? 3.016 -0.601 5.059 1 94.69 170 TYR B C 1
ATOM 2807 O O . TYR B 1 170 ? 2.908 -0.249 6.234 1 94.69 170 TYR B O 1
ATOM 2815 N N . ARG B 1 171 ? 2.178 -0.355 4.125 1 93.81 171 ARG B N 1
ATOM 2816 C CA . ARG B 1 171 ? 1.001 0.459 4.406 1 93.81 171 ARG B CA 1
ATOM 2817 C C . ARG B 1 171 ? 0.122 -0.2 5.465 1 93.81 171 ARG B C 1
ATOM 2819 O O . ARG B 1 171 ? -0.284 0.447 6.434 1 93.81 171 ARG B O 1
ATOM 2826 N N . ILE B 1 172 ? -0.206 -1.471 5.27 1 95.62 172 ILE B N 1
ATOM 2827 C CA . ILE B 1 172 ? -1.092 -2.162 6.199 1 95.62 172 ILE B CA 1
ATOM 2828 C C . ILE B 1 172 ? -0.424 -2.27 7.57 1 95.62 172 ILE B C 1
ATOM 2830 O O . ILE B 1 172 ? -1.072 -2.076 8.602 1 95.62 172 ILE B O 1
ATOM 2834 N N . ALA B 1 173 ? 0.89 -2.506 7.613 1 92.75 173 ALA B N 1
ATOM 2835 C CA . ALA B 1 173 ? 1.618 -2.562 8.883 1 92.75 173 ALA B CA 1
ATOM 2836 C C . ALA B 1 173 ? 1.501 -1.245 9.641 1 92.75 173 ALA B C 1
ATOM 2838 O O . ALA B 1 173 ? 1.366 -1.239 10.867 1 92.75 173 ALA B O 1
ATOM 2839 N N . ALA B 1 174 ? 1.517 -0.169 8.93 1 89.19 174 ALA B N 1
ATOM 2840 C CA . ALA B 1 174 ? 1.498 1.156 9.547 1 89.19 174 ALA B CA 1
ATOM 2841 C C . ALA B 1 174 ? 0.078 1.566 9.922 1 89.19 174 ALA B C 1
ATOM 2843 O O . ALA B 1 174 ? -0.134 2.217 10.953 1 89.19 174 ALA B O 1
ATOM 2844 N N . SER B 1 175 ? -0.912 1.169 9.141 1 92.69 175 SER B N 1
ATOM 2845 C CA . SER B 1 175 ? -2.244 1.753 9.258 1 92.69 175 SER B CA 1
ATOM 2846 C C . SER B 1 175 ? -3.223 0.772 9.898 1 92.69 175 SER B C 1
ATOM 2848 O O . SER B 1 175 ? -4.301 1.166 10.344 1 92.69 175 SER B O 1
ATOM 2850 N N . ALA B 1 176 ? -2.904 -0.461 9.852 1 94.94 176 ALA B N 1
ATOM 2851 C CA . ALA B 1 176 ? -3.736 -1.52 10.414 1 94.94 176 ALA B CA 1
ATOM 2852 C C . ALA B 1 176 ? -2.879 -2.6 11.07 1 94.94 176 ALA B C 1
ATOM 2854 O O . ALA B 1 176 ? -2.971 -3.775 10.711 1 94.94 176 ALA B O 1
ATOM 2855 N N . PRO B 1 177 ? -2.09 -2.158 12.078 1 91.88 177 PRO B N 1
ATOM 2856 C CA . PRO B 1 177 ? -1.207 -3.127 12.734 1 91.88 177 PRO B CA 1
ATOM 2857 C C . PRO B 1 177 ? -1.967 -4.316 13.32 1 91.88 177 PRO B C 1
ATOM 2859 O O . PRO B 1 177 ? -3.051 -4.145 13.883 1 91.88 177 PRO B O 1
ATOM 2862 N N . GLY B 1 178 ? -1.403 -5.531 13.078 1 93.56 178 GLY B N 1
ATOM 2863 C CA . GLY B 1 178 ? -1.967 -6.723 13.688 1 93.56 178 GLY B CA 1
ATOM 2864 C C . GLY B 1 178 ? -2.963 -7.438 12.797 1 93.56 178 GLY B C 1
ATOM 2865 O O . GLY B 1 178 ? -3.379 -8.562 13.094 1 93.56 178 GLY B O 1
ATOM 2866 N N . VAL B 1 179 ? -3.352 -6.816 11.688 1 96.31 179 VAL B N 1
ATOM 2867 C CA . VAL B 1 179 ? -4.348 -7.449 10.828 1 96.31 179 VAL B CA 1
ATOM 2868 C C . VAL B 1 179 ? -3.699 -8.562 10.016 1 96.31 179 VAL B C 1
ATOM 2870 O O . VAL B 1 179 ? -4.262 -9.656 9.883 1 96.31 179 VAL B O 1
ATOM 2873 N N . LEU B 1 180 ? -2.512 -8.266 9.43 1 96.38 180 LEU B N 1
ATOM 2874 C CA . LEU B 1 180 ? -1.808 -9.297 8.672 1 96.38 180 LEU B CA 1
ATOM 2875 C C . LEU B 1 180 ? -1.114 -10.281 9.609 1 96.38 180 LEU B C 1
ATOM 2877 O O . LEU B 1 180 ? -0.719 -9.914 10.719 1 96.38 180 LEU B O 1
ATOM 2881 N N . PRO B 1 181 ? -0.963 -11.508 9.148 1 93.94 181 PRO B N 1
ATOM 2882 C CA . PRO B 1 181 ? -0.231 -12.477 9.977 1 93.94 181 PRO B CA 1
ATOM 2883 C C . PRO B 1 181 ? 1.196 -12.023 10.281 1 93.94 181 PRO B C 1
ATOM 2885 O O . PRO B 1 181 ? 1.846 -11.406 9.438 1 93.94 181 PRO B O 1
ATOM 2888 N N . GLU B 1 182 ? 1.643 -12.305 11.57 1 89.75 182 GLU B N 1
ATOM 2889 C CA . GLU B 1 182 ? 3.014 -11.984 11.953 1 89.75 182 GLU B CA 1
ATOM 2890 C C . GLU B 1 182 ? 4.02 -12.641 11.016 1 89.75 182 GLU B C 1
ATOM 2892 O O . GLU B 1 182 ? 3.863 -13.812 10.648 1 89.75 182 GLU B O 1
ATOM 2897 N N . GLY B 1 183 ? 5.027 -11.938 10.641 1 90.25 183 GLY B N 1
ATOM 2898 C CA . GLY B 1 183 ? 6.094 -12.492 9.82 1 90.25 183 GLY B CA 1
ATOM 2899 C C . GLY B 1 183 ? 5.629 -12.938 8.445 1 90.25 183 GLY B C 1
ATOM 2900 O O . GLY B 1 183 ? 6.207 -13.852 7.855 1 90.25 183 GLY B O 1
ATOM 2901 N N . PHE B 1 184 ? 4.598 -12.367 7.922 1 91.94 184 PHE B N 1
ATOM 2902 C CA . PHE B 1 184 ? 4.004 -12.898 6.699 1 91.94 184 PHE B CA 1
ATOM 2903 C C . PHE B 1 184 ? 4.773 -12.422 5.473 1 91.94 184 PHE B C 1
ATOM 2905 O O . PHE B 1 184 ? 4.82 -13.117 4.457 1 91.94 184 PHE B O 1
ATOM 2912 N N . ALA B 1 185 ? 5.375 -11.195 5.555 1 95.12 185 ALA B N 1
ATOM 2913 C CA . ALA B 1 185 ? 5.715 -10.461 4.34 1 95.12 185 ALA B CA 1
ATOM 2914 C C . ALA B 1 185 ? 6.812 -11.18 3.557 1 95.12 185 ALA B C 1
ATOM 2916 O O . ALA B 1 185 ? 6.637 -11.492 2.377 1 95.12 185 ALA B O 1
ATOM 2917 N N . ALA B 1 186 ? 7.914 -11.523 4.227 1 95.62 186 ALA B N 1
ATOM 2918 C CA . ALA B 1 186 ? 9.078 -12.047 3.512 1 95.62 186 ALA B CA 1
ATOM 2919 C C . ALA B 1 186 ? 8.75 -13.367 2.822 1 95.62 186 ALA B C 1
ATOM 2921 O O . ALA B 1 186 ? 8.898 -13.5 1.605 1 95.62 186 ALA B O 1
ATOM 2922 N N . PRO B 1 187 ? 8.211 -14.352 3.531 1 95.19 187 PRO B N 1
ATOM 2923 C CA . PRO B 1 187 ? 7.91 -15.617 2.855 1 95.19 187 PRO B CA 1
ATOM 2924 C C . PRO B 1 187 ? 6.824 -15.477 1.792 1 95.19 187 PRO B C 1
ATOM 2926 O O . PRO B 1 187 ? 6.875 -16.156 0.759 1 95.19 187 PRO B O 1
ATOM 2929 N N . THR B 1 188 ? 5.852 -14.625 2.012 1 95.62 188 THR B N 1
ATOM 2930 C CA . THR B 1 188 ? 4.742 -14.453 1.079 1 95.62 188 THR B CA 1
ATOM 2931 C C . THR B 1 188 ? 5.211 -13.758 -0.194 1 95.62 188 THR B C 1
ATOM 2933 O O . THR B 1 188 ? 4.852 -14.164 -1.301 1 95.62 188 THR B O 1
ATOM 2936 N N . ILE B 1 189 ? 6.031 -12.703 -0.065 1 97.25 189 ILE B N 1
ATOM 2937 C CA . ILE B 1 189 ? 6.551 -11.992 -1.228 1 97.25 189 ILE B CA 1
ATOM 2938 C C . ILE B 1 189 ? 7.445 -12.93 -2.043 1 97.25 189 ILE B C 1
ATOM 2940 O O . ILE B 1 189 ? 7.418 -12.898 -3.275 1 97.25 189 ILE B O 1
ATOM 2944 N N . THR B 1 190 ? 8.227 -13.719 -1.357 1 96.81 190 THR B N 1
ATOM 2945 C CA . THR B 1 190 ? 9.039 -14.727 -2.029 1 96.81 190 THR B CA 1
ATOM 2946 C C . THR B 1 190 ? 8.164 -15.672 -2.844 1 96.81 190 THR B C 1
ATOM 2948 O O . THR B 1 190 ? 8.477 -15.969 -4 1 96.81 190 THR B O 1
ATOM 2951 N N . ARG B 1 191 ? 7.078 -16.125 -2.281 1 95.69 191 ARG B N 1
ATOM 2952 C CA . ARG B 1 191 ? 6.172 -17.031 -2.979 1 95.69 191 ARG B CA 1
ATOM 2953 C C . ARG B 1 191 ? 5.527 -16.344 -4.18 1 95.69 191 ARG B C 1
ATOM 2955 O O . ARG B 1 191 ? 5.344 -16.969 -5.227 1 95.69 191 ARG B O 1
ATOM 2962 N N . ILE B 1 192 ? 5.156 -15.125 -4 1 97.56 192 ILE B N 1
ATOM 2963 C CA . ILE B 1 192 ? 4.602 -14.352 -5.109 1 97.56 192 ILE B CA 1
ATOM 2964 C C . ILE B 1 192 ? 5.613 -14.289 -6.25 1 97.56 192 ILE B C 1
ATOM 2966 O O . ILE B 1 192 ? 5.277 -14.555 -7.402 1 97.56 192 ILE B O 1
ATOM 2970 N N . ALA B 1 193 ? 6.836 -13.953 -5.887 1 98.25 193 ALA B N 1
ATOM 2971 C CA . ALA B 1 193 ? 7.891 -13.859 -6.895 1 98.25 193 ALA B CA 1
ATOM 2972 C C . ALA B 1 193 ? 8.07 -15.188 -7.621 1 98.25 193 ALA B C 1
ATOM 2974 O O . ALA B 1 193 ? 8.148 -15.227 -8.852 1 98.25 193 ALA B O 1
ATOM 2975 N N . GLU B 1 194 ? 8.148 -16.266 -6.867 1 96.62 194 GLU B N 1
ATOM 2976 C CA . GLU B 1 194 ? 8.312 -17.594 -7.457 1 96.62 194 GLU B CA 1
ATOM 2977 C C . GLU B 1 194 ? 7.184 -17.922 -8.43 1 96.62 194 GLU B C 1
ATOM 2979 O O . GLU B 1 194 ? 7.43 -18.406 -9.531 1 96.62 194 GLU B O 1
ATOM 2984 N N . GLY B 1 195 ? 5.973 -17.609 -7.996 1 93.88 195 GLY B N 1
ATOM 2985 C CA . GLY B 1 195 ? 4.82 -17.859 -8.844 1 93.88 195 GLY B CA 1
ATOM 2986 C C . GLY B 1 195 ? 4.82 -17.047 -10.125 1 93.88 195 GLY B C 1
ATOM 2987 O O . GLY B 1 195 ? 4.527 -17.562 -11.203 1 93.88 195 GLY B O 1
ATOM 2988 N N . LEU B 1 196 ? 5.141 -15.797 -10.031 1 96 196 LEU B N 1
ATOM 2989 C CA . LEU B 1 196 ? 5.137 -14.906 -11.188 1 96 196 LEU B CA 1
ATOM 2990 C C . LEU B 1 196 ? 6.238 -15.289 -12.172 1 96 196 LEU B C 1
ATOM 2992 O O . LEU B 1 196 ? 6.02 -15.305 -13.383 1 96 196 LEU B O 1
ATOM 2996 N N . LEU B 1 197 ? 7.422 -15.609 -11.633 1 95.88 197 LEU B N 1
ATOM 2997 C CA . LEU B 1 197 ? 8.523 -16.031 -12.492 1 95.88 197 LEU B CA 1
ATOM 2998 C C . LEU B 1 197 ? 8.188 -17.328 -13.219 1 95.88 197 LEU B C 1
ATOM 3000 O O . LEU B 1 197 ? 8.43 -17.453 -14.422 1 95.88 197 LEU B O 1
ATOM 3004 N N . ALA B 1 198 ? 7.57 -18.219 -12.469 1 92.44 198 ALA B N 1
ATOM 3005 C CA . ALA B 1 198 ? 7.25 -19.531 -13.023 1 92.44 198 ALA B CA 1
ATOM 3006 C C . ALA B 1 198 ? 6.172 -19.422 -14.102 1 92.44 198 ALA B C 1
ATOM 3008 O O . ALA B 1 198 ? 6.07 -20.281 -14.977 1 92.44 198 ALA B O 1
ATOM 3009 N N . SER B 1 199 ? 5.379 -18.422 -14.07 1 90.38 199 SER B N 1
ATOM 3010 C CA . SER B 1 199 ? 4.266 -18.266 -15 1 90.38 199 SER B CA 1
ATOM 3011 C C . SER B 1 199 ? 4.738 -17.734 -16.344 1 90.38 199 SER B C 1
ATOM 3013 O O . SER B 1 199 ? 3.998 -17.781 -17.32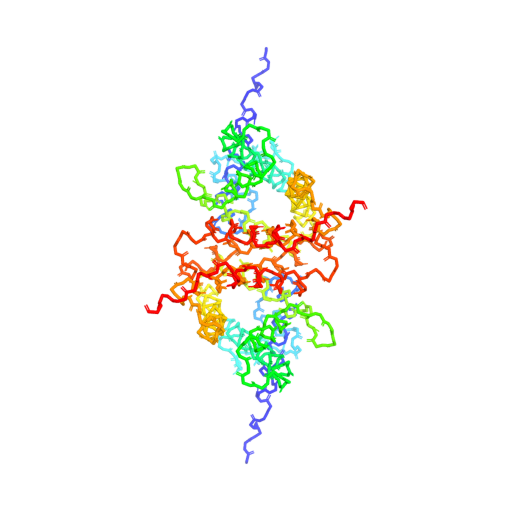8 1 90.38 199 SER B O 1
ATOM 3015 N N . GLN B 1 200 ? 5.965 -17.188 -16.406 1 94 200 GLN B N 1
ATOM 3016 C CA . GLN B 1 200 ? 6.473 -16.656 -17.672 1 94 200 GLN B CA 1
ATOM 3017 C C . GLN B 1 200 ? 6.855 -17.797 -18.625 1 94 200 GLN B C 1
ATOM 3019 O O . GLN B 1 200 ? 7.504 -18.766 -18.219 1 94 200 GLN B O 1
ATOM 3024 N N . PRO B 1 201 ? 6.344 -17.688 -19.812 1 93.25 201 PRO B N 1
ATOM 3025 C CA . PRO B 1 201 ? 6.652 -18.75 -20.781 1 93.25 201 PRO B CA 1
ATOM 3026 C C . PRO B 1 201 ? 8.141 -18.828 -21.109 1 93.25 201 PRO B C 1
ATOM 3028 O O . PRO B 1 201 ? 8.875 -17.859 -20.891 1 93.25 201 PRO B O 1
ATOM 3031 N N . LYS B 1 202 ? 8.484 -19.984 -21.641 1 94.62 202 LYS B N 1
ATOM 3032 C CA . LYS B 1 202 ? 9.852 -20.141 -22.141 1 94.62 202 LYS B CA 1
ATOM 3033 C C . LYS B 1 202 ? 10.102 -19.25 -23.359 1 94.62 202 LYS B C 1
ATOM 3035 O O . LYS B 1 202 ? 9.211 -19.047 -24.188 1 94.62 202 LYS B O 1
ATOM 3040 N N . ALA B 1 203 ? 11.305 -18.703 -23.344 1 90.19 203 ALA B N 1
ATOM 3041 C CA . ALA B 1 203 ? 11.656 -17.875 -24.484 1 90.19 203 ALA B CA 1
ATOM 3042 C C . ALA B 1 203 ? 11.68 -18.688 -25.781 1 90.19 203 ALA B C 1
ATOM 3044 O O . ALA B 1 203 ? 12.047 -19.859 -25.766 1 90.19 203 ALA B O 1
ATOM 3045 N N . ARG B 1 204 ? 10.852 -18.312 -26.734 1 80.88 204 ARG B N 1
ATOM 3046 C CA . ARG B 1 204 ? 10.859 -19 -28.016 1 80.88 204 ARG B CA 1
ATOM 3047 C C . ARG B 1 204 ? 12.266 -19.062 -28.609 1 80.88 204 ARG B C 1
ATOM 3049 O O . ARG B 1 204 ? 13.008 -18.078 -28.547 1 80.88 204 ARG B O 1
ATOM 3056 N N . ARG B 1 205 ? 12.859 -20.344 -28.828 1 67.31 205 ARG B N 1
ATOM 3057 C CA . ARG B 1 205 ? 14.102 -20.516 -29.578 1 67.31 205 ARG B CA 1
ATOM 3058 C C . ARG B 1 205 ? 13.969 -19.969 -31 1 67.31 205 ARG B C 1
ATOM 3060 O O . ARG B 1 205 ? 12.875 -19.984 -31.578 1 67.31 205 ARG B O 1
#

pLDDT: mean 91.7, std 9.46, range [34.75, 98.75]

Solvent-accessible surface area (backbone atoms only — not comparable to full-atom values): 20810 Å² total; per-residue (Å²): 131,79,92,65,73,60,56,58,53,49,47,50,42,40,31,52,19,43,41,51,38,25,42,65,58,26,66,90,59,52,37,66,60,50,26,15,52,64,46,74,44,50,52,69,61,45,49,75,76,35,89,42,71,64,53,43,48,53,50,36,54,51,49,54,50,50,53,42,51,51,43,20,52,65,49,27,62,80,28,70,86,42,36,56,48,36,38,52,17,45,54,34,37,74,48,39,76,62,91,85,48,53,70,61,59,46,34,24,49,41,40,51,44,42,44,13,48,63,32,69,73,49,14,54,58,48,30,51,54,51,44,50,51,40,51,56,42,20,53,29,45,30,45,27,27,52,76,68,50,24,47,49,89,58,21,56,57,50,23,44,45,53,50,16,27,52,49,10,46,43,41,41,54,48,20,25,65,80,66,58,66,85,84,41,56,36,64,40,53,51,44,37,50,52,22,46,59,65,68,45,54,67,43,81,130,129,80,88,63,70,59,55,58,53,48,47,50,41,41,32,51,18,41,41,50,38,24,41,66,56,25,67,90,58,52,36,65,61,50,26,15,52,65,44,72,44,51,53,67,60,44,47,73,76,36,91,41,70,64,54,43,49,52,50,36,53,51,49,55,50,50,52,42,50,52,43,20,53,65,49,28,63,81,28,69,87,42,37,55,48,35,39,52,19,46,55,33,37,74,47,39,76,62,90,84,48,52,70,59,59,46,33,24,50,40,37,50,45,42,45,14,48,64,33,68,74,48,13,54,58,49,29,52,54,51,44,51,51,41,50,55,43,18,52,28,44,31,46,28,27,52,76,68,49,24,47,49,90,58,20,58,57,48,23,44,45,52,48,16,26,52,49,10,46,42,41,41,54,47,20,25,66,82,65,58,67,86,85,41,56,36,64,40,51,51,44,36,49,52,22,46,60,66,66,44,53,67,42,83,131

Radius of gyration: 22.81 Å; Cα contacts (8 Å, |Δi|>4): 579; chains: 2; bounding box: 88×68×50 Å

Foldseek 3Di:
DDPPVVLVVLLVLLLVLLLQCCLPPFDVRSDLCSSQVSSVHHSVVSCVNPVDPLVSLLVNLVVLLVLLVVQLCVQCVVVPPQLLSSLLSSLCSLQPDDDSDDLSSLSNLLRLVVCLVPDVSSVVSNVVSLVVQLVVNLVSQQVNCVVVQFDSVCSSVLSVVLSVLSNVVSNCCNPPNPPDDPRCRSVVSSVSSVVVSVPTGGHDD/DPPPVVLVVLLVLLLVLLLQCCLPPFDVRSDLCSSQVSSVHHSVVSCVNPVDPLVSLLVNLVVLLVLLVVQLCVQCVVVPPQLLSSLLSSLCSLQPDDDSDDLSSLSNLLRLVVCLVPDVSSVVSNVVSLVVQLVVNLVSQQVNCVVVQFDSVCSSVLSVVLSVLSNVVSNCCNPPNPPDDPRCRSVVSSVSSVVVSVPTGGHDD